Protein AF-0000000085153150 (afdb_homodimer)

Nearest PDB structures (foldseek):
  8xkf-assembly2_D  TM=5.970E-01  e=9.203E-05  Helicobacter pylori 26695
  8xhu-assembly1_B  TM=5.727E-01  e=1.107E-04  Helicobacter pylori 26695
  8xkf-assembly1_A  TM=5.533E-01  e=3.149E-04  Helicobacter pylori 26695
  6k72-assembly1_E  TM=4.966E-01  e=8.202E-03  Homo sapiens
  4za2-assembly1_B  TM=5.801E-01  e=6.640E-02  Pectobacterium carotovorum subsp. carotovorum

Foldseek 3Di:
DFAEEEEEEDAQLPPQQLQALVQCLVHPAYEYEYADHPDCNVVSCVVSVHHYHYHHDPADQVSVQVRLVPDDTFKYFYDYSQKHQDPVNVVQVVVCSPDPHPWFWEWAFEWEDQAPDTDDSLFQRDTATGMGGSVQKGFDPDRPDRGIDGDTGYYYDDHHMYGYQNRHDVSLLVVLLLVLLVVLVVCVVVVDADDLCQLPVVLVVQLCCQCPVRVLVRVPVSSNSVSNSRSVSSNSNNVLNVVVVVCVVQPCVVPDPPDDNPPPRPDNDD/DFAEEEEEEDAQLPPQQLQALVQCLVHPAYEYEYADHDDCNVVSCVVSVHHYHYHHDPADQVSVQVRLVPDDTFKYFYDYSQKHQDPVNNVQVVVCSVDPHPWFWEWAFEWEDQAPDTADSLFQRDTATGMGGSVQKGFDPDRPDRGIDGDTGYYYDDHHMYGYQNRHDVSLLVVLLLVLLLVLVVCVVVVDADDLCQLPVVLVVQLCCQCPVRVLVRVPPSSNSVSNSRSVSSNSNNVLNVVVVVCVVQPCVVPPPPDDNPPPRPDNDD

pLDDT: mean 91.04, std 10.93, range [30.64, 98.56]

Sequence (540 aa):
MKTISAFVTTFNNEKTLANCLKSVQWADEIVVLDSYSTDSTVSIAESYGAKIFQHEFLGYGPQKQSALEKISCEWALLLDADEEVTPALAKEIQGMLTTESGHDGYKLPRQEQLFWVMSSPYSGFNYQLRLFRRLAGALSDDAVHADPEVHGTVGQMRHPFYHYGEVNIHAKEARINAYSSGMVEEKVAKGKKHPLLMCLFYPAWTFLQSYVFKRGFLNGSAGFIGSVIMAHYAFLKYAKLHEYYQVEKYGTSLLPADAPDNLAPPKVPKMKTISAFVTTFNNEKTLANCLKSVQWADEIVVLDSYSTDSTVSIAESYGAKIFQHEFLGYGPQKQSALEKISCEWALLLDADEEVTPALAKEIQGMLTTESGHDGYKLPRQEQLFWVMSSPYSGFNYQLRLFRRLAGALSDDAVHADPEVHGTVGQMRHPFYHYGEVNIHAKEARINAYSSGMVEEKVAKGKKHPLLMCLFYPAWTFLQSYVFKRGFLNGSAGFIGSVIMAHYAFLKYAKLHEYYQVEKYGTSLLPADAPDNLAPPKVPK

Solvent-accessible surface area (backbone atoms only — not comparable to full-atom values): 27864 Å² total; per-residue (Å²): 115,65,44,32,20,35,37,31,54,43,61,58,37,56,67,32,32,60,51,22,53,62,43,49,64,86,44,78,35,46,38,35,35,30,41,70,48,86,56,58,31,61,62,51,44,50,74,72,67,35,48,75,45,76,47,77,80,69,48,54,7,51,42,53,36,56,46,58,70,70,55,84,40,56,27,33,36,60,42,52,37,45,25,31,50,32,72,66,27,48,52,52,52,53,51,45,39,67,41,93,63,90,49,42,25,28,25,34,31,52,35,41,31,43,38,60,32,49,43,44,89,83,30,47,92,40,68,41,63,34,36,29,30,44,89,39,42,48,50,34,77,36,75,82,61,48,54,58,44,65,68,70,47,70,45,73,50,89,44,43,29,42,33,62,76,30,43,36,68,63,58,44,52,52,46,43,51,53,51,28,51,47,46,35,57,57,37,54,75,69,65,61,79,71,65,73,63,50,40,61,51,47,16,55,50,41,23,46,42,38,30,56,74,27,30,20,59,75,39,49,69,50,18,51,53,52,16,52,52,49,11,49,35,48,22,42,36,46,48,52,40,47,46,52,53,50,35,70,72,46,46,63,70,50,35,63,93,78,53,63,88,61,65,66,69,80,74,54,82,128,115,65,44,33,18,36,37,30,54,43,62,59,39,53,70,30,32,60,53,23,54,62,43,48,64,86,44,77,35,45,39,35,35,30,42,70,47,84,56,58,30,61,61,50,43,50,74,72,67,35,50,75,44,75,46,78,79,68,48,55,6,52,42,54,36,56,46,59,69,71,54,84,39,56,26,34,35,60,41,53,36,45,25,32,51,32,72,67,27,47,52,53,51,55,52,46,39,66,42,91,62,91,49,42,24,29,25,36,32,50,34,41,31,43,38,60,31,50,44,43,88,82,29,44,95,41,66,39,63,34,35,29,30,43,89,40,42,47,50,33,78,37,74,82,61,47,54,57,44,66,68,70,45,71,45,74,51,88,44,42,30,40,32,62,76,30,45,34,68,65,59,46,52,53,46,40,52,53,52,28,51,48,46,34,57,58,37,53,75,69,65,62,80,72,64,75,64,50,42,63,52,47,17,56,50,40,24,47,42,38,29,56,76,26,30,20,59,74,40,49,70,50,17,51,53,53,15,52,52,49,12,49,34,48,22,43,36,47,48,52,39,48,48,50,54,48,35,69,72,46,47,62,72,49,36,62,94,78,53,61,88,60,71,62,71,79,73,53,83,127

InterPro domains:
  IPR001173 Glycosyltransferase 2-like [PF00535] (5-93)
  IPR029044 Nucleotide-diphospho-sugar transferases [G3DSA:3.90.550.10] (1-170)
  IPR029044 Nucleotide-diphospho-sugar transferases [SSF53448] (1-110)

Radius of gyration: 27.36 Å; Cα contacts (8 Å, |Δi|>4): 1105; chains: 2; bounding box: 49×86×57 Å

Organism: Desulfotalea psychrophila (strain LSv54 / DSM 12343) (NCBI:txid177439)

Structure (mmCIF, N/CA/C/O backbone):
data_AF-0000000085153150-model_v1
#
loop_
_entity.id
_entity.type
_entity.pdbx_description
1 polymer 'Related to lipopolysaccharide core biosynthesis glycosyl transferase (KdtX)'
#
loop_
_atom_site.group_PDB
_atom_site.id
_atom_site.type_symbol
_atom_site.label_atom_id
_atom_site.label_alt_id
_atom_site.label_comp_id
_atom_site.label_asym_id
_atom_site.label_entity_id
_atom_site.label_seq_id
_atom_site.pdbx_PDB_ins_code
_atom_site.Cartn_x
_atom_site.Cartn_y
_atom_site.Cartn_z
_atom_site.occupancy
_atom_site.B_iso_or_equiv
_atom_site.auth_seq_id
_atom_site.auth_comp_id
_atom_site.auth_asym_id
_atom_site.auth_atom_id
_atom_site.pdbx_PDB_model_num
ATOM 1 N N . MET A 1 1 ? 6.391 -46.281 -13.508 1 67.44 1 MET A N 1
ATOM 2 C CA . MET A 1 1 ? 5.992 -44.875 -13.547 1 67.44 1 MET A CA 1
ATOM 3 C C . MET A 1 1 ? 7.016 -44 -12.82 1 67.44 1 MET A C 1
ATOM 5 O O . MET A 1 1 ? 7.508 -44.375 -11.758 1 67.44 1 MET A O 1
ATOM 9 N N . LYS A 1 2 ? 7.406 -42.969 -13.516 1 88.56 2 LYS A N 1
ATOM 10 C CA . LYS A 1 2 ? 8.359 -42.062 -12.883 1 88.56 2 LYS A CA 1
ATOM 11 C C . LYS A 1 2 ? 7.773 -41.438 -11.617 1 88.56 2 LYS A C 1
ATOM 13 O O . LYS A 1 2 ? 6.574 -41.156 -11.562 1 88.56 2 LYS A O 1
ATOM 18 N N . THR A 1 3 ? 8.562 -41.375 -10.656 1 95.5 3 THR A N 1
ATOM 19 C CA . THR A 1 3 ? 8.102 -40.844 -9.375 1 95.5 3 THR A CA 1
ATOM 20 C C . THR A 1 3 ? 8.18 -39.312 -9.352 1 95.5 3 THR A C 1
ATOM 22 O O . THR A 1 3 ? 9.008 -38.719 -10.055 1 95.5 3 THR A O 1
ATOM 25 N N . ILE A 1 4 ? 7.285 -38.719 -8.523 1 97.56 4 ILE A N 1
ATOM 26 C CA . ILE A 1 4 ? 7.242 -37.25 -8.508 1 97.56 4 ILE A CA 1
ATOM 27 C C . ILE A 1 4 ? 7.078 -36.75 -7.07 1 97.56 4 ILE A C 1
ATOM 29 O O . ILE A 1 4 ? 6.309 -37.344 -6.293 1 97.56 4 ILE A O 1
ATOM 33 N N . SER A 1 5 ? 7.848 -35.75 -6.758 1 98.31 5 SER A N 1
ATOM 34 C CA . SER A 1 5 ? 7.699 -35 -5.508 1 98.31 5 SER A CA 1
ATOM 35 C C . SER A 1 5 ? 7.07 -33.625 -5.75 1 98.31 5 SER A C 1
ATOM 37 O O . SER A 1 5 ? 7.5 -32.906 -6.641 1 98.31 5 SER A O 1
ATOM 39 N N . ALA A 1 6 ? 6.035 -33.344 -4.996 1 98.56 6 ALA A N 1
ATOM 40 C CA . ALA A 1 6 ? 5.566 -31.953 -4.91 1 98.56 6 ALA A CA 1
ATOM 41 C C . ALA A 1 6 ? 6.184 -31.25 -3.711 1 98.56 6 ALA A C 1
ATOM 43 O O . ALA A 1 6 ? 6.219 -31.797 -2.607 1 98.56 6 ALA A O 1
ATOM 44 N N . PHE A 1 7 ? 6.672 -30.047 -3.979 1 97.12 7 PHE A N 1
ATOM 45 C CA . PHE A 1 7 ? 7.227 -29.328 -2.834 1 97.12 7 PHE A CA 1
ATOM 46 C C . PHE A 1 7 ? 6.711 -27.891 -2.791 1 97.12 7 PHE A C 1
ATOM 48 O O . PHE A 1 7 ? 6.48 -27.281 -3.834 1 97.12 7 PHE A O 1
ATOM 55 N N . VAL A 1 8 ? 6.516 -27.422 -1.536 1 97.19 8 VAL A N 1
ATOM 56 C CA . VAL A 1 8 ? 5.871 -26.141 -1.27 1 97.19 8 VAL A CA 1
ATOM 57 C C . VAL A 1 8 ? 6.633 -25.391 -0.179 1 97.19 8 VAL A C 1
ATOM 59 O O . VAL A 1 8 ? 7.02 -25.984 0.833 1 97.19 8 VAL A O 1
ATOM 62 N N . THR A 1 9 ? 6.902 -24.141 -0.425 1 94.25 9 THR A N 1
ATOM 63 C CA . THR A 1 9 ? 7.387 -23.25 0.622 1 94.25 9 THR A CA 1
ATOM 64 C C . THR A 1 9 ? 6.25 -22.391 1.179 1 94.25 9 THR A C 1
ATOM 66 O O . THR A 1 9 ? 5.371 -21.953 0.432 1 94.25 9 THR A O 1
ATOM 69 N N . THR A 1 10 ? 6.285 -22.234 2.545 1 95.69 10 THR A N 1
ATOM 70 C CA . THR A 1 10 ? 5.109 -21.562 3.096 1 95.69 10 THR A CA 1
ATOM 71 C C . THR A 1 10 ? 5.477 -20.781 4.348 1 95.69 10 THR A C 1
ATOM 73 O O . THR A 1 10 ? 6.508 -21.031 4.973 1 95.69 10 THR A O 1
ATOM 76 N N . PHE A 1 11 ? 4.715 -19.75 4.547 1 95.38 11 PHE A N 1
ATOM 77 C CA . PHE A 1 11 ? 4.75 -18.953 5.766 1 95.38 11 PHE A CA 1
ATOM 78 C C . PHE A 1 11 ? 3.381 -18.344 6.047 1 95.38 11 PHE A C 1
ATOM 80 O O . PHE A 1 11 ? 2.951 -17.406 5.355 1 95.38 11 PHE A O 1
ATOM 87 N N . ASN A 1 12 ? 2.711 -18.781 7.062 1 94.88 12 ASN A N 1
ATOM 88 C CA . ASN A 1 12 ? 1.409 -18.297 7.508 1 94.88 12 ASN A CA 1
ATOM 89 C C . ASN A 1 12 ? 0.393 -18.281 6.367 1 94.88 12 ASN A C 1
ATOM 91 O O . ASN A 1 12 ? -0.23 -17.266 6.094 1 94.88 12 ASN A O 1
ATOM 95 N N . ASN A 1 13 ? 0.219 -19.469 5.762 1 95.12 13 ASN A N 1
ATOM 96 C CA . ASN A 1 13 ? -0.688 -19.609 4.629 1 95.12 13 ASN A CA 1
ATOM 97 C C . ASN A 1 13 ? -1.832 -20.562 4.945 1 95.12 13 ASN A C 1
ATOM 99 O O . ASN A 1 13 ? -2.201 -21.406 4.113 1 95.12 13 ASN A O 1
ATOM 103 N N . GLU A 1 14 ? -2.398 -20.391 6.105 1 95.12 14 GLU A N 1
ATOM 104 C CA . GLU A 1 14 ? -3.451 -21.312 6.535 1 95.12 14 GLU A CA 1
ATOM 105 C C . GLU A 1 14 ? -4.664 -21.234 5.617 1 95.12 14 GLU A C 1
ATOM 107 O O . GLU A 1 14 ? -5.41 -22.203 5.48 1 95.12 14 GLU A O 1
ATOM 112 N N . LYS A 1 15 ? -4.809 -20.172 4.883 1 92 15 LYS A N 1
ATOM 113 C CA . LYS A 1 15 ? -6.02 -19.938 4.102 1 92 15 LYS A CA 1
ATOM 114 C C . LYS A 1 15 ? -5.98 -20.719 2.785 1 92 15 LYS A C 1
ATOM 116 O O . LYS A 1 15 ? -7.027 -21.078 2.242 1 92 15 LYS A O 1
ATOM 121 N N . THR A 1 16 ? -4.785 -20.969 2.314 1 95.31 16 THR A N 1
ATOM 122 C CA . THR A 1 16 ? -4.723 -21.516 0.965 1 95.31 16 THR A CA 1
ATOM 123 C C . THR A 1 16 ? -3.979 -22.859 0.958 1 95.31 16 THR A C 1
ATOM 125 O O . THR A 1 16 ? -4.086 -23.625 0.003 1 95.31 16 THR A O 1
ATOM 128 N N . LEU A 1 17 ? -3.299 -23.188 1.935 1 96.81 17 LEU A N 1
ATOM 129 C CA . LEU A 1 17 ? -2.404 -24.344 1.927 1 96.81 17 LEU A CA 1
ATOM 130 C C . LEU A 1 17 ? -3.189 -25.641 1.76 1 96.81 17 LEU A C 1
ATOM 132 O O . LEU A 1 17 ? -2.73 -26.562 1.086 1 96.81 17 LEU A O 1
ATOM 136 N N . ALA A 1 18 ? -4.348 -25.75 2.391 1 96.62 18 ALA A N 1
ATOM 137 C CA . ALA A 1 18 ? -5.152 -26.969 2.289 1 96.62 18 ALA A CA 1
ATOM 138 C C . ALA A 1 18 ? -5.492 -27.281 0.836 1 96.62 18 ALA A C 1
ATOM 140 O O . ALA A 1 18 ? -5.359 -28.422 0.393 1 96.62 18 ALA A O 1
ATOM 141 N N . ASN A 1 19 ? -5.922 -26.281 0.142 1 96.5 19 ASN A N 1
ATOM 142 C CA . ASN A 1 19 ? -6.234 -26.453 -1.272 1 96.5 19 ASN A CA 1
ATOM 143 C C . ASN A 1 19 ? -5 -26.875 -2.07 1 96.5 19 ASN A C 1
ATOM 145 O O . ASN A 1 19 ? -5.086 -27.734 -2.943 1 96.5 19 ASN A O 1
ATOM 149 N N . CYS A 1 20 ? -3.939 -26.234 -1.779 1 97.62 20 CYS A N 1
ATOM 150 C CA . CYS A 1 20 ? -2.68 -26.547 -2.449 1 97.62 20 CYS A CA 1
ATOM 151 C C . CYS A 1 20 ? -2.303 -28.016 -2.26 1 97.62 20 CYS A C 1
ATOM 153 O O . CYS A 1 20 ? -2.123 -28.734 -3.236 1 97.62 20 CYS A O 1
ATOM 155 N N . LEU A 1 21 ? -2.336 -28.469 -1.044 1 98.31 21 LEU A N 1
ATOM 156 C CA . LEU A 1 21 ? -1.886 -29.828 -0.732 1 98.31 21 LEU A CA 1
ATOM 157 C C . LEU A 1 21 ? -2.898 -30.859 -1.211 1 98.31 21 LEU A C 1
ATOM 159 O O . LEU A 1 21 ? -2.521 -31.938 -1.68 1 98.31 21 LEU A O 1
ATOM 163 N N . LYS A 1 22 ? -4.145 -30.562 -1.099 1 97.75 22 LYS A N 1
ATOM 164 C CA . LYS A 1 22 ? -5.184 -31.453 -1.608 1 97.75 22 LYS A CA 1
ATOM 165 C C . LYS A 1 22 ? -5.004 -31.719 -3.102 1 97.75 22 LYS A C 1
ATOM 167 O O . LYS A 1 22 ? -5.215 -32.844 -3.572 1 97.75 22 LYS A O 1
ATOM 172 N N . SER A 1 23 ? -4.582 -30.75 -3.814 1 98 23 SER A N 1
ATOM 173 C CA . SER A 1 23 ? -4.5 -30.797 -5.27 1 98 23 SER A CA 1
ATOM 174 C C . SER A 1 23 ? -3.338 -31.672 -5.727 1 98 23 SER A C 1
ATOM 176 O O . SER A 1 23 ? -3.258 -32.062 -6.895 1 98 23 SER A O 1
ATOM 178 N N . VAL A 1 24 ? -2.443 -32.094 -4.773 1 98.38 24 VAL A N 1
ATOM 179 C CA . VAL A 1 24 ? -1.27 -32.844 -5.199 1 98.38 24 VAL A CA 1
ATOM 180 C C . VAL A 1 24 ? -1.184 -34.156 -4.406 1 98.38 24 VAL A C 1
ATOM 182 O O . VAL A 1 24 ? -0.109 -34.719 -4.289 1 98.38 24 VAL A O 1
ATOM 185 N N . GLN A 1 25 ? -2.258 -34.562 -3.92 1 98 25 GLN A N 1
ATOM 186 C CA . GLN A 1 25 ? -2.289 -35.812 -3.148 1 98 25 GLN A CA 1
ATOM 187 C C . GLN A 1 25 ? -1.912 -37 -4.012 1 98 25 GLN A C 1
ATOM 189 O O . GLN A 1 25 ? -1.538 -38.062 -3.494 1 98 25 GLN A O 1
ATOM 194 N N . TRP A 1 26 ? -1.991 -36.844 -5.273 1 97.38 26 TRP A N 1
ATOM 195 C CA . TRP A 1 26 ? -1.66 -37.906 -6.207 1 97.38 26 TRP A CA 1
ATOM 196 C C . TRP A 1 26 ? -0.15 -38.094 -6.332 1 97.38 26 TRP A C 1
ATOM 198 O O . TRP A 1 26 ? 0.328 -39.062 -6.895 1 97.38 26 TRP A O 1
ATOM 208 N N . ALA A 1 27 ? 0.647 -37.156 -5.816 1 98.19 27 ALA A N 1
ATOM 209 C CA . ALA A 1 27 ? 2.104 -37.219 -5.891 1 98.19 27 ALA A CA 1
ATOM 210 C C . ALA A 1 27 ? 2.643 -38.344 -4.977 1 98.19 27 ALA A C 1
ATOM 212 O O . ALA A 1 27 ? 2.018 -38.656 -3.969 1 98.19 27 ALA A O 1
ATOM 213 N N . ASP A 1 28 ? 3.838 -38.781 -5.312 1 98.12 28 ASP A N 1
ATOM 214 C CA . ASP A 1 28 ? 4.465 -39.844 -4.523 1 98.12 28 ASP A CA 1
ATOM 215 C C . ASP A 1 28 ? 5.008 -39.312 -3.205 1 98.12 28 ASP A C 1
ATOM 217 O O . ASP A 1 28 ? 5.105 -40.031 -2.217 1 98.12 28 ASP A O 1
ATOM 221 N N . GLU A 1 29 ? 5.348 -38.062 -3.258 1 98.19 29 GLU A N 1
ATOM 222 C CA . GLU A 1 29 ? 5.949 -37.375 -2.113 1 98.19 29 GLU A CA 1
ATOM 223 C C . GLU A 1 29 ? 5.527 -35.938 -2.062 1 98.19 29 GLU A C 1
ATOM 225 O O . GLU A 1 29 ? 5.484 -35.25 -3.092 1 98.19 29 GLU A O 1
ATOM 230 N N . ILE A 1 30 ? 5.141 -35.5 -0.81 1 98.56 30 ILE A N 1
ATOM 231 C CA . ILE A 1 30 ? 4.836 -34.062 -0.59 1 98.56 30 ILE A CA 1
ATOM 232 C C . ILE A 1 30 ? 5.766 -33.5 0.483 1 98.56 30 ILE A C 1
ATOM 234 O O . ILE A 1 30 ? 5.816 -34.031 1.602 1 98.56 30 ILE A O 1
ATOM 238 N N . VAL A 1 31 ? 6.484 -32.469 0.101 1 98.38 31 VAL A N 1
ATOM 239 C CA . VAL A 1 31 ? 7.41 -31.797 1.02 1 98.38 31 VAL A CA 1
ATOM 240 C C . VAL A 1 31 ? 6.98 -30.344 1.237 1 98.38 31 VAL A C 1
ATOM 242 O O . VAL A 1 31 ? 6.707 -29.625 0.278 1 98.38 31 VAL A O 1
ATOM 245 N N . VAL A 1 32 ? 6.895 -29.938 2.518 1 98.38 32 VAL A N 1
ATOM 246 C CA . VAL A 1 32 ? 6.562 -28.562 2.875 1 98.38 32 VAL A CA 1
ATOM 247 C C . VAL A 1 32 ? 7.703 -27.953 3.688 1 98.38 32 VAL A C 1
ATOM 249 O O . VAL A 1 32 ? 8.094 -28.5 4.723 1 98.38 32 VAL A O 1
ATOM 252 N N . LEU A 1 33 ? 8.25 -26.922 3.145 1 97.56 33 LEU A N 1
ATOM 253 C CA . LEU A 1 33 ? 9.234 -26.141 3.889 1 97.56 33 LEU A CA 1
ATOM 254 C C . LEU A 1 33 ? 8.594 -24.891 4.492 1 97.56 33 LEU A C 1
ATOM 256 O O . LEU A 1 33 ? 8.203 -23.969 3.766 1 97.56 33 LEU A O 1
ATOM 260 N N . ASP A 1 34 ? 8.539 -24.859 5.77 1 97.5 34 ASP A N 1
ATOM 261 C CA . ASP A 1 34 ? 7.867 -23.797 6.508 1 97.5 34 ASP A CA 1
ATOM 262 C C . ASP A 1 34 ? 8.875 -22.875 7.188 1 97.5 34 ASP A C 1
ATOM 264 O O . ASP A 1 34 ? 9.914 -23.328 7.676 1 97.5 34 ASP A O 1
ATOM 268 N N . SER A 1 35 ? 8.547 -21.578 7.148 1 95.94 35 SER A N 1
ATOM 269 C CA . SER A 1 35 ? 9.414 -20.594 7.785 1 95.94 35 SER A CA 1
ATOM 270 C C . SER A 1 35 ? 8.883 -20.188 9.156 1 95.94 35 SER A C 1
ATOM 272 O O . SER A 1 35 ? 8.75 -19 9.445 1 95.94 35 SER A O 1
ATOM 274 N N . TYR A 1 36 ? 8.555 -21.094 9.898 1 95.62 36 TYR A N 1
ATOM 275 C CA . TYR A 1 36 ? 8.102 -20.938 11.273 1 95.62 36 TYR A CA 1
ATOM 276 C C . TYR A 1 36 ? 6.785 -20.172 11.328 1 95.62 36 TYR A C 1
ATOM 278 O O . TYR A 1 36 ? 6.688 -19.141 12 1 95.62 36 TYR A O 1
ATOM 286 N N . SER A 1 37 ? 5.848 -20.703 10.695 1 96.5 37 SER A N 1
ATOM 287 C CA . SER A 1 37 ? 4.496 -20.141 10.727 1 96.5 37 SER A CA 1
ATOM 288 C C . SER A 1 37 ? 3.924 -20.156 12.133 1 96.5 37 SER A C 1
ATOM 290 O O . SER A 1 37 ? 4.227 -21.062 12.922 1 96.5 37 SER A O 1
ATOM 292 N N . THR A 1 38 ? 3.109 -19.156 12.391 1 96.19 38 THR A N 1
ATOM 293 C CA . THR A 1 38 ? 2.51 -19.031 13.711 1 96.19 38 THR A CA 1
ATOM 294 C C . THR A 1 38 ? 1.018 -19.344 13.656 1 96.19 38 THR A C 1
ATOM 296 O O . THR A 1 38 ? 0.351 -19.406 14.695 1 96.19 38 THR A O 1
ATOM 299 N N . ASP A 1 39 ? 0.489 -19.562 12.555 1 95.75 39 ASP A N 1
ATOM 300 C CA . ASP A 1 39 ? -0.919 -19.906 12.375 1 95.75 39 ASP A CA 1
ATOM 301 C C . ASP A 1 39 ? -1.096 -21.406 12.172 1 95.75 39 ASP A C 1
ATOM 303 O O . ASP A 1 39 ? -0.283 -22.203 12.648 1 95.75 39 ASP A O 1
ATOM 307 N N . SER A 1 40 ? -2.188 -21.828 11.578 1 96.94 40 SER A N 1
ATOM 308 C CA . SER A 1 40 ? -2.504 -23.25 11.469 1 96.94 40 SER A CA 1
ATOM 309 C C . SER A 1 40 ? -1.779 -23.891 10.281 1 96.94 40 SER A C 1
ATOM 311 O O . SER A 1 40 ? -2.08 -25.031 9.906 1 96.94 40 SER A O 1
ATOM 313 N N . THR A 1 41 ? -0.808 -23.25 9.711 1 97.56 41 THR A N 1
ATOM 314 C CA . THR A 1 41 ? -0.13 -23.703 8.5 1 97.56 41 THR A CA 1
ATOM 315 C C . THR A 1 41 ? 0.519 -25.062 8.719 1 97.56 41 THR A C 1
ATOM 317 O O . THR A 1 41 ? 0.288 -26 7.941 1 97.56 41 THR A O 1
ATOM 320 N N . VAL A 1 42 ? 1.169 -25.266 9.789 1 97.81 42 VAL A N 1
ATOM 321 C CA . VAL A 1 42 ? 1.912 -26.5 10.039 1 97.81 42 VAL A CA 1
ATOM 322 C C . VAL A 1 42 ? 0.939 -27.641 10.297 1 97.81 42 VAL A C 1
ATOM 324 O O . VAL A 1 42 ? 1.12 -28.75 9.773 1 97.81 42 VAL A O 1
ATOM 327 N N . SER A 1 43 ? -0.06 -27.359 11.047 1 98.12 43 SER A N 1
ATOM 328 C CA . SER A 1 43 ? -1.063 -28.391 11.328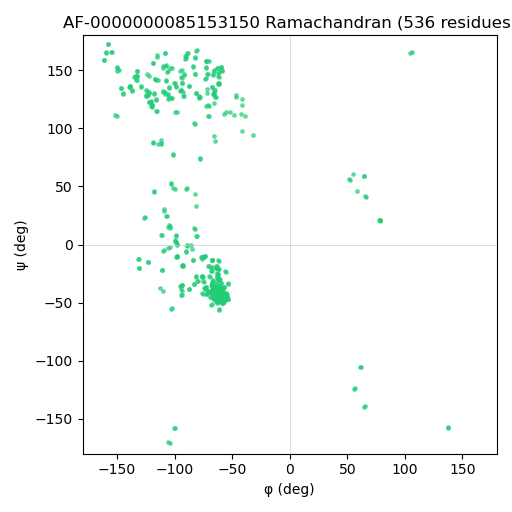 1 98.12 43 SER A CA 1
ATOM 329 C C . SER A 1 43 ? -1.747 -28.859 10.047 1 98.12 43 SER A C 1
ATOM 331 O O . SER A 1 43 ? -2.037 -30.047 9.898 1 98.12 43 SER A O 1
ATOM 333 N N . ILE A 1 44 ? -2.006 -27.969 9.211 1 97.81 44 ILE A N 1
ATOM 334 C CA . ILE A 1 44 ? -2.621 -28.312 7.934 1 97.81 44 ILE A CA 1
ATOM 335 C C . ILE A 1 44 ? -1.681 -29.203 7.129 1 97.81 44 ILE A C 1
ATOM 337 O O . ILE A 1 44 ? -2.1 -30.234 6.602 1 97.81 44 ILE A O 1
ATOM 341 N N . ALA A 1 45 ? -0.472 -28.844 7.043 1 98.31 45 ALA A N 1
ATOM 342 C CA . ALA A 1 45 ? 0.51 -29.641 6.316 1 98.31 45 ALA A CA 1
ATOM 343 C C . ALA A 1 45 ? 0.572 -31.078 6.863 1 98.31 45 ALA A C 1
ATOM 345 O O . ALA A 1 45 ? 0.62 -32.031 6.094 1 98.31 45 ALA A O 1
ATOM 346 N N . GLU A 1 46 ? 0.536 -31.234 8.141 1 97.94 46 GLU A N 1
ATOM 347 C CA . GLU A 1 46 ? 0.577 -32.531 8.797 1 97.94 46 GLU A CA 1
ATOM 348 C C . GLU A 1 46 ? -0.633 -33.375 8.414 1 97.94 46 GLU A C 1
ATOM 350 O O . GLU A 1 46 ? -0.501 -34.594 8.164 1 97.94 46 GLU A O 1
ATOM 355 N N . SER A 1 47 ? -1.681 -32.75 8.398 1 98.06 47 SER A N 1
ATOM 356 C CA . SER A 1 47 ? -2.922 -33.469 8.133 1 98.06 47 SER A CA 1
ATOM 357 C C . SER A 1 47 ? -2.938 -34.062 6.727 1 98.06 47 SER A C 1
ATOM 359 O O . SER A 1 47 ? -3.658 -35.031 6.453 1 98.06 47 SER A O 1
ATOM 361 N N . TYR A 1 48 ? -2.145 -33.562 5.879 1 97.94 48 TYR A N 1
ATOM 362 C CA . TYR A 1 48 ? -2.107 -34.031 4.508 1 97.94 48 TYR A CA 1
ATOM 363 C C . TYR A 1 48 ? -0.939 -35 4.301 1 97.94 48 TYR A C 1
ATOM 365 O O . TYR A 1 48 ? -0.651 -35.406 3.172 1 97.94 48 TYR A O 1
ATOM 373 N N . GLY A 1 49 ? -0.197 -35.312 5.387 1 97.5 49 GLY A N 1
ATOM 374 C CA . GLY A 1 49 ? 0.864 -36.312 5.34 1 97.5 49 GLY A CA 1
ATOM 375 C C . GLY A 1 49 ? 2.145 -35.781 4.719 1 97.5 49 GLY A C 1
ATOM 376 O O . GLY A 1 49 ? 2.977 -36.562 4.246 1 97.5 49 GLY A O 1
ATOM 377 N N . ALA A 1 50 ? 2.277 -34.5 4.691 1 98.19 50 ALA A N 1
ATOM 378 C CA . ALA A 1 50 ? 3.477 -33.906 4.105 1 98.19 50 ALA A CA 1
ATOM 379 C C . ALA A 1 50 ? 4.688 -34.094 5.016 1 98.19 50 ALA A C 1
ATOM 381 O O . ALA A 1 50 ? 4.547 -34.156 6.238 1 98.19 50 ALA A O 1
ATOM 382 N N . LYS A 1 51 ? 5.836 -34.312 4.41 1 98.31 51 LYS A N 1
ATOM 383 C CA . LYS A 1 51 ? 7.09 -34.188 5.141 1 98.31 51 LYS A CA 1
ATOM 384 C C . LYS A 1 51 ? 7.395 -32.688 5.414 1 98.31 51 LYS A C 1
ATOM 386 O O . LYS A 1 51 ? 7.586 -31.922 4.484 1 98.31 51 LYS A O 1
ATOM 391 N N . ILE A 1 52 ? 7.473 -32.375 6.668 1 98.31 52 ILE A N 1
ATOM 392 C CA . ILE A 1 52 ? 7.566 -30.969 7.039 1 98.31 52 ILE A CA 1
ATOM 393 C C . ILE A 1 52 ? 8.977 -30.672 7.547 1 98.31 52 ILE A C 1
ATOM 395 O O . ILE A 1 52 ? 9.508 -31.391 8.383 1 98.31 52 ILE A O 1
ATOM 399 N N . PHE A 1 53 ? 9.516 -29.625 7.004 1 97.75 53 PHE A N 1
ATOM 400 C CA . PHE A 1 53 ? 10.766 -29.047 7.48 1 97.75 53 PHE A CA 1
ATOM 401 C C . PHE A 1 53 ? 10.586 -27.578 7.84 1 97.75 53 PHE A C 1
ATOM 403 O O . PHE A 1 53 ? 9.781 -26.875 7.219 1 97.75 53 PHE A O 1
ATOM 410 N N . GLN A 1 54 ? 11.32 -27.125 8.859 1 96.62 54 GLN A N 1
ATOM 411 C CA . GLN A 1 54 ? 11.203 -25.734 9.266 1 96.62 54 GLN A CA 1
ATOM 412 C C . GLN A 1 54 ? 12.578 -25.078 9.359 1 96.62 54 GLN A C 1
ATOM 414 O O . GLN A 1 54 ? 13.547 -25.703 9.805 1 96.62 54 GLN A O 1
ATOM 419 N N . HIS A 1 55 ? 12.625 -23.891 8.828 1 92.19 55 HIS A N 1
ATOM 420 C CA . HIS A 1 55 ? 13.797 -23.031 9.023 1 92.19 55 HIS A CA 1
ATOM 421 C C . HIS A 1 55 ? 13.461 -21.578 8.773 1 92.19 55 HIS A C 1
ATOM 423 O O . HIS A 1 55 ? 12.398 -21.25 8.242 1 92.19 55 HIS A O 1
ATOM 429 N N . GLU A 1 56 ? 14.367 -20.703 9.234 1 92.44 56 GLU A N 1
ATOM 430 C CA . GLU A 1 56 ? 14.195 -19.266 9.016 1 92.44 56 GLU A CA 1
ATOM 431 C C . GLU A 1 56 ? 14.195 -18.938 7.523 1 92.44 56 GLU A C 1
ATOM 433 O O . GLU A 1 56 ? 14.859 -19.609 6.734 1 92.44 56 GLU A O 1
ATOM 438 N N . PHE A 1 57 ? 13.531 -17.922 7.246 1 87.69 57 PHE A N 1
ATOM 439 C CA . PHE A 1 57 ? 13.422 -17.5 5.852 1 87.69 57 PHE A CA 1
ATOM 440 C C . PHE A 1 57 ? 14.781 -17.094 5.301 1 87.69 57 PHE A C 1
ATOM 442 O O . PHE A 1 57 ? 15.438 -16.219 5.855 1 87.69 57 PHE A O 1
ATOM 449 N N . LEU A 1 58 ? 15.18 -17.625 4.223 1 81.69 58 LEU A N 1
ATOM 450 C CA . LEU A 1 58 ? 16.5 -17.406 3.639 1 81.69 58 LEU A CA 1
ATOM 451 C C . LEU A 1 58 ? 16.406 -16.484 2.424 1 81.69 58 LEU A C 1
ATOM 453 O O . LEU A 1 58 ? 17.422 -16.172 1.804 1 81.69 58 LEU A O 1
ATOM 457 N N . GLY A 1 59 ? 15.234 -16.109 2.092 1 81 59 GLY A N 1
ATOM 458 C CA . GLY A 1 59 ? 14.977 -15.492 0.801 1 81 59 GLY A CA 1
ATOM 459 C C . GLY A 1 59 ? 14.266 -16.406 -0.171 1 81 59 GLY A C 1
ATOM 460 O O . GLY A 1 59 ? 14.266 -17.625 0.006 1 81 59 GLY A O 1
ATOM 461 N N . TYR A 1 60 ? 13.734 -15.906 -1.228 1 79.12 60 TYR A N 1
ATOM 462 C CA . TYR A 1 60 ? 12.875 -16.688 -2.113 1 79.12 60 TYR A CA 1
ATOM 463 C C . TYR A 1 60 ? 13.68 -17.766 -2.838 1 79.12 60 TYR A C 1
ATOM 465 O O . TYR A 1 60 ? 13.336 -18.938 -2.775 1 79.12 60 TYR A O 1
ATOM 473 N N . GLY A 1 61 ? 14.711 -17.375 -3.436 1 82.94 61 GLY A N 1
ATOM 474 C CA . GLY A 1 61 ? 15.523 -18.312 -4.184 1 82.94 61 GLY A CA 1
ATOM 475 C C . GLY A 1 61 ? 16.109 -19.422 -3.314 1 82.94 61 GLY A C 1
ATOM 476 O O . GLY A 1 61 ? 15.789 -20.594 -3.486 1 82.94 61 GLY A O 1
ATOM 477 N N . PRO A 1 62 ? 16.781 -19.016 -2.352 1 85.88 62 PRO A N 1
ATOM 478 C CA . PRO A 1 62 ? 17.391 -20 -1.468 1 85.88 62 PRO A CA 1
ATOM 479 C C . PRO A 1 62 ? 16.375 -20.875 -0.746 1 85.88 62 PRO A C 1
ATOM 481 O O . PRO A 1 62 ? 16.625 -22.062 -0.499 1 85.88 62 PRO A O 1
ATOM 484 N N . GLN A 1 63 ? 15.266 -20.328 -0.506 1 88.75 63 GLN A N 1
ATOM 485 C CA . GLN A 1 63 ? 14.203 -21.094 0.156 1 88.75 63 GLN A CA 1
ATOM 486 C C . GLN A 1 63 ? 13.711 -22.234 -0.727 1 88.75 63 GLN A C 1
ATOM 488 O O . GLN A 1 63 ? 13.562 -23.359 -0.263 1 88.75 63 GLN A O 1
ATOM 493 N N . LYS A 1 64 ? 13.461 -21.938 -1.935 1 90.56 64 LYS A N 1
ATOM 494 C CA . LYS A 1 64 ? 12.969 -22.953 -2.871 1 90.56 64 LYS A CA 1
ATOM 495 C C . LYS A 1 64 ? 14.031 -24 -3.162 1 90.56 64 LYS A C 1
ATOM 497 O O . LYS A 1 64 ? 13.727 -25.188 -3.301 1 90.56 64 LYS A O 1
ATOM 502 N N . GLN A 1 65 ? 15.289 -23.531 -3.18 1 91.06 65 GLN A N 1
ATOM 503 C CA . GLN A 1 65 ? 16.375 -24.484 -3.383 1 91.06 65 GLN A CA 1
ATOM 504 C C . GLN A 1 65 ? 16.5 -25.453 -2.203 1 91.06 65 GLN A C 1
ATOM 506 O O . GLN A 1 65 ? 16.703 -26.641 -2.393 1 91.06 65 GLN A O 1
ATOM 511 N N . SER A 1 66 ? 16.359 -24.922 -1.076 1 91.62 66 SER A N 1
ATOM 512 C CA . SER A 1 66 ? 16.406 -25.75 0.127 1 91.62 66 SER A CA 1
ATOM 513 C C . SER A 1 66 ? 15.312 -26.812 0.119 1 91.62 66 SER A C 1
ATOM 515 O O . SER A 1 66 ? 15.547 -27.953 0.496 1 91.62 66 SER A O 1
ATOM 517 N N . ALA A 1 67 ? 14.164 -26.391 -0.306 1 93.56 67 ALA A N 1
ATOM 518 C CA . ALA A 1 67 ? 13.055 -27.328 -0.411 1 93.56 67 ALA A CA 1
ATOM 519 C C . ALA A 1 67 ? 13.344 -28.406 -1.461 1 93.56 67 ALA A C 1
ATOM 521 O O . ALA A 1 67 ? 13.039 -29.578 -1.255 1 93.56 67 ALA A O 1
ATOM 522 N N . LEU A 1 68 ? 13.906 -28.016 -2.572 1 93.75 68 LEU A N 1
ATOM 523 C CA . LEU A 1 68 ? 14.258 -28.938 -3.65 1 93.75 68 LEU A CA 1
ATOM 524 C C . LEU A 1 68 ? 15.234 -30 -3.162 1 93.75 68 LEU A C 1
ATOM 526 O O . LEU A 1 68 ? 15.148 -31.156 -3.576 1 93.75 68 LEU A O 1
ATOM 530 N N . GLU A 1 69 ? 16.047 -29.641 -2.293 1 94 69 GLU A N 1
ATOM 531 C CA . GLU A 1 69 ? 17.062 -30.547 -1.778 1 94 69 GLU A CA 1
ATOM 532 C C . GLU A 1 69 ? 16.469 -31.578 -0.825 1 94 69 GLU A C 1
ATOM 534 O O . GLU A 1 69 ? 17.125 -32.562 -0.482 1 94 69 GLU A O 1
ATOM 539 N N . LYS A 1 70 ? 15.281 -31.391 -0.453 1 95.75 70 LYS A N 1
ATOM 540 C CA . LYS A 1 70 ? 14.656 -32.281 0.528 1 95.75 70 LYS A CA 1
ATOM 541 C C . LYS A 1 70 ? 13.805 -33.344 -0.155 1 95.75 70 LYS A C 1
ATOM 543 O O . LYS A 1 70 ? 13.359 -34.281 0.486 1 95.75 70 LYS A O 1
ATOM 548 N N . ILE A 1 71 ? 13.641 -33.125 -1.424 1 95.5 71 ILE A N 1
ATOM 549 C CA . ILE A 1 71 ? 12.781 -34.094 -2.109 1 95.5 71 ILE A CA 1
ATOM 550 C C . ILE A 1 71 ? 13.625 -35.25 -2.623 1 95.5 71 ILE A C 1
ATOM 552 O O . ILE A 1 71 ? 14.852 -35.125 -2.736 1 95.5 71 ILE A O 1
ATOM 556 N N . SER A 1 72 ? 12.922 -36.438 -3.014 1 96.12 72 SER A N 1
ATOM 557 C CA . SER A 1 72 ? 13.68 -37.625 -3.309 1 96.12 72 SER A CA 1
ATOM 558 C C . SER A 1 72 ? 13.25 -38.25 -4.633 1 96.12 72 SER A C 1
ATOM 560 O O . SER A 1 72 ? 13.938 -39.125 -5.172 1 96.12 72 SER A O 1
ATOM 562 N N . CYS A 1 73 ? 12.156 -37.844 -5.188 1 97.06 73 CYS A N 1
ATOM 563 C CA . CYS A 1 73 ? 11.633 -38.469 -6.395 1 97.06 73 CYS A CA 1
ATOM 564 C C . CYS A 1 73 ? 12.359 -37.938 -7.633 1 97.06 73 CYS A C 1
ATOM 566 O O . CYS A 1 73 ? 13.125 -36.969 -7.555 1 97.06 73 CYS A O 1
ATOM 568 N N . GLU A 1 74 ? 12.133 -38.625 -8.688 1 95.75 74 GLU A N 1
ATOM 569 C CA . GLU A 1 74 ? 12.797 -38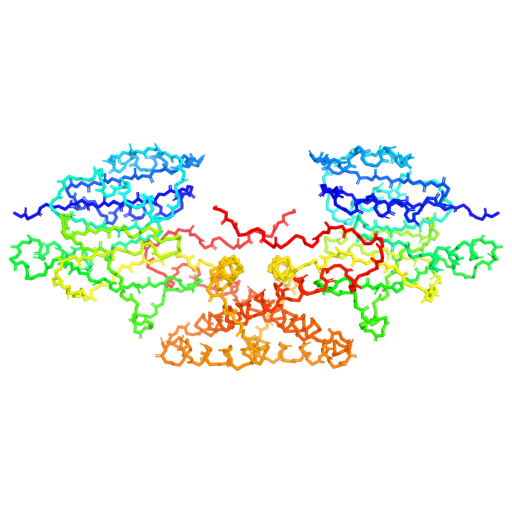.312 -9.945 1 95.75 74 GLU A CA 1
ATOM 570 C C . GLU A 1 74 ? 12.344 -36.969 -10.484 1 95.75 74 GLU A C 1
ATOM 572 O O . GLU A 1 74 ? 13.156 -36.188 -10.984 1 95.75 74 GLU A O 1
ATOM 577 N N . TRP A 1 75 ? 11.039 -36.688 -10.414 1 96.56 75 TRP A N 1
ATOM 578 C CA . TRP A 1 75 ? 10.469 -35.438 -10.898 1 96.56 75 TRP A CA 1
ATOM 579 C C . TRP A 1 75 ? 10.078 -34.531 -9.734 1 96.56 75 TRP A C 1
ATOM 581 O O . TRP A 1 75 ? 9.758 -35 -8.641 1 96.56 75 TRP A O 1
ATOM 591 N N . ALA A 1 76 ? 10.188 -33.25 -10.031 1 97.25 76 ALA A N 1
ATOM 592 C CA . ALA A 1 76 ? 9.859 -32.219 -9.039 1 97.25 76 ALA A CA 1
ATOM 593 C C . ALA A 1 76 ? 8.766 -31.281 -9.547 1 97.25 76 ALA A C 1
ATOM 595 O O . ALA A 1 76 ? 8.836 -30.812 -10.688 1 97.25 76 ALA A O 1
ATOM 596 N N . LEU A 1 77 ? 7.762 -31.094 -8.703 1 97.94 77 LEU A N 1
ATOM 597 C CA . LEU A 1 77 ? 6.723 -30.094 -8.953 1 97.94 77 LEU A CA 1
ATOM 598 C C . LEU A 1 77 ? 6.762 -29 -7.895 1 97.94 77 LEU A C 1
ATOM 600 O O . LEU A 1 77 ? 6.496 -29.25 -6.715 1 97.94 77 LEU A O 1
ATOM 604 N N . LEU A 1 78 ? 7.074 -27.812 -8.352 1 96.94 78 LEU A N 1
ATOM 605 C CA . LEU A 1 78 ? 7.156 -26.672 -7.461 1 96.94 78 LEU A CA 1
ATOM 606 C C . LEU A 1 78 ? 5.824 -25.922 -7.402 1 96.94 78 LEU A C 1
ATOM 608 O O . LEU A 1 78 ? 5.273 -25.547 -8.445 1 96.94 78 LEU A O 1
ATOM 612 N N . LEU A 1 79 ? 5.34 -25.703 -6.164 1 96.69 79 LEU A N 1
ATOM 613 C CA . LEU A 1 79 ? 4.141 -24.891 -5.961 1 96.69 79 LEU A CA 1
ATOM 614 C C . LEU A 1 79 ? 4.344 -23.891 -4.824 1 96.69 79 LEU A C 1
ATOM 616 O O . LEU A 1 79 ? 5.004 -24.219 -3.828 1 96.69 79 LEU A O 1
ATOM 620 N N . ASP A 1 80 ? 3.738 -22.75 -5.027 1 95.06 80 ASP A N 1
ATOM 621 C CA . ASP A 1 80 ? 3.545 -21.875 -3.871 1 95.06 80 ASP A CA 1
ATOM 622 C C . ASP A 1 80 ? 2.311 -22.281 -3.072 1 95.06 80 ASP A C 1
ATOM 624 O O . ASP A 1 80 ? 1.429 -22.969 -3.592 1 95.06 80 ASP A O 1
ATOM 628 N N . ALA A 1 81 ? 2.311 -21.812 -1.856 1 95.94 81 ALA A N 1
ATOM 629 C CA . ALA A 1 81 ? 1.267 -22.25 -0.933 1 95.94 81 ALA A CA 1
ATOM 630 C C . ALA A 1 81 ? -0.097 -21.719 -1.355 1 95.94 81 ALA A C 1
ATOM 632 O O . ALA A 1 81 ? -1.132 -22.172 -0.859 1 95.94 81 ALA A O 1
ATOM 633 N N . ASP A 1 82 ? -0.05 -20.734 -2.293 1 95.56 82 ASP A N 1
ATOM 634 C CA . ASP A 1 82 ? -1.309 -20.156 -2.758 1 95.56 82 ASP A CA 1
ATOM 635 C C . ASP A 1 82 ? -1.632 -20.625 -4.176 1 95.56 82 ASP A C 1
ATOM 637 O O . ASP A 1 82 ? -2.371 -19.953 -4.902 1 95.56 82 ASP A O 1
ATOM 641 N N . GLU A 1 83 ? -1.102 -21.734 -4.539 1 96.69 83 GLU A N 1
ATOM 642 C CA . GLU A 1 83 ? -1.336 -22.312 -5.859 1 96.69 83 GLU A CA 1
ATOM 643 C C . GLU A 1 83 ? -2.002 -23.688 -5.75 1 96.69 83 GLU A C 1
ATOM 645 O O . GLU A 1 83 ? -1.956 -24.312 -4.699 1 96.69 83 GLU A O 1
ATOM 650 N N . GLU A 1 84 ? -2.703 -24.094 -6.848 1 97.19 84 GLU A N 1
ATOM 651 C CA . GLU A 1 84 ? -3.465 -25.328 -6.875 1 97.19 84 GLU A CA 1
ATOM 652 C C . GLU A 1 84 ? -3.414 -25.984 -8.258 1 97.19 84 GLU A C 1
ATOM 654 O O . GLU A 1 84 ? -3.674 -25.328 -9.266 1 97.19 84 GLU A O 1
ATOM 659 N N . VAL A 1 85 ? -3.084 -27.266 -8.242 1 98.06 85 VAL A N 1
ATOM 660 C CA . VAL A 1 85 ? -3.092 -28.016 -9.492 1 98.06 85 VAL A CA 1
ATOM 661 C C . VAL A 1 85 ? -4.527 -28.391 -9.859 1 98.06 85 VAL A C 1
ATOM 663 O O . VAL A 1 85 ? -5.227 -29.031 -9.062 1 98.06 85 VAL A O 1
ATOM 666 N N . THR A 1 86 ? -4.969 -28.062 -11.062 1 97.19 86 THR A N 1
ATOM 667 C CA . THR A 1 86 ? -6.305 -28.438 -11.492 1 97.19 86 THR A CA 1
ATOM 668 C C . THR A 1 86 ? -6.371 -29.938 -11.773 1 97.19 86 THR A C 1
ATOM 670 O O . THR A 1 86 ? -5.355 -30.578 -12.078 1 97.19 86 THR A O 1
ATOM 673 N N . PRO A 1 87 ? -7.617 -30.484 -11.719 1 97 87 PRO A N 1
ATOM 674 C CA . PRO A 1 87 ? -7.75 -31.906 -12.031 1 97 87 PRO A CA 1
ATOM 675 C C . PRO A 1 87 ? -7.262 -32.25 -13.438 1 97 87 PRO A C 1
ATOM 677 O O . PRO A 1 87 ? -6.609 -33.281 -13.633 1 97 87 PRO A O 1
ATOM 680 N N . ALA A 1 88 ? -7.531 -31.344 -14.359 1 97.19 88 ALA A N 1
ATOM 681 C CA . ALA A 1 88 ? -7.094 -31.594 -15.734 1 97.19 88 ALA A CA 1
ATOM 682 C C . ALA A 1 88 ? -5.57 -31.578 -15.828 1 97.19 88 ALA A C 1
ATOM 684 O O . ALA A 1 88 ? -4.984 -32.406 -16.531 1 97.19 88 ALA A O 1
ATOM 685 N N . LEU A 1 89 ? -4.965 -30.703 -15.148 1 97.56 89 LEU A N 1
ATOM 686 C CA . LEU A 1 89 ? -3.506 -30.641 -15.148 1 97.56 89 LEU A CA 1
ATOM 687 C C . LEU A 1 89 ? -2.912 -31.859 -14.453 1 97.56 89 LEU A C 1
ATOM 689 O O . LEU A 1 89 ? -1.906 -32.406 -14.906 1 97.56 89 LEU A O 1
ATOM 693 N N . ALA A 1 90 ? -3.482 -32.25 -13.359 1 98.12 90 ALA A N 1
ATOM 694 C CA . ALA A 1 90 ? -3.033 -33.469 -12.648 1 98.12 90 ALA A CA 1
ATOM 695 C C . ALA A 1 90 ? -3.02 -34.688 -13.57 1 98.12 90 ALA A C 1
ATOM 697 O O . ALA A 1 90 ? -2.027 -35.406 -13.633 1 98.12 90 ALA A O 1
ATOM 698 N N . LYS A 1 91 ? -4.086 -34.812 -14.273 1 97.44 91 LYS A N 1
ATOM 699 C CA . LYS A 1 91 ? -4.188 -35.938 -15.211 1 97.44 91 LYS A CA 1
ATOM 700 C C . LYS A 1 91 ? -3.125 -35.844 -16.312 1 97.44 91 LYS A C 1
ATOM 702 O O . LYS A 1 91 ? -2.525 -36.844 -16.688 1 97.44 91 LYS A O 1
ATOM 707 N N . GLU A 1 92 ? -2.967 -34.625 -16.75 1 96.88 92 GLU A N 1
ATOM 708 C CA . GLU A 1 92 ? -1.973 -34.375 -17.797 1 96.88 92 GLU A CA 1
ATOM 709 C C . GLU A 1 92 ? -0.57 -34.75 -17.312 1 96.88 92 GLU A C 1
ATOM 711 O O . GLU A 1 92 ? 0.192 -35.406 -18.016 1 96.88 92 GLU A O 1
ATOM 716 N N . ILE A 1 93 ? -0.217 -34.344 -16.094 1 97.12 93 ILE A N 1
ATOM 717 C CA . ILE A 1 93 ? 1.094 -34.625 -15.523 1 97.12 93 ILE A CA 1
ATOM 718 C C . ILE A 1 93 ? 1.254 -36.156 -15.32 1 97.12 93 ILE A C 1
ATOM 720 O O . ILE A 1 93 ? 2.281 -36.719 -15.68 1 97.12 93 ILE A O 1
ATOM 724 N N . GLN A 1 94 ? 0.266 -36.781 -14.797 1 96 94 GLN A N 1
ATOM 725 C CA . GLN A 1 94 ? 0.312 -38.219 -14.555 1 96 94 GLN A CA 1
ATOM 726 C C . GLN A 1 94 ? 0.49 -39 -15.859 1 96 94 GLN A C 1
ATOM 728 O O . GLN A 1 94 ? 1.21 -40 -15.898 1 96 94 GLN A O 1
ATOM 733 N N . GLY A 1 95 ? -0.221 -38.531 -16.844 1 94.88 95 GLY A N 1
ATOM 734 C CA . GLY A 1 95 ? -0.038 -39.125 -18.156 1 94.88 95 GLY A CA 1
ATOM 735 C C . GLY A 1 95 ? 1.384 -39 -18.672 1 94.88 95 GLY A C 1
ATOM 736 O O . GLY A 1 95 ? 1.929 -39.969 -19.219 1 94.88 95 GLY A O 1
ATOM 737 N N . MET A 1 96 ? 1.943 -37.844 -18.516 1 93.62 96 MET A N 1
ATOM 738 C CA . MET A 1 96 ? 3.32 -37.625 -18.922 1 93.62 96 MET A CA 1
ATOM 739 C C . MET A 1 96 ? 4.285 -38.531 -18.172 1 93.62 96 MET A C 1
ATOM 741 O O . MET A 1 96 ? 5.242 -39.031 -18.766 1 93.62 96 MET A O 1
ATOM 745 N N . LEU A 1 97 ? 4.055 -38.812 -16.938 1 93.19 97 LEU A N 1
ATOM 746 C CA . LEU A 1 97 ? 4.922 -39.625 -16.078 1 93.19 97 LEU A CA 1
ATOM 747 C C . LEU A 1 97 ? 4.922 -41.094 -16.531 1 93.19 97 LEU A C 1
ATOM 749 O O . LEU A 1 97 ? 5.824 -41.844 -16.188 1 93.19 97 LEU A O 1
ATOM 753 N N . THR A 1 98 ? 3.895 -41.5 -17.234 1 91.31 98 THR A N 1
ATOM 754 C CA . THR A 1 98 ? 3.777 -42.875 -17.672 1 91.31 98 THR A CA 1
ATOM 755 C C . THR A 1 98 ? 4.355 -43.062 -19.062 1 91.31 98 THR A C 1
ATOM 757 O O . THR A 1 98 ? 4.492 -44.188 -19.547 1 91.31 98 THR A O 1
ATOM 760 N N . THR A 1 99 ? 4.484 -42 -19.719 1 84.19 99 THR A N 1
ATOM 761 C CA . THR A 1 99 ? 5.023 -42.062 -21.062 1 84.19 99 THR A CA 1
ATOM 762 C C . THR A 1 99 ? 6.48 -41.625 -21.094 1 84.19 99 THR A C 1
ATOM 764 O O . THR A 1 99 ? 6.965 -41 -20.125 1 84.19 99 THR A O 1
ATOM 767 N N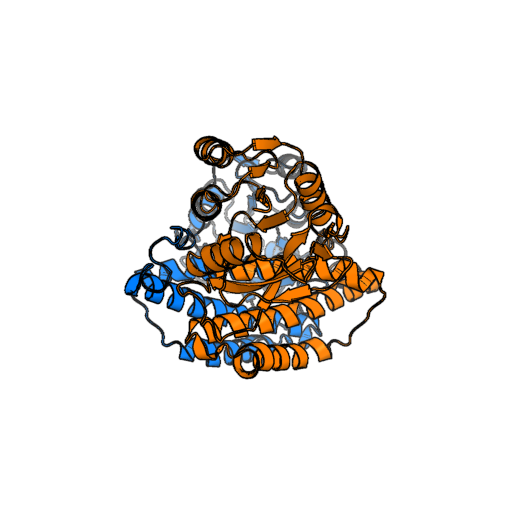 . GLU A 1 100 ? 7.254 -42.125 -22.031 1 67.06 100 GLU A N 1
ATOM 768 C CA . GLU A 1 100 ? 8.633 -41.656 -22.156 1 67.06 100 GLU A CA 1
ATOM 769 C C . GLU A 1 100 ? 8.68 -40.188 -22.562 1 67.06 100 GLU A C 1
ATOM 771 O O . GLU A 1 100 ? 8.188 -39.812 -23.625 1 67.06 100 GLU A O 1
ATOM 776 N N . SER A 1 101 ? 8.766 -39.281 -21.547 1 61.84 101 SER A N 1
ATOM 777 C CA . SER A 1 101 ? 8.719 -37.844 -21.781 1 61.84 101 SER A CA 1
ATOM 778 C C . SER A 1 101 ? 10 -37.344 -22.438 1 61.84 101 SER A C 1
ATOM 780 O O . SER A 1 101 ? 11.094 -37.812 -22.125 1 61.84 101 SER A O 1
ATOM 782 N N . GLY A 1 102 ? 9.82 -36.594 -23.484 1 78.38 102 GLY A N 1
ATOM 783 C CA . GLY A 1 102 ? 10.992 -36.156 -24.234 1 78.38 102 GLY A CA 1
ATOM 784 C C . GLY A 1 102 ? 11.625 -34.906 -23.656 1 78.38 102 GLY A C 1
ATOM 785 O O . GLY A 1 102 ? 12.688 -34.469 -24.109 1 78.38 102 GLY A O 1
ATOM 786 N N . HIS A 1 103 ? 11.016 -34.312 -22.594 1 93.88 103 HIS A N 1
ATOM 787 C CA . HIS A 1 103 ? 11.602 -33.062 -22.109 1 93.88 103 HIS A CA 1
ATOM 788 C C . HIS A 1 103 ? 12.141 -33.219 -20.688 1 93.88 103 HIS A C 1
ATOM 790 O O . HIS A 1 103 ? 11.797 -34.156 -20 1 93.88 103 HIS A O 1
ATOM 796 N N . ASP A 1 104 ? 12.984 -32.281 -20.312 1 95.06 104 ASP A N 1
ATOM 797 C CA . ASP A 1 104 ? 13.586 -32.281 -18.984 1 95.06 104 ASP A CA 1
ATOM 798 C C . ASP A 1 104 ? 12.773 -31.422 -18.016 1 95.06 104 ASP A C 1
ATOM 800 O O . ASP A 1 104 ? 12.945 -31.516 -16.797 1 95.06 104 ASP A O 1
ATOM 804 N N . GLY A 1 105 ? 11.969 -30.578 -18.547 1 96.12 105 GLY A N 1
ATOM 805 C CA . GLY A 1 105 ? 11.078 -29.734 -17.781 1 96.12 105 GLY A CA 1
ATOM 806 C C . GLY A 1 105 ? 9.844 -29.297 -18.547 1 96.12 105 GLY A C 1
ATOM 807 O O . GLY A 1 105 ? 9.789 -29.453 -19.781 1 96.12 105 GLY A O 1
ATOM 808 N N . TYR A 1 106 ? 8.883 -28.781 -17.797 1 96.69 106 TYR A N 1
ATOM 809 C CA . TYR A 1 106 ? 7.652 -28.328 -18.422 1 96.69 106 TYR A CA 1
ATOM 810 C C . TYR A 1 106 ? 7.184 -27.016 -17.812 1 96.69 106 TYR A C 1
ATOM 812 O O . TYR A 1 106 ? 7.234 -26.844 -16.578 1 96.69 106 TYR A O 1
ATOM 820 N N . LYS A 1 107 ? 6.758 -26.094 -18.703 1 96.69 107 LYS A N 1
ATOM 821 C CA . LYS A 1 107 ? 6.055 -24.891 -18.266 1 96.69 107 LYS A CA 1
ATOM 822 C C . LYS A 1 107 ? 4.555 -25.141 -18.156 1 96.69 107 LYS A C 1
ATOM 824 O O . LYS A 1 107 ? 3.969 -25.828 -18.984 1 96.69 107 LYS A O 1
ATOM 829 N N . LEU A 1 108 ? 4.039 -24.625 -17.062 1 96.56 108 LEU A N 1
ATOM 830 C CA . LEU A 1 108 ? 2.611 -24.75 -16.812 1 96.56 108 LEU A CA 1
ATOM 831 C C . LEU A 1 108 ? 1.907 -23.406 -16.938 1 96.56 108 LEU A C 1
ATOM 833 O O . LEU A 1 108 ? 2.4 -22.391 -16.438 1 96.56 108 LEU A O 1
ATOM 837 N N . PRO A 1 109 ? 0.78 -23.391 -17.688 1 95.94 109 PRO A N 1
ATOM 838 C CA . PRO A 1 109 ? 0.019 -22.141 -17.688 1 95.94 109 PRO A CA 1
ATOM 839 C C . PRO A 1 109 ? -0.614 -21.828 -16.344 1 95.94 109 PRO A C 1
ATOM 841 O O . PRO A 1 109 ? -1.21 -22.703 -15.711 1 95.94 109 PRO A O 1
ATOM 844 N N . ARG A 1 110 ? -0.494 -20.594 -15.953 1 95.75 110 ARG A N 1
ATOM 845 C CA . ARG A 1 110 ? -1.044 -20.156 -14.672 1 95.75 110 ARG A CA 1
ATOM 846 C C . ARG A 1 110 ? -2.314 -19.344 -14.875 1 95.75 110 ARG A C 1
ATOM 848 O O . ARG A 1 110 ? -2.348 -18.422 -15.703 1 95.75 110 ARG A O 1
ATOM 855 N N . GLN A 1 111 ? -3.357 -19.734 -14.234 1 95.38 111 GLN A N 1
ATOM 856 C CA . GLN A 1 111 ? -4.586 -18.953 -14.18 1 95.38 111 GLN A CA 1
ATOM 857 C C . GLN A 1 111 ? -4.723 -18.25 -12.836 1 95.38 111 GLN A C 1
ATOM 859 O O . GLN A 1 111 ? -4.734 -18.891 -11.789 1 95.38 111 GLN A O 1
ATOM 864 N N . GLU A 1 112 ? -4.906 -16.953 -12.898 1 95 112 GLU A N 1
ATOM 865 C CA . GLU A 1 112 ? -4.805 -16.125 -11.695 1 95 112 GLU A CA 1
ATOM 866 C C . GLU A 1 112 ? -6.184 -15.695 -11.211 1 95 112 GLU A C 1
ATOM 868 O O . GLU A 1 112 ? -7.051 -15.352 -12.008 1 95 112 GLU A O 1
ATOM 873 N N . GLN A 1 113 ? -6.305 -15.82 -9.875 1 95.25 113 GLN A N 1
ATOM 874 C CA . GLN A 1 113 ? -7.43 -15.094 -9.289 1 95.25 113 GLN A CA 1
ATOM 875 C C . GLN A 1 113 ? -7.234 -13.586 -9.414 1 95.25 113 GLN A C 1
ATOM 877 O O . GLN A 1 113 ? -6.156 -13.062 -9.117 1 95.25 113 GLN A O 1
ATOM 882 N N . LEU A 1 114 ? -8.234 -12.922 -9.922 1 95.81 114 LEU A N 1
ATOM 883 C CA . LEU A 1 114 ? -8.242 -11.469 -10.016 1 95.81 114 LEU A CA 1
ATOM 884 C C . LEU A 1 114 ? -9.398 -10.875 -9.211 1 95.81 114 LEU A C 1
ATOM 886 O O . LEU A 1 114 ? -10.484 -10.648 -9.75 1 95.81 114 LEU A O 1
ATOM 890 N N . PHE A 1 115 ? -9.086 -10.648 -7.988 1 95.69 115 PHE A N 1
ATOM 891 C CA . PHE A 1 115 ? -10.07 -10.141 -7.043 1 95.69 115 PHE A CA 1
ATOM 892 C C . PHE A 1 115 ? -11.234 -11.117 -6.887 1 95.69 115 PHE A C 1
ATOM 894 O O . PHE A 1 115 ? -11.047 -12.234 -6.398 1 95.69 115 PHE A O 1
ATOM 901 N N . TRP A 1 116 ? -12.352 -10.836 -7.438 1 94.88 116 TRP A N 1
ATOM 902 C CA . TRP A 1 116 ? -13.555 -11.641 -7.219 1 94.88 116 TRP A CA 1
ATOM 903 C C . TRP A 1 116 ? -13.773 -12.617 -8.359 1 94.88 116 TRP A C 1
ATOM 905 O O . TRP A 1 116 ? -14.75 -13.367 -8.367 1 94.88 116 TRP A O 1
ATOM 915 N N . VAL A 1 117 ? -12.891 -12.656 -9.328 1 95.94 117 VAL A N 1
ATOM 916 C CA . VAL A 1 117 ? -13.078 -13.539 -10.477 1 95.94 117 VAL A CA 1
ATOM 917 C C . VAL A 1 117 ? -11.789 -14.305 -10.758 1 95.94 117 VAL A C 1
ATOM 919 O O . VAL A 1 117 ? -10.703 -13.859 -10.383 1 95.94 117 VAL A O 1
ATOM 922 N N . MET A 1 118 ? -12.016 -15.508 -11.281 1 95.69 118 MET A N 1
ATOM 923 C CA . MET A 1 118 ? -10.875 -16.203 -11.875 1 95.69 118 MET A CA 1
ATOM 924 C C . MET A 1 118 ? -10.617 -15.695 -13.297 1 95.69 118 MET A C 1
ATOM 926 O O . MET A 1 118 ? -11.539 -15.617 -14.109 1 95.69 118 MET A O 1
ATOM 930 N N . SER A 1 119 ? -9.383 -15.359 -13.578 1 95.75 119 SER A N 1
ATOM 931 C CA . SER A 1 119 ? -9.062 -14.797 -14.883 1 95.75 119 SER A CA 1
ATOM 932 C C . SER A 1 119 ? -9.422 -15.766 -16 1 95.75 119 SER A C 1
ATOM 934 O O . SER A 1 119 ? -9.406 -16.984 -15.812 1 95.75 119 SER A O 1
ATOM 936 N N . SER A 1 120 ? -9.703 -15.164 -17.156 1 94.56 120 SER A N 1
ATOM 937 C CA . SER A 1 120 ? -9.945 -15.977 -18.344 1 94.56 120 SER A CA 1
ATOM 938 C C . SER A 1 120 ? -8.711 -16.797 -18.719 1 94.56 120 SER A C 1
ATOM 940 O O . SER A 1 120 ? -7.586 -16.297 -18.625 1 94.56 120 SER A O 1
ATOM 942 N N . PRO A 1 121 ? -8.992 -18.047 -19.094 1 89.94 121 PRO A N 1
ATOM 943 C CA . PRO A 1 121 ? -7.855 -18.859 -19.562 1 89.94 121 PRO A CA 1
ATOM 944 C C . PRO A 1 121 ? -7.184 -18.266 -20.797 1 89.94 121 PRO A C 1
ATOM 946 O O . PRO A 1 121 ? -6.074 -18.672 -21.156 1 89.94 121 PRO A O 1
ATOM 949 N N . TYR A 1 122 ? -7.824 -17.344 -21.422 1 90.31 122 TYR A N 1
ATOM 950 C CA . TYR A 1 122 ? -7.297 -16.766 -22.656 1 90.31 122 TYR A CA 1
ATOM 951 C C . TYR A 1 122 ? -6.574 -15.453 -22.375 1 90.31 122 TYR A C 1
ATOM 953 O O . TYR A 1 122 ? -6.055 -14.812 -23.281 1 90.31 122 TYR A O 1
ATOM 961 N N . SER A 1 123 ? -6.582 -15.125 -21.031 1 89.88 123 SER A N 1
ATOM 962 C CA . SER A 1 123 ? -5.895 -13.891 -20.656 1 89.88 123 SER A CA 1
ATOM 963 C C . SER A 1 123 ? -4.457 -14.164 -20.234 1 89.88 123 SER A C 1
ATOM 965 O O . SER A 1 123 ? -4.188 -15.148 -19.531 1 89.88 123 SER A O 1
ATOM 967 N N . GLY A 1 124 ? -3.494 -13.234 -20.562 1 75.06 124 GLY A N 1
ATOM 968 C CA . GLY A 1 124 ? -2.158 -13.117 -20 1 75.06 124 GLY A CA 1
ATOM 969 C C . GLY A 1 124 ? -1.325 -14.367 -20.172 1 75.06 124 GLY A C 1
ATOM 970 O O . GLY A 1 124 ? -0.425 -14.633 -19.359 1 75.06 124 GLY A O 1
ATOM 971 N N . PHE A 1 125 ? -1.222 -15.039 -21.297 1 71.44 125 PHE A N 1
ATOM 972 C CA . PHE A 1 125 ? -0.445 -16.266 -21.375 1 71.44 125 PHE A CA 1
ATOM 973 C C . PHE A 1 125 ? 0.741 -16.219 -20.406 1 71.44 125 PHE A C 1
ATOM 975 O O . PHE A 1 125 ? 1.753 -15.578 -20.703 1 71.44 125 PHE A O 1
ATOM 982 N N . ASN A 1 126 ? 0.569 -16.766 -19.188 1 86.94 126 ASN A N 1
ATOM 983 C CA . ASN A 1 126 ? 1.56 -16.812 -18.109 1 86.94 126 ASN A CA 1
ATOM 984 C C . ASN A 1 126 ? 2.041 -18.234 -17.844 1 86.94 126 ASN A C 1
ATOM 986 O O . ASN A 1 126 ? 1.466 -18.938 -17.016 1 86.94 126 ASN A O 1
ATOM 990 N N . TYR A 1 127 ? 3.105 -18.641 -18.547 1 93.38 127 TYR A N 1
ATOM 991 C CA . TYR A 1 127 ? 3.695 -19.953 -18.359 1 93.38 127 TYR A CA 1
ATOM 992 C C . TYR A 1 127 ? 4.867 -19.891 -17.375 1 93.38 127 TYR A C 1
ATOM 994 O O . TYR A 1 127 ? 5.738 -19.031 -17.5 1 93.38 127 TYR A O 1
ATOM 1002 N N . GLN A 1 128 ? 4.816 -20.812 -16.453 1 94.38 128 GLN A N 1
ATOM 1003 C CA . GLN A 1 128 ? 5.867 -20.875 -15.445 1 94.38 128 GLN A CA 1
ATOM 1004 C C . GLN A 1 128 ? 6.516 -22.25 -15.406 1 94.38 128 GLN A C 1
ATOM 1006 O O . GLN A 1 128 ? 5.816 -23.281 -15.414 1 94.38 128 GLN A O 1
ATOM 1011 N N . LEU A 1 129 ? 7.789 -22.25 -15.383 1 95.19 129 LEU A N 1
ATOM 1012 C CA . LEU A 1 129 ? 8.477 -23.516 -15.211 1 95.19 129 LEU A CA 1
ATOM 1013 C C . LEU A 1 129 ? 8.305 -24.047 -13.781 1 95.19 129 LEU A C 1
ATOM 1015 O O . LEU A 1 129 ? 8.852 -23.469 -12.836 1 95.19 129 LEU A O 1
ATOM 1019 N N . ARG A 1 130 ? 7.531 -25.156 -13.68 1 96.25 130 ARG A N 1
ATOM 1020 C CA . ARG A 1 130 ? 7.203 -25.656 -12.352 1 96.25 130 ARG A CA 1
ATOM 1021 C C . ARG A 1 130 ? 7.469 -27.156 -12.25 1 96.25 130 ARG A C 1
ATOM 1023 O O . ARG A 1 130 ? 7.539 -27.719 -11.148 1 96.25 130 ARG A O 1
ATOM 1030 N N . LEU A 1 131 ? 7.531 -27.797 -13.391 1 96.69 131 LEU A N 1
ATOM 1031 C CA . LEU A 1 131 ? 7.738 -29.234 -13.461 1 96.69 131 LEU A CA 1
ATOM 1032 C C . LEU A 1 131 ? 9.062 -29.562 -14.141 1 96.69 131 LEU A C 1
ATOM 1034 O O . LEU A 1 131 ? 9.312 -29.141 -15.273 1 96.69 131 LEU A O 1
ATOM 1038 N N . PHE A 1 132 ? 9.898 -30.359 -13.398 1 96.19 132 PHE A N 1
ATOM 1039 C CA . PHE A 1 132 ? 11.195 -30.641 -13.992 1 96.19 132 PHE A CA 1
ATOM 1040 C C . PHE A 1 132 ? 11.836 -31.859 -13.344 1 96.19 132 PHE A C 1
ATOM 1042 O O . PHE A 1 132 ? 11.445 -32.25 -12.242 1 96.19 132 PHE A O 1
ATOM 1049 N N . ARG A 1 133 ? 12.742 -32.438 -14.062 1 95.19 133 ARG A N 1
ATOM 1050 C CA . ARG A 1 133 ? 13.555 -33.5 -13.477 1 95.19 133 ARG A CA 1
ATOM 1051 C C . ARG A 1 133 ? 14.445 -32.969 -12.359 1 95.19 133 ARG A C 1
ATOM 1053 O O . ARG A 1 133 ? 15.18 -31.984 -12.562 1 95.19 133 ARG A O 1
ATOM 1060 N N . ARG A 1 134 ? 14.391 -33.625 -11.305 1 93.25 134 ARG A N 1
ATOM 1061 C CA . ARG A 1 134 ? 15.031 -33.125 -10.086 1 93.25 134 ARG A CA 1
ATOM 1062 C C . ARG A 1 134 ? 16.5 -32.844 -10.32 1 93.25 134 ARG A C 1
ATOM 1064 O O . ARG A 1 134 ? 17.016 -31.797 -9.914 1 93.25 134 ARG A O 1
ATOM 1071 N N . LEU A 1 135 ? 17.188 -33.656 -10.992 1 89.12 135 LEU A N 1
ATOM 1072 C CA . LEU A 1 135 ? 18.625 -33.562 -11.156 1 89.12 135 LEU A CA 1
ATOM 1073 C C . LEU A 1 135 ? 18.984 -32.594 -12.289 1 89.12 135 LEU A C 1
ATOM 1075 O O . LEU A 1 135 ? 20.141 -32.188 -12.414 1 89.12 135 LEU A O 1
ATOM 1079 N N . ALA A 1 136 ? 18.031 -32.25 -13.039 1 89.44 136 ALA A N 1
ATOM 1080 C CA . ALA A 1 136 ? 18.281 -31.359 -14.156 1 89.44 136 ALA A CA 1
ATOM 1081 C C . ALA A 1 136 ? 17.922 -29.922 -13.797 1 89.44 136 ALA A C 1
ATOM 1083 O O . ALA A 1 136 ? 18.172 -29 -14.57 1 89.44 136 ALA A O 1
ATOM 1084 N N . GLY A 1 137 ? 17.297 -29.781 -12.711 1 88.31 137 GLY A N 1
ATOM 1085 C CA . GLY A 1 137 ? 16.781 -28.469 -12.352 1 88.31 137 GLY A CA 1
ATOM 1086 C C . GLY A 1 137 ? 17.516 -27.828 -11.188 1 88.31 137 GLY A C 1
ATOM 1087 O O . GLY A 1 137 ? 18.109 -28.531 -10.375 1 88.31 137 GLY A O 1
ATOM 1088 N N . ALA A 1 138 ? 17.484 -26.453 -11.227 1 83.88 138 ALA A N 1
ATOM 1089 C CA . ALA A 1 138 ? 18.031 -25.688 -10.109 1 83.88 138 ALA A CA 1
ATOM 1090 C C . ALA A 1 138 ? 17.281 -24.375 -9.93 1 83.88 138 ALA A C 1
ATOM 1092 O O . ALA A 1 138 ? 16.625 -23.891 -10.859 1 83.88 138 ALA A O 1
ATOM 1093 N N . LEU A 1 139 ? 17.25 -23.938 -8.68 1 82.56 139 LEU A N 1
ATOM 1094 C CA . LEU A 1 139 ? 16.641 -22.625 -8.398 1 82.56 139 LEU A CA 1
ATOM 1095 C C . LEU A 1 139 ? 17.719 -21.562 -8.266 1 82.56 139 LEU A C 1
ATOM 1097 O O . LEU A 1 139 ? 18.781 -21.797 -7.688 1 82.56 139 LEU A O 1
ATOM 1101 N N . SER A 1 140 ? 17.344 -20.422 -8.938 1 72.31 140 SER A N 1
ATOM 1102 C CA . SER A 1 140 ? 18.281 -19.312 -8.977 1 72.31 140 SER A CA 1
ATOM 1103 C C . SER A 1 140 ? 18.375 -18.609 -7.629 1 72.31 140 SER A C 1
ATOM 1105 O O . SER A 1 140 ? 17.422 -18.656 -6.844 1 72.31 140 SER A O 1
ATOM 1107 N N . ASP A 1 141 ? 19.531 -18.016 -7.375 1 66.69 141 ASP A N 1
ATOM 1108 C CA . ASP A 1 141 ? 19.781 -17.266 -6.148 1 66.69 141 ASP A CA 1
ATOM 1109 C C . ASP A 1 141 ? 19.203 -15.859 -6.242 1 66.69 141 ASP A C 1
ATOM 1111 O O . ASP A 1 141 ? 19.391 -15.047 -5.328 1 66.69 141 ASP A O 1
ATOM 1115 N N . ASP A 1 142 ? 18.531 -15.695 -7.266 1 61.47 142 ASP A N 1
ATOM 1116 C CA . ASP A 1 142 ? 17.984 -14.352 -7.441 1 61.47 142 ASP A CA 1
ATOM 1117 C C . ASP A 1 142 ? 16.969 -14.031 -6.355 1 61.47 142 ASP A C 1
ATOM 1119 O O . ASP A 1 142 ? 16.141 -14.875 -5.996 1 61.47 142 ASP A O 1
ATOM 1123 N N . ALA A 1 143 ? 17.047 -12.859 -5.727 1 57.78 143 ALA A N 1
ATOM 1124 C CA . ALA A 1 143 ? 16.25 -12.406 -4.59 1 57.78 143 ALA A CA 1
ATOM 1125 C C . ALA A 1 143 ? 14.781 -12.234 -4.973 1 57.78 143 ALA A C 1
ATOM 1127 O O . ALA A 1 143 ? 13.891 -12.398 -4.137 1 57.78 143 ALA A O 1
ATOM 1128 N N . VAL A 1 144 ? 14.57 -11.883 -6.254 1 56.06 144 VAL A N 1
ATOM 1129 C CA . VAL A 1 144 ? 13.211 -11.469 -6.594 1 56.06 144 VAL A CA 1
ATOM 1130 C C . VAL A 1 144 ? 12.578 -12.5 -7.523 1 56.06 144 VAL A C 1
ATOM 1132 O O . VAL A 1 144 ? 11.375 -12.766 -7.434 1 56.06 144 VAL A O 1
ATOM 1135 N N . HIS A 1 145 ? 13.492 -13 -8.422 1 60.19 145 HIS A N 1
ATOM 1136 C CA . HIS A 1 145 ? 12.938 -13.953 -9.367 1 60.19 145 HIS A CA 1
ATOM 1137 C C . HIS A 1 145 ? 13.484 -15.359 -9.133 1 60.19 145 HIS A C 1
ATOM 1139 O O . HIS A 1 145 ? 14.57 -15.695 -9.609 1 60.19 145 HIS A O 1
ATOM 1145 N N . ALA A 1 146 ? 12.82 -16.094 -8.242 1 70.12 146 ALA A N 1
ATOM 1146 C CA . ALA A 1 146 ? 13.25 -17.422 -7.824 1 70.12 146 ALA A CA 1
ATOM 1147 C C . ALA A 1 146 ? 12.648 -18.5 -8.711 1 70.12 146 ALA A C 1
ATOM 1149 O O . ALA A 1 146 ? 12.227 -19.547 -8.227 1 70.12 146 ALA A O 1
ATOM 1150 N N . ASP A 1 147 ? 12.797 -18.188 -10.078 1 78.06 147 ASP A N 1
ATOM 1151 C CA . ASP A 1 147 ? 12.234 -19.188 -10.984 1 78.06 147 ASP A CA 1
ATOM 1152 C C . ASP A 1 147 ? 13.203 -20.344 -11.195 1 78.06 147 ASP A C 1
ATOM 1154 O O . ASP A 1 147 ? 14.422 -20.141 -11.195 1 78.06 147 ASP A O 1
ATOM 1158 N N . PRO A 1 148 ? 12.695 -21.516 -11.367 1 88.44 148 PRO A N 1
ATOM 1159 C CA . PRO A 1 148 ? 13.547 -22.672 -11.672 1 88.44 148 PRO A CA 1
ATOM 1160 C C . PRO A 1 148 ? 14.211 -22.578 -13.039 1 88.44 148 PRO A C 1
ATOM 1162 O O . PRO A 1 148 ? 13.672 -21.953 -13.953 1 88.44 148 PRO A O 1
ATOM 1165 N N . GLU A 1 149 ? 15.398 -23.109 -13.078 1 90.38 149 GLU A N 1
ATOM 1166 C CA . GLU A 1 149 ? 16.109 -23.297 -14.336 1 90.38 149 GLU A CA 1
ATOM 1167 C C . GLU A 1 149 ? 16.359 -24.781 -14.617 1 90.38 149 GLU A C 1
ATOM 1169 O O . GLU A 1 149 ? 16.562 -25.562 -13.688 1 90.38 149 GLU A O 1
ATOM 1174 N N . VAL A 1 150 ? 16.25 -25.141 -15.906 1 92.31 150 VAL A N 1
ATOM 1175 C CA . VAL A 1 150 ? 16.406 -26.531 -16.281 1 92.31 150 VAL A CA 1
ATOM 1176 C C . VAL A 1 150 ? 17.5 -26.672 -17.344 1 92.31 150 VAL A C 1
ATOM 1178 O O . VAL A 1 150 ? 17.547 -25.891 -18.297 1 92.31 150 VAL A O 1
ATOM 1181 N N . HIS A 1 151 ? 18.422 -27.578 -17.047 1 91.75 151 HIS A N 1
ATOM 1182 C CA . HIS A 1 151 ? 19.406 -27.969 -18.062 1 91.75 151 HIS A CA 1
ATOM 1183 C C . HIS A 1 151 ? 18.828 -29.031 -18.984 1 91.75 151 HIS A C 1
ATOM 1185 O O . HIS A 1 151 ? 18.766 -30.203 -18.625 1 91.75 151 HIS A O 1
ATOM 1191 N N . GLY A 1 152 ? 18.469 -28.672 -20.172 1 93.69 152 GLY A N 1
ATOM 1192 C CA . GLY A 1 152 ? 17.844 -29.578 -21.125 1 93.69 152 GLY A CA 1
ATOM 1193 C C . GLY A 1 152 ? 16.672 -28.938 -21.875 1 93.69 152 GLY A C 1
ATOM 1194 O O . GLY A 1 152 ? 16.656 -27.734 -22.078 1 93.69 152 GLY A O 1
ATOM 1195 N N . THR A 1 153 ? 15.789 -29.844 -22.391 1 95 153 THR A N 1
ATOM 1196 C CA . THR A 1 153 ? 14.68 -29.344 -23.203 1 95 153 THR A CA 1
ATOM 1197 C C . THR A 1 153 ? 13.453 -29.094 -22.328 1 95 153 THR A C 1
ATOM 1199 O O . THR A 1 153 ? 13.227 -29.797 -21.344 1 95 153 THR A O 1
ATOM 1202 N N . VAL A 1 154 ? 12.703 -28.078 -22.719 1 95.56 154 VAL A N 1
ATOM 1203 C CA . VAL A 1 154 ? 11.531 -27.688 -21.953 1 95.56 154 VAL A CA 1
ATOM 1204 C C . VAL A 1 154 ? 10.289 -27.719 -22.844 1 95.56 154 VAL A C 1
ATOM 1206 O O . VAL A 1 154 ? 10.297 -27.203 -23.953 1 95.56 154 VAL A O 1
ATOM 1209 N N . GLY A 1 155 ? 9.266 -28.406 -22.359 1 95.5 155 GLY A N 1
ATOM 1210 C CA . GLY A 1 155 ? 7.973 -28.422 -23.031 1 95.5 155 GLY A CA 1
ATOM 1211 C C . GLY A 1 155 ? 6.926 -27.578 -22.328 1 95.5 155 GLY A C 1
ATOM 1212 O O . GLY A 1 155 ? 7.254 -26.781 -21.438 1 95.5 155 GLY A O 1
ATOM 1213 N N . GLN A 1 156 ? 5.637 -27.734 -22.812 1 95.19 156 GLN A N 1
ATOM 1214 C CA . GLN A 1 156 ? 4.531 -26.984 -22.203 1 95.19 156 GLN A CA 1
ATOM 1215 C C . GLN A 1 156 ? 3.34 -27.906 -21.938 1 95.19 156 GLN A C 1
ATOM 1217 O O . GLN A 1 156 ? 3.041 -28.797 -22.734 1 95.19 156 GLN A O 1
ATOM 1222 N N . MET A 1 157 ? 2.752 -27.641 -20.828 1 95.5 157 MET A N 1
ATOM 1223 C CA . MET A 1 157 ? 1.49 -28.312 -20.531 1 95.5 157 MET A CA 1
ATOM 1224 C C . MET A 1 157 ? 0.306 -27.516 -21.047 1 95.5 157 MET A C 1
ATOM 1226 O O . MET A 1 157 ? 0.424 -26.312 -21.281 1 95.5 157 MET A O 1
ATOM 1230 N N . ARG A 1 158 ? -0.774 -28.141 -21.203 1 94.44 158 ARG A N 1
ATOM 1231 C CA . ARG A 1 158 ? -1.952 -27.516 -21.797 1 94.44 158 ARG A CA 1
ATOM 1232 C C . ARG A 1 158 ? -2.875 -26.953 -20.719 1 94.44 158 ARG A C 1
ATOM 1234 O O . ARG A 1 158 ? -3.473 -25.891 -20.906 1 94.44 158 ARG A O 1
ATOM 1241 N N . HIS A 1 159 ? -3.02 -27.656 -19.609 1 96.06 159 HIS A N 1
ATOM 1242 C CA . HIS A 1 159 ? -3.99 -27.281 -18.594 1 96.06 159 HIS A CA 1
ATOM 1243 C C . HIS A 1 159 ? -3.34 -26.438 -17.5 1 96.06 159 HIS A C 1
ATOM 1245 O O . HIS A 1 159 ? -2.172 -26.641 -17.172 1 96.06 159 HIS A O 1
ATOM 1251 N N . PRO A 1 160 ? -4.133 -25.562 -16.922 1 95.88 160 PRO A N 1
ATOM 1252 C CA . PRO A 1 160 ? -3.535 -24.594 -16 1 95.88 160 PRO A CA 1
ATOM 1253 C C . PRO A 1 160 ? -3.512 -25.094 -14.555 1 95.88 160 PRO A C 1
ATOM 1255 O O . PRO A 1 160 ? -4.176 -26.078 -14.227 1 95.88 160 PRO A O 1
ATOM 1258 N N . PHE A 1 161 ? -2.678 -24.438 -13.773 1 96.62 161 PHE A N 1
ATOM 1259 C CA . PHE A 1 161 ? -2.83 -24.438 -12.32 1 96.62 161 PHE A CA 1
ATOM 1260 C C . PHE A 1 161 ? -3.336 -23.078 -11.844 1 96.62 161 PHE A C 1
ATOM 1262 O O . PHE A 1 161 ? -3.191 -22.062 -12.547 1 96.62 161 PHE A O 1
ATOM 1269 N N . TYR A 1 162 ? -4.008 -23.031 -10.703 1 96.56 162 TYR A N 1
ATOM 1270 C CA . TYR A 1 162 ? -4.617 -21.828 -10.172 1 96.56 162 TYR A CA 1
ATOM 1271 C C . TYR A 1 162 ? -3.672 -21.125 -9.203 1 96.56 162 TYR A C 1
ATOM 1273 O O . TYR A 1 162 ? -2.947 -21.766 -8.453 1 96.56 162 TYR A O 1
ATOM 1281 N N . HIS A 1 163 ? -3.646 -19.844 -9.305 1 96.12 163 HIS A N 1
ATOM 1282 C CA . HIS A 1 163 ? -2.947 -19 -8.352 1 96.12 163 HIS A CA 1
ATOM 1283 C C . HIS A 1 163 ? -3.906 -18.031 -7.656 1 96.12 163 HIS A C 1
ATOM 1285 O O . HIS A 1 163 ? -4.562 -17.219 -8.32 1 96.12 163 HIS A O 1
ATOM 1291 N N . TYR A 1 164 ? -3.953 -18.172 -6.375 1 94.5 164 TYR A N 1
ATOM 1292 C CA . TYR A 1 164 ? -4.875 -17.359 -5.578 1 94.5 164 TYR A CA 1
ATOM 1293 C C . TYR A 1 164 ? -4.141 -16.234 -4.875 1 94.5 164 TYR A C 1
ATOM 1295 O O . TYR A 1 164 ? -4.309 -16.031 -3.67 1 94.5 164 TYR A O 1
ATOM 1303 N N . GLY A 1 165 ? -3.385 -15.461 -5.648 1 90 165 GLY A N 1
ATOM 1304 C CA . GLY A 1 165 ? -2.531 -14.43 -5.078 1 90 165 GLY A CA 1
ATOM 1305 C C . GLY A 1 165 ? -3.199 -13.07 -5.02 1 90 165 GLY A C 1
ATOM 1306 O O . GLY A 1 165 ? -2.963 -12.297 -4.09 1 90 165 GLY A O 1
ATOM 1307 N N . GLU A 1 166 ? -4.027 -12.688 -5.961 1 92.38 166 GLU A N 1
ATOM 1308 C CA . GLU A 1 166 ? -4.668 -11.375 -6.035 1 92.38 166 GLU A CA 1
ATOM 1309 C C . GLU A 1 166 ? -6.113 -11.445 -5.551 1 92.38 166 GLU A C 1
ATOM 1311 O O . GLU A 1 166 ? -7.047 -11.289 -6.344 1 92.38 166 GLU A O 1
ATOM 1316 N N . VAL A 1 167 ? -6.242 -11.477 -4.258 1 93.25 167 VAL A N 1
ATOM 1317 C CA . VAL A 1 167 ? -7.516 -11.812 -3.629 1 93.25 167 VAL A CA 1
ATOM 1318 C C . VAL A 1 167 ? -8.43 -10.586 -3.623 1 93.25 167 VAL A C 1
ATOM 1320 O O . VAL A 1 167 ? -9.656 -10.711 -3.635 1 93.25 167 VAL A O 1
ATOM 1323 N N . ASN A 1 168 ? -7.82 -9.422 -3.529 1 94.88 168 ASN A N 1
ATOM 1324 C CA . ASN A 1 168 ? -8.562 -8.164 -3.543 1 94.88 168 ASN A CA 1
ATOM 1325 C C . ASN A 1 168 ? -7.684 -6.992 -3.955 1 94.88 168 ASN A C 1
ATOM 1327 O O . ASN A 1 168 ? -6.473 -7.148 -4.129 1 94.88 168 ASN A O 1
ATOM 1331 N N . ILE A 1 169 ? -8.273 -5.914 -4.129 1 96.75 169 ILE A N 1
ATOM 1332 C CA . ILE A 1 169 ? -7.582 -4.738 -4.648 1 96.75 169 ILE A CA 1
ATOM 1333 C C . ILE A 1 169 ? -6.566 -4.242 -3.619 1 96.75 169 ILE A C 1
ATOM 1335 O O . ILE A 1 169 ? -5.453 -3.857 -3.975 1 96.75 169 ILE A O 1
ATOM 1339 N N . HIS A 1 170 ? -6.941 -4.238 -2.344 1 96.31 170 HIS A N 1
ATOM 1340 C CA . HIS A 1 170 ? -6.051 -3.797 -1.278 1 96.31 170 HIS A CA 1
ATOM 1341 C C . HIS A 1 170 ? -4.746 -4.59 -1.289 1 96.31 170 HIS A C 1
ATOM 1343 O O . HIS A 1 170 ? -3.66 -4.008 -1.202 1 96.31 170 HIS A O 1
ATOM 1349 N N . ALA A 1 171 ? -4.922 -5.84 -1.414 1 94 171 ALA A N 1
ATOM 1350 C CA . ALA A 1 171 ? -3.75 -6.711 -1.414 1 94 171 ALA A CA 1
ATOM 1351 C C . ALA A 1 171 ? -2.875 -6.457 -2.639 1 94 171 ALA A C 1
ATOM 1353 O O . ALA A 1 171 ? -1.646 -6.43 -2.537 1 94 171 ALA A O 1
ATOM 1354 N N . LYS A 1 172 ? -3.463 -6.348 -3.783 1 96.5 172 LYS A N 1
ATOM 1355 C CA . LYS A 1 172 ? -2.703 -6.082 -5 1 96.5 172 LYS A CA 1
ATOM 1356 C C . LYS A 1 172 ? -1.96 -4.75 -4.906 1 96.5 172 LYS A C 1
ATOM 1358 O O . LYS A 1 172 ? -0.796 -4.656 -5.301 1 96.5 172 LYS A O 1
ATOM 1363 N N . GLU A 1 173 ? -2.648 -3.766 -4.395 1 97.62 173 GLU A N 1
ATOM 1364 C CA . GLU A 1 173 ? -2.037 -2.451 -4.219 1 97.62 173 GLU A CA 1
ATOM 1365 C C . GLU A 1 173 ? -0.84 -2.523 -3.273 1 97.62 173 GLU A C 1
ATOM 1367 O O . GLU A 1 173 ? 0.197 -1.906 -3.527 1 97.62 173 GLU A O 1
ATOM 1372 N N . ALA A 1 174 ? -1.015 -3.186 -2.211 1 96.06 174 ALA A N 1
ATOM 1373 C CA . ALA A 1 174 ? 0.081 -3.35 -1.258 1 96.06 174 ALA A CA 1
ATOM 1374 C C . ALA A 1 174 ? 1.275 -4.039 -1.908 1 96.06 174 ALA A C 1
ATOM 1376 O O . ALA A 1 174 ? 2.426 -3.68 -1.651 1 96.06 174 ALA A O 1
ATOM 1377 N N . ARG A 1 175 ? 0.998 -4.973 -2.727 1 94.5 175 ARG A N 1
ATOM 1378 C CA . ARG A 1 175 ? 2.045 -5.738 -3.395 1 94.5 175 ARG A CA 1
ATOM 1379 C C . ARG A 1 175 ? 2.828 -4.863 -4.367 1 94.5 175 ARG A C 1
ATOM 1381 O O . ARG A 1 175 ? 4.059 -4.906 -4.395 1 94.5 175 ARG A O 1
ATOM 1388 N N . ILE A 1 176 ? 2.111 -4.094 -5.152 1 96.69 176 ILE A N 1
ATOM 1389 C CA . ILE A 1 176 ? 2.828 -3.285 -6.129 1 96.69 176 ILE A CA 1
ATOM 1390 C C . ILE A 1 176 ? 3.645 -2.211 -5.414 1 96.69 176 ILE A C 1
ATOM 1392 O O . ILE A 1 176 ? 4.715 -1.817 -5.887 1 96.69 176 ILE A O 1
ATOM 1396 N N . ASN A 1 177 ? 3.15 -1.717 -4.285 1 97 177 ASN A N 1
ATOM 1397 C CA . ASN A 1 177 ? 3.906 -0.754 -3.49 1 97 177 ASN A CA 1
ATOM 1398 C C . ASN A 1 177 ? 5.219 -1.349 -2.986 1 97 177 ASN A C 1
ATOM 1400 O O . ASN A 1 177 ? 6.277 -0.73 -3.117 1 97 177 ASN A O 1
ATOM 1404 N N . ALA A 1 178 ? 5.137 -2.555 -2.512 1 93 178 ALA A N 1
ATOM 1405 C CA . ALA A 1 178 ? 6.316 -3.246 -1.999 1 93 178 ALA A CA 1
ATOM 1406 C C . ALA A 1 178 ? 7.285 -3.592 -3.127 1 93 178 ALA A C 1
ATOM 1408 O O . ALA A 1 178 ? 8.484 -3.328 -3.027 1 93 178 ALA A O 1
ATOM 1409 N N . TYR A 1 179 ? 6.738 -4.105 -4.203 1 90.88 179 TYR A N 1
ATOM 1410 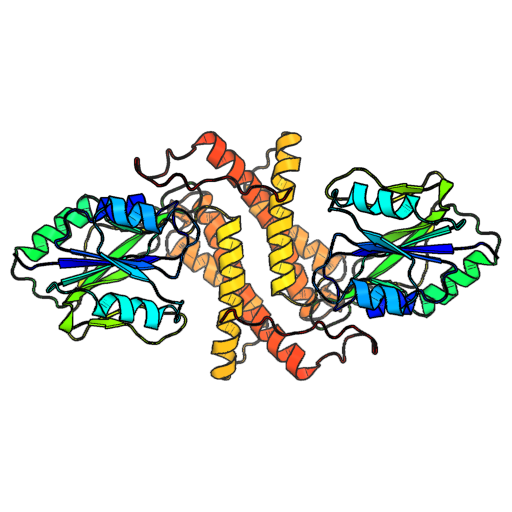C CA . TYR A 1 179 ? 7.57 -4.57 -5.309 1 90.88 179 TYR A CA 1
ATOM 1411 C C . TYR A 1 179 ? 8.281 -3.402 -5.984 1 90.88 179 TYR A C 1
ATOM 1413 O O . TYR A 1 179 ? 9.438 -3.523 -6.387 1 90.88 179 TYR A O 1
ATOM 1421 N N . SER A 1 180 ? 7.578 -2.32 -6.133 1 94.06 180 SER A N 1
ATOM 1422 C CA . SER A 1 180 ? 8.195 -1.159 -6.77 1 94.06 180 SER A CA 1
ATOM 1423 C C . SER A 1 180 ? 9.352 -0.62 -5.938 1 94.06 180 SER A C 1
ATOM 1425 O O . SER A 1 180 ? 10.344 -0.131 -6.488 1 94.06 180 SER A O 1
ATOM 1427 N N . SER A 1 181 ? 9.25 -0.712 -4.629 1 91.44 181 SER A N 1
ATOM 1428 C CA . SER A 1 181 ? 10.352 -0.296 -3.764 1 91.44 181 SER A CA 1
ATOM 1429 C C . SER A 1 181 ? 11.547 -1.228 -3.908 1 91.44 181 SER A C 1
ATOM 1431 O O . SER A 1 181 ? 12.695 -0.773 -3.941 1 91.44 181 SER A O 1
ATOM 1433 N N . GLY A 1 182 ? 11.281 -2.508 -4.012 1 85.56 182 GLY A N 1
ATOM 1434 C CA . GLY A 1 182 ? 12.344 -3.488 -4.18 1 85.56 182 GLY A CA 1
ATOM 1435 C C . GLY A 1 182 ? 13.117 -3.318 -5.477 1 85.56 182 GLY A C 1
ATOM 1436 O O . GLY A 1 182 ? 14.312 -3.588 -5.531 1 85.56 182 GLY A O 1
ATOM 1437 N N . MET A 1 183 ? 12.484 -2.805 -6.441 1 87.25 183 MET A N 1
ATOM 1438 C CA . MET A 1 183 ? 13.094 -2.662 -7.762 1 87.25 183 MET A CA 1
ATOM 1439 C C . MET A 1 183 ? 14.086 -1.508 -7.785 1 87.25 183 MET A C 1
ATOM 1441 O O . MET A 1 183 ? 15.023 -1.499 -8.594 1 87.25 183 MET A O 1
ATOM 1445 N N . VAL A 1 184 ? 13.891 -0.519 -6.926 1 88.5 184 VAL A N 1
ATOM 1446 C CA . VAL A 1 184 ? 14.758 0.654 -6.898 1 88.5 184 VAL A CA 1
ATOM 1447 C C . VAL A 1 184 ? 16.203 0.229 -6.598 1 88.5 184 VAL A C 1
ATOM 1449 O O . VAL A 1 184 ? 17.141 0.68 -7.254 1 88.5 184 VAL A O 1
ATOM 1452 N N . GLU A 1 185 ? 16.297 -0.676 -5.664 1 82.25 185 GLU A N 1
ATOM 1453 C CA . GLU A 1 185 ? 17.625 -1.138 -5.277 1 82.25 185 GLU A CA 1
ATOM 1454 C C . GLU A 1 185 ? 18.344 -1.799 -6.453 1 82.25 185 GLU A C 1
ATOM 1456 O O . GLU A 1 185 ? 19.516 -1.536 -6.695 1 82.25 185 GLU A O 1
ATOM 1461 N N . GLU A 1 186 ? 17.641 -2.635 -7.074 1 82.81 186 GLU A N 1
ATOM 1462 C CA . GLU A 1 186 ? 18.219 -3.338 -8.219 1 82.81 186 GLU A CA 1
ATOM 1463 C C . GLU A 1 186 ? 18.609 -2.365 -9.32 1 82.81 186 GLU A C 1
ATOM 1465 O O . GLU A 1 186 ? 19.688 -2.486 -9.914 1 82.81 186 GLU A O 1
ATOM 1470 N N . LYS A 1 187 ? 17.828 -1.438 -9.625 1 88 187 LYS A N 1
ATOM 1471 C CA . LYS A 1 187 ? 18.078 -0.483 -10.695 1 88 187 LYS A CA 1
ATOM 1472 C C . LYS A 1 187 ? 19.234 0.446 -10.352 1 88 187 LYS A C 1
ATOM 1474 O O . LYS A 1 187 ? 20.047 0.782 -11.211 1 88 187 LYS A O 1
ATOM 1479 N N . VAL A 1 188 ? 19.266 0.862 -9.133 1 88.38 188 VAL A N 1
ATOM 1480 C CA . VAL A 1 188 ? 20.359 1.725 -8.68 1 88.38 188 VAL A CA 1
ATOM 1481 C C . VAL A 1 188 ? 21.688 0.979 -8.766 1 88.38 188 VAL A C 1
ATOM 1483 O O . VAL A 1 188 ? 22.688 1.545 -9.203 1 88.38 188 VAL A O 1
ATOM 1486 N N . ALA A 1 189 ? 21.641 -0.301 -8.359 1 85 189 ALA A N 1
ATOM 1487 C CA . ALA A 1 189 ? 22.844 -1.13 -8.422 1 85 189 ALA A CA 1
ATOM 1488 C C . ALA A 1 189 ? 23.344 -1.267 -9.859 1 85 189 ALA A C 1
ATOM 1490 O O . ALA A 1 189 ? 24.547 -1.357 -10.102 1 85 189 ALA A O 1
ATOM 1491 N N . LYS A 1 190 ? 22.484 -1.206 -10.773 1 87.81 190 LYS A N 1
ATOM 1492 C CA . LYS A 1 190 ? 22.828 -1.334 -12.188 1 87.81 190 LYS A CA 1
ATOM 1493 C C . LYS A 1 190 ? 23.141 0.029 -12.805 1 87.81 190 LYS A C 1
ATOM 1495 O O . LYS A 1 190 ? 23.406 0.127 -14 1 87.81 190 LYS A O 1
ATOM 1500 N N . GLY A 1 191 ? 22.938 1.09 -12.039 1 85.5 191 GLY A N 1
ATOM 1501 C CA . GLY A 1 191 ? 23.266 2.443 -12.469 1 85.5 191 GLY A CA 1
ATOM 1502 C C . GLY A 1 191 ? 22.234 3.025 -13.414 1 85.5 191 GLY A C 1
ATOM 1503 O O . GLY A 1 191 ? 22.547 3.91 -14.219 1 85.5 191 GLY A O 1
ATOM 1504 N N . LYS A 1 192 ? 21.125 2.477 -13.352 1 84.06 192 LYS A N 1
ATOM 1505 C CA . LYS A 1 192 ? 20.094 2.928 -14.273 1 84.06 192 LYS A CA 1
ATOM 1506 C C . LYS A 1 192 ? 19.469 4.238 -13.797 1 84.06 192 LYS A C 1
ATOM 1508 O O . LYS A 1 192 ? 19.188 4.402 -12.602 1 84.06 192 LYS A O 1
ATOM 1513 N N . LYS A 1 193 ? 19.453 5.23 -14.75 1 83.25 193 LYS A N 1
ATOM 1514 C CA . LYS A 1 193 ? 18.766 6.5 -14.555 1 83.25 193 LYS A CA 1
ATOM 1515 C C . LYS A 1 193 ? 17.719 6.734 -15.641 1 83.25 193 LYS A C 1
ATOM 1517 O O . LYS A 1 193 ? 17.969 6.449 -16.812 1 83.25 193 LYS A O 1
ATOM 1522 N N . HIS A 1 194 ? 16.547 6.922 -15.234 1 81.69 194 HIS A N 1
ATOM 1523 C CA . HIS A 1 194 ? 15.508 7.18 -16.219 1 81.69 194 HIS A CA 1
ATOM 1524 C C . HIS A 1 194 ? 14.93 8.586 -16.047 1 81.69 194 HIS A C 1
ATOM 1526 O O . HIS A 1 194 ? 14.797 9.078 -14.93 1 81.69 194 HIS A O 1
ATOM 1532 N N . PRO A 1 195 ? 14.664 9.172 -17.219 1 81.94 195 PRO A N 1
ATOM 1533 C CA . PRO A 1 195 ? 14.016 10.484 -17.141 1 81.94 195 PRO A CA 1
ATOM 1534 C C . PRO A 1 195 ? 12.609 10.414 -16.547 1 81.94 195 PRO A C 1
ATOM 1536 O O . PRO A 1 195 ? 11.945 9.375 -16.656 1 81.94 195 PRO A O 1
ATOM 1539 N N . LEU A 1 196 ? 12.211 11.445 -15.898 1 82.5 196 LEU A N 1
ATOM 1540 C CA . LEU A 1 196 ? 10.891 11.562 -15.281 1 82.5 196 LEU A CA 1
ATOM 1541 C C . LEU A 1 196 ? 9.789 11.328 -16.312 1 82.5 196 LEU A C 1
ATOM 1543 O O . LEU A 1 196 ? 8.695 10.867 -15.961 1 82.5 196 LEU A O 1
ATOM 1547 N N . LEU A 1 197 ? 10.102 11.539 -17.531 1 84.12 197 LEU A N 1
ATOM 1548 C CA . LEU A 1 197 ? 9.133 11.383 -18.609 1 84.12 197 LEU A CA 1
ATOM 1549 C C . LEU A 1 197 ? 8.648 9.945 -18.703 1 84.12 197 LEU A C 1
ATOM 1551 O O . LEU A 1 197 ? 7.547 9.688 -19.203 1 84.12 197 LEU A O 1
ATOM 1555 N N . MET A 1 198 ? 9.438 9.023 -18.25 1 84.19 198 MET A N 1
ATOM 1556 C CA . MET A 1 198 ? 9.039 7.617 -18.25 1 84.19 198 MET A CA 1
ATOM 1557 C C . MET A 1 198 ? 7.82 7.406 -17.359 1 84.19 198 MET A C 1
ATOM 1559 O O . MET A 1 198 ? 7.02 6.504 -17.594 1 84.19 198 MET A O 1
ATOM 1563 N N . CYS A 1 199 ? 7.656 8.258 -16.391 1 85.56 199 CYS A N 1
ATOM 1564 C CA . CYS A 1 199 ? 6.52 8.18 -15.492 1 85.56 199 CYS A CA 1
ATOM 1565 C C . CYS A 1 199 ? 5.219 8.5 -16.219 1 85.56 199 CYS A C 1
ATOM 1567 O O . CYS A 1 199 ? 4.137 8.125 -15.766 1 85.56 199 CYS A O 1
ATOM 1569 N N . LEU A 1 200 ? 5.332 9.148 -17.328 1 85 200 LEU A N 1
ATOM 1570 C CA . LEU A 1 200 ? 4.137 9.562 -18.047 1 85 200 LEU A CA 1
ATOM 1571 C C . LEU A 1 200 ? 3.76 8.539 -19.109 1 85 200 LEU A C 1
ATOM 1573 O O . LEU A 1 200 ? 2.609 8.102 -19.188 1 85 200 LEU A O 1
ATOM 1577 N N . PHE A 1 201 ? 4.703 8.031 -19.844 1 90.25 201 PHE A N 1
ATOM 1578 C CA . PHE A 1 201 ? 4.391 7.242 -21.031 1 90.25 201 PHE A CA 1
ATOM 1579 C C . PHE A 1 201 ? 4.359 5.754 -20.703 1 90.25 201 PHE A C 1
ATOM 1581 O O . PHE A 1 201 ? 3.553 5.008 -21.266 1 90.25 201 PHE A O 1
ATOM 1588 N N . TYR A 1 202 ? 5.18 5.324 -19.844 1 93 202 TYR A N 1
ATOM 1589 C CA . TYR A 1 202 ? 5.305 3.895 -19.578 1 93 202 TYR A CA 1
ATOM 1590 C C . TYR A 1 202 ? 4.039 3.35 -18.938 1 93 202 TYR A C 1
ATOM 1592 O O . TYR A 1 202 ? 3.604 2.238 -19.25 1 93 202 TYR A O 1
ATOM 1600 N N . PRO A 1 203 ? 3.441 4.145 -18.047 1 95.69 203 PRO A N 1
ATOM 1601 C CA . PRO A 1 203 ? 2.188 3.648 -17.469 1 95.69 203 PRO A CA 1
ATOM 1602 C C . PRO A 1 203 ? 1.092 3.465 -18.516 1 95.69 203 PRO A C 1
ATOM 1604 O O . PRO A 1 203 ? 0.374 2.461 -18.5 1 95.69 203 PRO A O 1
ATOM 1607 N N . ALA A 1 204 ? 0.997 4.379 -19.469 1 95 204 ALA A N 1
ATOM 1608 C CA . ALA A 1 204 ? 0.007 4.25 -20.531 1 95 204 ALA A CA 1
ATOM 1609 C C . ALA A 1 204 ? 0.271 3.008 -21.391 1 95 204 ALA A C 1
ATOM 1611 O O . ALA A 1 204 ? -0.659 2.273 -21.734 1 95 204 ALA A O 1
ATOM 1612 N N . TRP A 1 205 ? 1.45 2.77 -21.656 1 96 205 TRP A N 1
ATOM 1613 C CA . TRP A 1 205 ? 1.839 1.586 -22.422 1 96 205 TRP A CA 1
ATOM 1614 C C . TRP A 1 205 ? 1.556 0.313 -21.625 1 96 205 TRP A C 1
ATOM 1616 O O . TRP A 1 205 ? 1.062 -0.672 -22.188 1 96 205 TRP A O 1
ATOM 1626 N N . THR A 1 206 ? 1.856 0.355 -20.391 1 96.75 206 THR A N 1
ATOM 1627 C CA . THR A 1 206 ? 1.626 -0.801 -19.531 1 96.75 206 THR A CA 1
ATOM 1628 C C . THR A 1 206 ? 0.136 -1.116 -19.438 1 96.75 206 THR A C 1
ATOM 1630 O O . THR A 1 206 ? -0.258 -2.283 -19.422 1 96.75 206 THR A O 1
ATOM 1633 N N . PHE A 1 207 ? -0.618 -0.053 -19.406 1 97.25 207 PHE A N 1
ATOM 1634 C CA . PHE A 1 207 ? -2.059 -0.283 -19.422 1 97.25 207 PHE A CA 1
ATOM 1635 C C . PHE A 1 207 ? -2.479 -0.97 -20.719 1 97.25 207 PHE A C 1
ATOM 1637 O O . PHE A 1 207 ? -3.213 -1.96 -20.688 1 97.25 207 PHE A O 1
ATOM 1644 N N . LEU A 1 208 ? -2.018 -0.427 -21.797 1 97.31 208 LEU A N 1
ATOM 1645 C CA . LEU A 1 208 ? -2.361 -0.984 -23.094 1 97.31 208 LEU A CA 1
ATOM 1646 C C . LEU A 1 208 ? -1.904 -2.436 -23.203 1 97.31 208 LEU A C 1
ATOM 1648 O O . LEU A 1 208 ? -2.643 -3.287 -23.703 1 97.31 208 LEU A O 1
ATOM 1652 N N . GLN A 1 209 ? -0.814 -2.742 -22.734 1 96.94 209 GLN A N 1
ATOM 1653 C CA . GLN A 1 209 ? -0.28 -4.102 -22.734 1 96.94 209 GLN A CA 1
ATOM 1654 C C . GLN A 1 209 ? -1.143 -5.035 -21.891 1 96.94 209 GLN A C 1
ATOM 1656 O O . GLN A 1 209 ? -1.526 -6.113 -22.344 1 96.94 209 GLN A O 1
ATOM 1661 N N . SER A 1 210 ? -1.47 -4.594 -20.719 1 96.69 210 SER A N 1
ATOM 1662 C CA . SER A 1 210 ? -2.213 -5.426 -19.766 1 96.69 210 SER A CA 1
ATOM 1663 C C . SER A 1 210 ? -3.66 -5.605 -20.219 1 96.69 210 SER A C 1
ATOM 1665 O O . SER A 1 210 ? -4.188 -6.719 -20.203 1 96.69 210 SER A O 1
ATOM 1667 N N . TYR A 1 211 ? -4.23 -4.539 -20.703 1 97.12 211 TYR A N 1
ATOM 1668 C CA . TYR A 1 211 ? -5.664 -4.559 -20.953 1 97.12 211 TYR A CA 1
ATOM 1669 C C . TYR A 1 211 ? -5.961 -5.094 -22.359 1 97.12 211 TYR A C 1
ATOM 1671 O O . TYR A 1 211 ? -6.93 -5.832 -22.547 1 97.12 211 TYR A O 1
ATOM 1679 N N . VAL A 1 212 ? -5.129 -4.715 -23.297 1 97.06 212 VAL A N 1
ATOM 1680 C CA . VAL A 1 212 ? -5.43 -5.062 -24.688 1 97.06 212 VAL A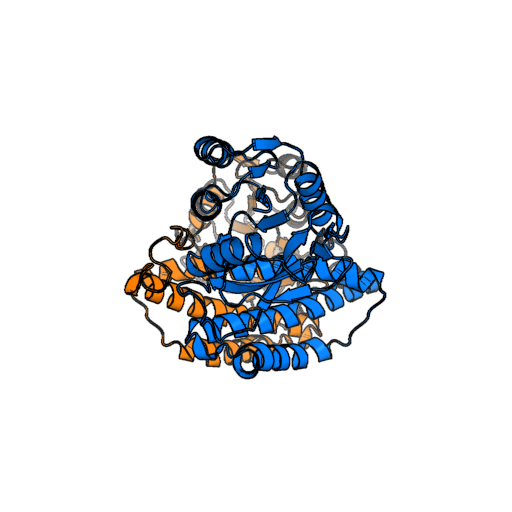 CA 1
ATOM 1681 C C . VAL A 1 212 ? -4.562 -6.242 -25.125 1 97.06 212 VAL A C 1
ATOM 1683 O O . VAL A 1 212 ? -5.082 -7.32 -25.422 1 97.06 212 VAL A O 1
ATOM 1686 N N . PHE A 1 213 ? -3.297 -6.18 -25.016 1 95.56 213 PHE A N 1
ATOM 1687 C CA . PHE A 1 213 ? -2.414 -7.199 -25.578 1 95.56 213 PHE A CA 1
ATOM 1688 C C . PHE A 1 213 ? -2.482 -8.484 -24.75 1 95.56 213 PHE A C 1
ATOM 1690 O O . PHE A 1 213 ? -2.508 -9.578 -25.312 1 95.56 213 PHE A O 1
ATOM 1697 N N . LYS A 1 214 ? -2.576 -8.344 -23.484 1 95.88 214 LYS A N 1
ATOM 1698 C CA . LYS A 1 214 ? -2.707 -9.516 -22.609 1 95.88 214 LYS A CA 1
ATOM 1699 C C . LYS A 1 214 ? -4.176 -9.883 -22.406 1 95.88 214 LYS A C 1
ATOM 1701 O O . LYS A 1 214 ? -4.492 -10.766 -21.594 1 95.88 214 LYS A O 1
ATOM 1706 N N . ARG A 1 215 ? -4.992 -9.109 -23 1 97 215 ARG A N 1
ATOM 1707 C CA . ARG A 1 215 ? -6.422 -9.398 -23.078 1 97 215 ARG A CA 1
ATOM 1708 C C . ARG A 1 215 ? -7.074 -9.336 -21.703 1 97 215 ARG A C 1
ATOM 1710 O O . ARG A 1 215 ? -7.891 -10.188 -21.359 1 97 215 ARG A O 1
ATOM 1717 N N . GLY A 1 216 ? -6.695 -8.375 -20.938 1 95.81 216 GLY A N 1
ATOM 1718 C CA . GLY A 1 216 ? -7.324 -8.148 -19.656 1 95.81 216 GLY A CA 1
ATOM 1719 C C . GLY A 1 216 ? -8.805 -7.816 -19.766 1 95.81 216 GLY A C 1
ATOM 1720 O O . GLY A 1 216 ? -9.562 -8.039 -18.812 1 95.81 216 GLY A O 1
ATOM 1721 N N . PHE A 1 217 ? -9.18 -7.352 -21 1 96.94 217 PHE A N 1
ATOM 1722 C CA . PHE A 1 217 ? -10.57 -6.957 -21.203 1 96.94 217 PHE A CA 1
ATOM 1723 C C . PHE A 1 217 ? -11.492 -8.164 -21.125 1 96.94 217 PHE A C 1
ATOM 1725 O O . PHE A 1 217 ? -12.703 -8.016 -20.953 1 96.94 217 PHE A O 1
ATOM 1732 N N . LEU A 1 218 ? -11.031 -9.367 -21.156 1 96.81 218 LEU A N 1
ATOM 1733 C CA . LEU A 1 218 ? -11.836 -10.586 -21.062 1 96.81 218 LEU A CA 1
ATOM 1734 C C . LEU A 1 218 ? -12.297 -10.82 -19.625 1 96.81 218 LEU A C 1
ATOM 1736 O O . LEU A 1 218 ? -13.18 -11.648 -19.391 1 96.81 218 LEU A O 1
ATOM 1740 N N . ASN A 1 219 ? -11.734 -10.062 -18.734 1 96.62 219 ASN A N 1
ATOM 1741 C CA . ASN A 1 219 ? -12.039 -10.266 -17.312 1 96.62 219 ASN A CA 1
ATOM 1742 C C . ASN A 1 219 ? -12.984 -9.188 -16.797 1 96.62 219 ASN A C 1
ATOM 1744 O O . ASN A 1 219 ? -13.023 -8.93 -15.586 1 96.62 219 ASN A O 1
ATOM 1748 N N . GLY A 1 220 ? -13.641 -8.453 -17.672 1 95 220 GLY A N 1
ATOM 1749 C CA . GLY A 1 220 ? -14.625 -7.465 -17.266 1 95 220 GLY A CA 1
ATOM 1750 C C . GLY A 1 220 ? -14.016 -6.312 -16.484 1 95 220 GLY A C 1
ATOM 1751 O O . GLY A 1 220 ? -12.945 -5.816 -16.828 1 95 220 GLY A O 1
ATOM 1752 N N . SER A 1 221 ? -14.789 -5.91 -15.414 1 95.69 221 SER A N 1
ATOM 1753 C CA . SER A 1 221 ? -14.328 -4.773 -14.625 1 95.69 221 SER A CA 1
ATOM 1754 C C . SER A 1 221 ? -13.086 -5.133 -13.805 1 95.69 221 SER A C 1
ATOM 1756 O O . SER A 1 221 ? -12.25 -4.273 -13.539 1 95.69 221 SER A O 1
ATOM 1758 N N . ALA A 1 222 ? -12.992 -6.395 -13.492 1 96.38 222 ALA A N 1
ATOM 1759 C CA . ALA A 1 222 ? -11.797 -6.828 -12.773 1 96.38 222 ALA A CA 1
ATOM 1760 C C . ALA A 1 222 ? -10.547 -6.633 -13.633 1 96.38 222 ALA A C 1
ATOM 1762 O O . ALA A 1 222 ? -9.508 -6.195 -13.125 1 96.38 222 ALA A O 1
ATOM 1763 N N . GLY A 1 223 ? -10.703 -6.969 -14.93 1 96.81 223 GLY A N 1
ATOM 1764 C CA . GLY A 1 223 ? -9.594 -6.777 -15.844 1 96.81 223 GLY A CA 1
ATOM 1765 C C . GLY A 1 223 ? -9.203 -5.32 -16.016 1 96.81 223 GLY A C 1
ATOM 1766 O O . GLY A 1 223 ? -8.023 -4.992 -16.094 1 96.81 223 GLY A O 1
ATOM 1767 N N . PHE A 1 224 ? -10.195 -4.484 -16.078 1 96.88 224 PHE A N 1
ATOM 1768 C CA . PHE A 1 224 ? -9.953 -3.053 -16.203 1 96.88 224 PHE A CA 1
ATOM 1769 C C . PHE A 1 224 ? -9.219 -2.52 -14.977 1 96.88 224 PHE A C 1
ATOM 1771 O O . PHE A 1 224 ? -8.18 -1.869 -15.102 1 96.88 224 PHE A O 1
ATOM 1778 N N . ILE A 1 225 ? -9.742 -2.857 -13.789 1 97.31 225 ILE A N 1
ATOM 1779 C CA . ILE A 1 225 ? -9.18 -2.393 -12.531 1 97.31 225 ILE A CA 1
ATOM 1780 C C . ILE A 1 225 ? -7.754 -2.924 -12.375 1 97.31 225 ILE A C 1
ATOM 1782 O O . ILE A 1 225 ? -6.84 -2.17 -12.039 1 97.31 225 ILE A O 1
ATOM 1786 N N . GLY A 1 226 ? -7.578 -4.176 -12.641 1 97.31 226 GLY A N 1
ATOM 1787 C CA . GLY A 1 226 ? -6.25 -4.766 -12.57 1 97.31 226 GLY A CA 1
ATOM 1788 C C . GLY A 1 226 ? -5.246 -4.09 -13.484 1 97.31 226 GLY A C 1
ATOM 1789 O O . GLY A 1 226 ? -4.09 -3.898 -13.109 1 97.31 226 GLY A O 1
ATOM 1790 N N . SER A 1 227 ? -5.684 -3.697 -14.656 1 97.56 227 SER A N 1
ATOM 1791 C CA . SER A 1 227 ? -4.789 -3.078 -15.633 1 97.56 227 SER A CA 1
ATOM 1792 C C . SER A 1 227 ? -4.41 -1.661 -15.211 1 97.56 227 SER A C 1
ATOM 1794 O O . SER A 1 227 ? -3.293 -1.212 -15.469 1 97.56 227 SER A O 1
ATOM 1796 N N . VAL A 1 228 ? -5.344 -0.955 -14.617 1 97.69 228 VAL A N 1
ATOM 1797 C CA . VAL A 1 228 ? -5.035 0.376 -14.102 1 97.69 228 VAL A CA 1
ATOM 1798 C C . VAL A 1 228 ? -3.992 0.274 -12.992 1 97.69 228 VAL A C 1
ATOM 1800 O O . VAL A 1 228 ? -3.059 1.076 -12.93 1 97.69 228 VAL A O 1
ATOM 1803 N N . ILE A 1 229 ? -4.172 -0.702 -12.141 1 98.25 229 ILE A N 1
ATOM 1804 C CA . ILE A 1 229 ? -3.232 -0.898 -11.039 1 98.25 229 ILE A CA 1
ATOM 1805 C C . ILE A 1 229 ? -1.858 -1.269 -11.594 1 98.25 229 ILE A C 1
ATOM 1807 O O . ILE A 1 229 ? -0.833 -0.81 -11.086 1 98.25 229 ILE A O 1
ATOM 1811 N N . MET A 1 230 ? -1.81 -2.051 -12.68 1 97.69 230 MET A N 1
ATOM 1812 C CA . MET A 1 230 ? -0.532 -2.385 -13.305 1 97.69 230 MET A CA 1
ATOM 1813 C C . MET A 1 230 ? 0.119 -1.146 -13.906 1 97.69 230 MET A C 1
ATOM 1815 O O . MET A 1 230 ? 1.344 -1.008 -13.883 1 97.69 230 MET A O 1
ATOM 1819 N N . ALA A 1 231 ? -0.684 -0.322 -14.5 1 97.69 231 ALA A N 1
ATOM 1820 C CA . ALA A 1 231 ? -0.166 0.949 -15 1 97.69 231 ALA A CA 1
ATOM 1821 C C . ALA A 1 231 ? 0.425 1.785 -13.867 1 97.69 231 ALA A C 1
ATOM 1823 O O . ALA A 1 231 ? 1.485 2.395 -14.031 1 97.69 231 ALA A O 1
ATOM 1824 N N . HIS A 1 232 ? -0.255 1.812 -12.742 1 98.25 232 HIS A N 1
ATOM 1825 C CA . HIS A 1 232 ? 0.23 2.551 -11.578 1 98.25 232 HIS A CA 1
ATOM 1826 C C . HIS A 1 232 ? 1.524 1.949 -11.047 1 98.25 232 HIS A C 1
ATOM 1828 O O . HIS A 1 232 ? 2.408 2.676 -10.586 1 98.25 232 HIS A O 1
ATOM 1834 N N . TYR A 1 233 ? 1.579 0.641 -11.125 1 97.56 233 TYR A N 1
ATOM 1835 C CA . TYR A 1 233 ? 2.818 -0.034 -10.75 1 97.56 233 TYR A CA 1
ATOM 1836 C C . TYR A 1 233 ? 3.99 0.486 -11.578 1 97.56 233 TYR A C 1
ATOM 1838 O O . TYR A 1 233 ? 5.059 0.772 -11.031 1 97.56 233 TYR A O 1
ATOM 1846 N N . ALA A 1 234 ? 3.805 0.572 -12.852 1 96.38 234 ALA A N 1
ATOM 1847 C CA . ALA A 1 234 ? 4.836 1.102 -13.734 1 96.38 234 ALA A CA 1
ATOM 1848 C C . ALA A 1 234 ? 5.211 2.529 -13.352 1 96.38 234 ALA A C 1
ATOM 1850 O O . ALA A 1 234 ? 6.391 2.893 -13.359 1 96.38 234 ALA A O 1
ATOM 1851 N N . PHE A 1 235 ? 4.234 3.293 -13.039 1 97.38 235 PHE A N 1
ATOM 1852 C CA . PHE A 1 235 ? 4.473 4.656 -12.57 1 97.38 235 PHE A CA 1
ATOM 1853 C C . PHE A 1 235 ? 5.34 4.656 -11.32 1 97.38 235 PHE A C 1
ATOM 1855 O O . PHE A 1 235 ? 6.332 5.387 -11.25 1 97.38 235 PHE A O 1
ATOM 1862 N N . LEU A 1 236 ? 5 3.881 -10.352 1 97.12 236 LEU A N 1
ATOM 1863 C CA . LEU A 1 236 ? 5.695 3.842 -9.07 1 97.12 236 LEU A CA 1
ATOM 1864 C C . LEU A 1 236 ? 7.156 3.451 -9.25 1 97.12 236 LEU A C 1
ATOM 1866 O O . LEU A 1 236 ? 8.039 3.979 -8.57 1 97.12 236 LEU A O 1
ATOM 1870 N N . LYS A 1 237 ? 7.414 2.529 -10.148 1 94 237 LYS A N 1
ATOM 1871 C CA . LYS A 1 237 ? 8.781 2.074 -10.391 1 94 237 LYS A CA 1
ATOM 1872 C C . LYS A 1 237 ? 9.688 3.244 -10.75 1 94 237 LYS A C 1
ATOM 1874 O O . LYS A 1 237 ? 10.758 3.408 -10.156 1 94 237 LYS A O 1
ATOM 1879 N N . TYR A 1 238 ? 9.219 4.035 -11.594 1 93.94 238 TYR A N 1
ATOM 1880 C CA . TYR A 1 238 ? 10.047 5.137 -12.07 1 93.94 238 TYR A CA 1
ATOM 1881 C C . TYR A 1 238 ? 9.992 6.316 -1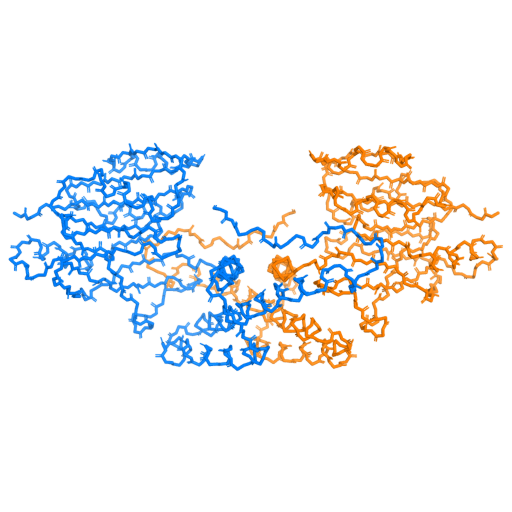1.109 1 93.94 238 TYR A C 1
ATOM 1883 O O . TYR A 1 238 ? 10.977 7.031 -10.938 1 93.94 238 TYR A O 1
ATOM 1891 N N . ALA A 1 239 ? 8.883 6.523 -10.492 1 96 239 ALA A N 1
ATOM 1892 C CA . ALA A 1 239 ? 8.75 7.598 -9.508 1 96 239 ALA A CA 1
ATOM 1893 C C . ALA A 1 239 ? 9.664 7.367 -8.312 1 96 239 ALA A C 1
ATOM 1895 O O . ALA A 1 239 ? 10.336 8.289 -7.852 1 96 239 ALA A O 1
ATOM 1896 N N . LYS A 1 240 ? 9.672 6.168 -7.793 1 95.5 240 LYS A N 1
ATOM 1897 C CA . LYS A 1 240 ? 10.5 5.848 -6.633 1 95.5 240 LYS A CA 1
ATOM 1898 C C . LYS A 1 240 ? 11.984 5.898 -6.984 1 95.5 240 LYS A C 1
ATOM 1900 O O . LYS A 1 240 ? 12.812 6.273 -6.148 1 95.5 240 LYS A O 1
ATOM 1905 N N . LEU A 1 241 ? 12.273 5.465 -8.18 1 93.12 241 LEU A N 1
ATOM 1906 C CA . LEU A 1 241 ? 13.656 5.617 -8.641 1 93.12 241 LEU A CA 1
ATOM 1907 C C . LEU A 1 241 ? 14.055 7.09 -8.688 1 93.12 241 LEU A C 1
ATOM 1909 O O . LEU A 1 241 ? 15.141 7.457 -8.242 1 93.12 241 LEU A O 1
ATOM 1913 N N . HIS A 1 242 ? 13.195 7.914 -9.312 1 93.94 242 HIS A N 1
ATOM 1914 C CA . HIS A 1 242 ? 13.422 9.352 -9.336 1 93.94 242 HIS A CA 1
ATOM 1915 C C . HIS A 1 242 ? 13.586 9.906 -7.926 1 93.94 242 HIS A C 1
ATOM 1917 O O . HIS A 1 242 ? 14.477 10.727 -7.676 1 93.94 242 HIS A O 1
ATOM 1923 N N . GLU A 1 243 ? 12.766 9.508 -7.016 1 94.62 243 GLU A N 1
ATOM 1924 C CA . GLU A 1 243 ? 12.852 9.914 -5.613 1 94.62 243 GLU A CA 1
ATOM 1925 C C . GLU A 1 243 ? 14.227 9.602 -5.031 1 94.62 243 GLU A C 1
ATOM 1927 O O . GLU A 1 243 ? 14.812 10.43 -4.332 1 94.62 243 GLU A O 1
ATOM 1932 N N . TYR A 1 244 ? 14.664 8.43 -5.301 1 93.12 244 TYR A N 1
ATOM 1933 C CA . TYR A 1 244 ? 15.977 8.023 -4.82 1 93.12 244 TYR A CA 1
ATOM 1934 C C . TYR A 1 244 ? 17.047 9.031 -5.238 1 93.12 244 TYR A C 1
ATOM 1936 O O . TYR A 1 244 ? 17.828 9.492 -4.41 1 93.12 244 TYR A O 1
ATOM 1944 N N . TYR A 1 245 ? 17.047 9.43 -6.445 1 92.62 245 TYR A N 1
ATOM 1945 C CA . TYR A 1 245 ? 18.094 10.312 -6.965 1 92.62 245 TYR A CA 1
ATOM 1946 C C . TYR A 1 245 ? 17.891 11.742 -6.473 1 92.62 245 TYR A C 1
ATOM 1948 O O . TYR A 1 245 ? 18.859 12.484 -6.281 1 92.62 245 TYR A O 1
ATOM 1956 N N . GLN A 1 246 ? 16.688 12.148 -6.266 1 93.25 246 GLN A N 1
ATOM 1957 C CA . GLN A 1 246 ? 16.438 13.461 -5.676 1 93.25 246 GLN A CA 1
ATOM 1958 C C . GLN A 1 246 ? 16.969 13.531 -4.246 1 93.25 246 GLN A C 1
ATOM 1960 O O . GLN A 1 246 ? 17.562 14.531 -3.852 1 93.25 246 GLN A O 1
ATOM 1965 N N . VAL A 1 247 ? 16.719 12.508 -3.494 1 92.12 247 VAL A N 1
ATOM 1966 C CA . VAL A 1 247 ? 17.188 12.461 -2.115 1 92.12 247 VAL A CA 1
ATOM 1967 C C . VAL A 1 247 ? 18.719 12.422 -2.09 1 92.12 247 VAL A C 1
ATOM 1969 O O . VAL A 1 247 ? 19.344 13.062 -1.245 1 92.12 247 VAL A O 1
ATOM 1972 N N . GLU A 1 248 ? 19.25 11.648 -2.936 1 90.38 248 GLU A N 1
ATOM 1973 C CA . GLU A 1 248 ? 20.703 11.594 -3.041 1 90.38 248 GLU A CA 1
ATOM 1974 C C . GLU A 1 248 ? 21.297 12.961 -3.375 1 90.38 248 GLU A C 1
ATOM 1976 O O . GLU A 1 248 ? 22.312 13.359 -2.818 1 90.38 248 GLU A O 1
ATOM 1981 N N . LYS A 1 249 ? 20.672 13.648 -4.223 1 91.94 249 LYS A N 1
ATOM 1982 C CA . LYS A 1 249 ? 21.156 14.93 -4.715 1 91.94 249 LYS A CA 1
ATOM 1983 C C . LYS A 1 249 ? 20.953 16.031 -3.678 1 91.94 249 LYS A C 1
ATOM 1985 O O . LYS A 1 249 ? 21.859 16.844 -3.447 1 91.94 249 LYS A O 1
ATOM 1990 N N . TYR A 1 250 ? 19.812 16.062 -3.016 1 92.69 250 TYR A N 1
ATOM 1991 C CA . TYR A 1 250 ? 19.438 17.234 -2.223 1 92.69 250 TYR A CA 1
ATOM 1992 C C . TYR A 1 250 ? 19.469 16.906 -0.733 1 92.69 250 TYR A C 1
ATOM 1994 O O . TYR A 1 250 ? 19.516 17.812 0.102 1 92.69 250 TYR A O 1
ATOM 2002 N N . GLY A 1 251 ? 19.359 15.594 -0.427 1 87.69 251 GLY A N 1
ATOM 2003 C CA . GLY A 1 251 ? 19.203 15.258 0.981 1 87.69 251 GLY A CA 1
ATOM 2004 C C . GLY A 1 251 ? 18.031 15.953 1.636 1 87.69 251 GLY A C 1
ATOM 2005 O O . GLY A 1 251 ? 16.906 15.883 1.138 1 87.69 251 GLY A O 1
ATOM 2006 N N . THR A 1 252 ? 18.344 16.656 2.688 1 87.06 252 THR A N 1
ATOM 2007 C CA . THR A 1 252 ? 17.297 17.375 3.398 1 87.06 252 THR A CA 1
ATOM 2008 C C . THR A 1 252 ? 17.344 18.875 3.088 1 87.06 252 THR A C 1
ATOM 2010 O O . THR A 1 252 ? 16.688 19.672 3.754 1 87.06 252 THR A O 1
ATOM 2013 N N . SER A 1 253 ? 18.047 19.281 2.088 1 91.69 253 SER A N 1
ATOM 2014 C CA . SER A 1 253 ? 18.312 20.703 1.819 1 91.69 253 SER A CA 1
ATOM 2015 C C . SER A 1 253 ? 17.062 21.406 1.344 1 91.69 253 SER A C 1
ATOM 2017 O O . SER A 1 253 ? 16.984 22.641 1.379 1 91.69 253 SER A O 1
ATOM 2019 N N . LEU A 1 254 ? 16.094 20.641 0.898 1 93.75 254 LEU A N 1
ATOM 2020 C CA . LEU A 1 254 ? 14.867 21.25 0.392 1 93.75 254 LEU A CA 1
ATOM 2021 C C . LEU A 1 254 ? 13.773 21.234 1.456 1 93.75 254 LEU A C 1
ATOM 2023 O O . LEU A 1 254 ? 12.617 21.547 1.165 1 93.75 254 LEU A O 1
ATOM 2027 N N . LEU A 1 255 ? 14.172 20.844 2.639 1 93.69 255 LEU A N 1
ATOM 2028 C CA . LEU A 1 255 ? 13.32 20.906 3.824 1 93.69 255 LEU A CA 1
ATOM 2029 C C . LEU A 1 255 ? 13.789 22 4.77 1 93.69 255 LEU A C 1
ATOM 2031 O O . LEU A 1 255 ? 14.891 22.531 4.613 1 93.69 255 LEU A O 1
ATOM 2035 N N . PRO A 1 256 ? 12.906 22.328 5.695 1 92.69 256 PRO A N 1
ATOM 2036 C CA . PRO A 1 256 ? 13.359 23.297 6.699 1 92.69 256 PRO A CA 1
ATOM 2037 C C . PRO A 1 256 ? 14.586 22.812 7.469 1 92.69 256 PRO A C 1
ATOM 2039 O O . PRO A 1 256 ? 14.781 21.609 7.629 1 92.69 256 PRO A O 1
ATOM 2042 N N . ALA A 1 257 ? 15.477 23.734 7.93 1 86.94 257 ALA A N 1
ATOM 2043 C CA . ALA A 1 257 ? 16.766 23.438 8.562 1 86.94 257 ALA A CA 1
ATOM 2044 C C . ALA A 1 257 ? 16.594 22.484 9.742 1 86.94 257 ALA A C 1
ATOM 2046 O O . ALA A 1 257 ? 17.406 21.594 9.953 1 86.94 257 ALA A O 1
ATOM 2047 N N . ASP A 1 258 ? 15.531 22.547 10.445 1 85.75 258 ASP A N 1
ATOM 2048 C CA . ASP A 1 258 ? 15.367 21.734 11.641 1 85.75 258 ASP A CA 1
ATOM 2049 C C . ASP A 1 258 ? 14.336 20.625 11.414 1 85.75 258 ASP A C 1
ATOM 2051 O O . ASP A 1 258 ? 13.75 20.109 12.375 1 85.75 258 ASP A O 1
ATOM 2055 N N . ALA A 1 259 ? 14.273 20.25 10.18 1 89.94 259 ALA A N 1
ATOM 2056 C CA . ALA A 1 259 ? 13.305 19.188 9.883 1 89.94 259 ALA A CA 1
ATOM 2057 C C . ALA A 1 259 ? 13.773 17.859 10.453 1 89.94 259 ALA A C 1
ATOM 2059 O O . ALA A 1 259 ? 14.969 17.609 10.57 1 89.94 259 ALA A O 1
ATOM 2060 N N . PRO A 1 260 ? 12.75 17.047 10.875 1 88.5 260 PRO A N 1
ATOM 2061 C CA . PRO A 1 260 ? 13.148 15.727 11.352 1 88.5 260 PRO A CA 1
ATOM 2062 C C . PRO A 1 260 ? 13.828 14.891 10.266 1 88.5 260 PRO A C 1
ATOM 2064 O O . PRO A 1 260 ? 13.555 15.078 9.078 1 88.5 260 PRO A O 1
ATOM 2067 N N . ASP A 1 261 ? 14.805 14.086 10.695 1 78.06 261 ASP A N 1
ATOM 2068 C CA . ASP A 1 261 ? 15.461 13.188 9.75 1 78.06 261 ASP A CA 1
ATOM 2069 C C . ASP A 1 261 ? 14.594 11.969 9.461 1 78.06 261 ASP A C 1
ATOM 2071 O O . ASP A 1 261 ? 14.828 10.883 10.008 1 78.06 261 ASP A O 1
ATOM 2075 N N . ASN A 1 262 ? 13.617 12.148 8.727 1 72.69 262 ASN A N 1
ATOM 2076 C CA . ASN A 1 262 ? 12.68 11.055 8.492 1 72.69 262 ASN A CA 1
ATOM 2077 C C . ASN A 1 262 ? 12.742 10.562 7.047 1 72.69 262 ASN A C 1
ATOM 2079 O O . ASN A 1 262 ? 11.867 9.82 6.602 1 72.69 262 ASN A O 1
ATOM 2083 N N . LEU A 1 263 ? 13.727 11.078 6.301 1 65.38 263 LEU A N 1
ATOM 2084 C CA . LEU A 1 263 ? 13.82 10.719 4.887 1 65.38 263 LEU A CA 1
ATOM 2085 C C . LEU A 1 263 ? 14.5 9.367 4.715 1 65.38 263 LEU A C 1
ATOM 2087 O O . LEU A 1 263 ? 14.836 8.977 3.594 1 65.38 263 LEU A O 1
ATOM 2091 N N . ALA A 1 264 ? 14.312 8.477 5.637 1 57.47 264 ALA A N 1
ATOM 2092 C CA . ALA A 1 264 ? 15.062 7.266 5.328 1 57.47 264 ALA A CA 1
ATOM 2093 C C . ALA A 1 264 ? 14.523 6.59 4.074 1 57.47 264 ALA A C 1
ATOM 2095 O O . ALA A 1 264 ? 13.305 6.441 3.916 1 57.47 264 ALA A O 1
ATOM 2096 N N . PRO A 1 265 ? 15.422 6.445 3.133 1 54.59 265 PRO A N 1
ATOM 2097 C CA . PRO A 1 265 ? 14.969 5.641 1.995 1 54.59 265 PRO A CA 1
ATOM 2098 C C . PRO A 1 265 ? 14.273 4.352 2.424 1 54.59 265 PRO A C 1
ATOM 2100 O O . PRO A 1 265 ? 14.594 3.791 3.475 1 54.59 265 PRO A O 1
ATOM 2103 N N . PRO A 1 266 ? 13.078 4.109 1.888 1 48.38 266 PRO A N 1
ATOM 2104 C CA . PRO A 1 266 ? 12.43 2.854 2.268 1 48.38 266 PRO A CA 1
ATOM 2105 C C . PRO A 1 266 ? 13.398 1.674 2.297 1 48.38 266 PRO A C 1
ATOM 2107 O O . PRO A 1 266 ? 14.25 1.548 1.414 1 48.38 266 PRO A O 1
ATOM 2110 N N . LYS A 1 267 ? 13.625 1.185 3.516 1 45.44 267 LYS A N 1
ATOM 2111 C CA . LYS A 1 267 ? 14.344 -0.085 3.533 1 45.44 267 LYS A CA 1
ATOM 2112 C C . LYS A 1 267 ? 13.625 -1.137 2.689 1 45.44 267 LYS A C 1
ATOM 2114 O O . LYS A 1 267 ? 12.414 -1.304 2.797 1 45.44 267 LYS A O 1
ATOM 2119 N N . VAL A 1 268 ? 14.164 -1.583 1.638 1 42.28 268 VAL A N 1
ATOM 2120 C CA . VAL A 1 268 ? 13.68 -2.771 0.944 1 42.28 268 VAL A CA 1
ATOM 2121 C C . VAL A 1 268 ? 13.555 -3.932 1.93 1 42.28 268 VAL A C 1
ATOM 2123 O O . VAL A 1 268 ? 14.445 -4.16 2.746 1 42.28 268 VAL A O 1
ATOM 2126 N N . PRO A 1 269 ? 12.367 -4.379 2.182 1 34.03 269 PRO A N 1
ATOM 2127 C CA . PRO A 1 269 ? 12.383 -5.535 3.082 1 34.03 269 PRO A CA 1
ATOM 2128 C C . PRO A 1 269 ? 13.508 -6.52 2.754 1 34.03 269 PRO A C 1
ATOM 2130 O O . PRO A 1 269 ? 13.727 -6.84 1.584 1 34.03 269 PRO A O 1
ATOM 2133 N N . LYS A 1 270 ? 14.344 -6.844 3.693 1 30.64 270 LYS A N 1
ATOM 2134 C CA . LYS A 1 270 ? 15.227 -7.988 3.492 1 30.64 270 LYS A CA 1
ATOM 2135 C C . LYS A 1 270 ? 14.422 -9.281 3.344 1 30.64 270 LYS A C 1
ATOM 2137 O O . LYS A 1 270 ? 13.445 -9.5 4.062 1 30.64 270 LYS A O 1
ATOM 2142 N N . MET B 1 1 ? -1.803 37.969 29.984 1 67.31 1 MET B N 1
ATOM 2143 C CA . MET B 1 1 ? -1.731 37.188 28.75 1 67.31 1 MET B CA 1
ATOM 2144 C C . MET B 1 1 ? -2.539 35.906 28.875 1 67.31 1 MET B C 1
ATOM 2146 O O . MET B 1 1 ? -2.492 35.219 29.922 1 67.31 1 MET B O 1
ATOM 2150 N N . LYS B 1 2 ? -3.377 35.688 27.891 1 88.19 2 LYS B N 1
ATOM 2151 C CA . LYS B 1 2 ? -4.164 34.469 27.938 1 88.19 2 LYS B CA 1
ATOM 2152 C C . LYS B 1 2 ? -3.262 33.219 27.906 1 88.19 2 LYS B C 1
ATOM 2154 O O . LYS B 1 2 ? -2.215 33.25 27.25 1 88.19 2 LYS B O 1
ATOM 2159 N N . THR B 1 3 ? -3.605 32.312 28.656 1 95.44 3 THR B N 1
ATOM 2160 C CA . THR B 1 3 ? -2.793 31.094 28.75 1 95.44 3 THR B CA 1
ATOM 2161 C C . THR B 1 3 ? -3.148 30.109 27.641 1 95.44 3 THR B C 1
ATOM 2163 O O . THR B 1 3 ? -4.273 30.109 27.141 1 95.44 3 THR B O 1
ATOM 2166 N N . ILE B 1 4 ? -2.143 29.281 27.297 1 97.5 4 ILE B N 1
ATOM 2167 C CA . ILE B 1 4 ? -2.371 28.359 26.188 1 97.5 4 ILE B CA 1
ATOM 2168 C C . ILE B 1 4 ? -1.766 27 26.516 1 97.5 4 ILE B C 1
ATOM 2170 O O . ILE B 1 4 ? -0.667 26.922 27.078 1 97.5 4 ILE B O 1
ATOM 2174 N N . SER B 1 5 ? -2.533 25.984 26.219 1 98.31 5 SER B N 1
ATOM 2175 C CA . SER B 1 5 ? -2.062 24.594 26.266 1 98.31 5 SER B CA 1
ATOM 2176 C C . SER B 1 5 ? -1.846 24.047 24.859 1 98.31 5 SER B C 1
ATOM 2178 O O . SER B 1 5 ? -2.717 24.172 24 1 98.31 5 SER B O 1
ATOM 2180 N N . ALA B 1 6 ? -0.688 23.484 24.641 1 98.5 6 ALA B N 1
ATOM 2181 C CA . ALA B 1 6 ? -0.493 22.641 23.453 1 98.5 6 ALA B CA 1
ATOM 2182 C C . ALA B 1 6 ? -0.724 21.156 23.797 1 98.5 6 ALA B C 1
ATOM 2184 O O . ALA B 1 6 ? -0.23 20.672 24.812 1 98.5 6 ALA B O 1
ATOM 2185 N N . PHE B 1 7 ? -1.485 20.516 22.953 1 97.12 7 PHE B N 1
ATOM 2186 C CA . PHE B 1 7 ? -1.683 19.109 23.234 1 97.12 7 PHE B CA 1
ATOM 2187 C C . PHE B 1 7 ? -1.473 18.266 21.969 1 97.12 7 PHE B C 1
ATOM 2189 O O . PHE B 1 7 ? -1.783 18.703 20.859 1 97.12 7 PHE B O 1
ATOM 2196 N N . VAL B 1 8 ? -0.909 17.062 22.203 1 97.19 8 VAL B N 1
ATOM 2197 C CA . VAL B 1 8 ? -0.464 16.188 21.125 1 97.19 8 VAL B CA 1
ATOM 2198 C C . VAL B 1 8 ? -0.873 14.742 21.438 1 97.19 8 VAL B C 1
ATOM 2200 O O . VAL B 1 8 ? -0.722 14.281 22.578 1 97.19 8 VAL B O 1
ATOM 2203 N N . THR B 1 9 ? -1.439 14.094 20.469 1 94.25 9 THR B N 1
ATOM 2204 C CA . THR B 1 9 ? -1.645 12.648 20.547 1 94.25 9 THR B CA 1
ATOM 2205 C C . THR B 1 9 ? -0.566 11.906 19.75 1 94.25 9 THR B C 1
ATOM 2207 O O . THR B 1 9 ? -0.146 12.367 18.688 1 94.25 9 THR B O 1
ATOM 2210 N N . THR B 1 10 ? -0.104 10.773 20.375 1 95.62 10 THR B N 1
ATOM 2211 C CA . THR B 1 10 ? 1.037 10.164 19.703 1 95.62 10 THR B CA 1
ATOM 2212 C C . THR B 1 10 ? 1.042 8.648 19.922 1 95.62 10 THR B C 1
ATOM 2214 O O . THR B 1 10 ? 0.407 8.148 20.859 1 95.62 10 THR B O 1
ATOM 2217 N N . PHE B 1 11 ? 1.623 7.996 18.969 1 95.31 11 PHE B N 1
ATOM 2218 C CA . PHE B 1 11 ? 1.91 6.566 19.031 1 95.31 11 PHE B CA 1
ATOM 2219 C C . PHE B 1 11 ? 3.137 6.23 18.188 1 95.31 11 PHE B C 1
ATOM 2221 O O . PHE B 1 11 ? 3.082 6.266 16.953 1 95.31 11 PHE B O 1
ATOM 2228 N N . ASN B 1 12 ? 4.211 5.859 18.797 1 94.81 12 ASN B N 1
ATOM 2229 C CA . ASN B 1 12 ? 5.461 5.461 18.156 1 94.81 12 ASN B CA 1
ATOM 2230 C C . ASN B 1 12 ? 5.938 6.504 17.156 1 94.81 12 ASN B C 1
ATOM 2232 O O . ASN B 1 12 ? 6.191 6.184 15.992 1 94.81 12 ASN B O 1
ATOM 2236 N N . ASN B 1 13 ? 6.086 7.742 17.656 1 95.06 13 ASN B N 1
ATOM 2237 C CA . ASN B 1 13 ? 6.496 8.859 16.812 1 95.06 13 ASN B CA 1
ATOM 2238 C C . ASN B 1 13 ? 7.832 9.445 17.266 1 95.06 13 ASN B C 1
ATOM 2240 O O . ASN B 1 13 ? 8 10.664 17.297 1 95.06 13 ASN B O 1
ATOM 2244 N N . GLU B 1 14 ? 8.758 8.578 17.531 1 95.06 14 GLU B N 1
ATOM 2245 C CA . GLU B 1 14 ? 10.047 9.031 18.047 1 95.06 14 GLU B CA 1
ATOM 2246 C C . GLU B 1 14 ? 10.773 9.906 17.031 1 95.06 14 GLU B C 1
ATOM 2248 O O . GLU B 1 14 ? 11.57 10.766 17.391 1 95.06 14 GLU B O 1
ATOM 2253 N N . LYS B 1 15 ? 10.422 9.82 15.789 1 92 15 LYS B N 1
ATOM 2254 C CA . LYS B 1 15 ? 11.164 10.492 14.727 1 92 15 LYS B CA 1
ATOM 2255 C C . LYS B 1 15 ? 10.773 11.961 14.625 1 92 15 LYS B C 1
ATOM 2257 O O . LYS B 1 15 ? 11.57 12.797 14.203 1 92 15 LYS B O 1
ATOM 2262 N N . THR B 1 16 ? 9.555 12.25 15.023 1 95.25 16 THR B N 1
ATOM 2263 C CA . THR B 1 16 ? 9.086 13.602 14.742 1 95.25 16 THR B CA 1
ATOM 2264 C C . THR B 1 16 ? 8.664 14.305 16.031 1 95.25 16 THR B C 1
ATOM 2266 O O . THR B 1 16 ? 8.539 15.531 16.062 1 95.25 16 THR B O 1
ATOM 2269 N N . LEU B 1 17 ? 8.484 13.641 17.062 1 96.75 17 LEU B N 1
ATOM 2270 C CA . LEU B 1 17 ? 7.895 14.203 18.281 1 96.75 17 LEU B CA 1
ATOM 2271 C C . LEU B 1 17 ? 8.781 15.297 18.859 1 96.75 17 LEU B C 1
ATOM 2273 O O . LEU B 1 17 ? 8.289 16.297 19.375 1 96.75 17 LEU B O 1
ATOM 2277 N N . ALA B 1 18 ? 10.094 15.109 18.844 1 96.62 18 ALA B N 1
ATOM 2278 C CA . ALA B 1 18 ? 11.016 16.109 19.391 1 96.62 18 ALA B CA 1
ATOM 2279 C C . ALA B 1 18 ? 10.828 17.453 18.719 1 96.62 18 ALA B C 1
ATOM 2281 O O . ALA B 1 18 ? 10.75 18.484 19.391 1 96.62 18 ALA B O 1
ATOM 2282 N N . ASN B 1 19 ? 10.742 17.438 17.422 1 96.5 19 ASN B N 1
ATOM 2283 C CA . ASN B 1 19 ? 10.516 18.672 16.672 1 96.5 19 ASN B CA 1
ATOM 2284 C C . ASN B 1 19 ? 9.18 19.297 17.047 1 96.5 19 ASN B C 1
ATOM 2286 O O . ASN B 1 19 ? 9.086 20.516 17.203 1 96.5 19 ASN B O 1
ATOM 2290 N N . CYS B 1 20 ? 8.211 18.484 17.141 1 97.62 20 CYS B N 1
ATOM 2291 C CA . CYS B 1 20 ? 6.871 18.938 17.5 1 97.62 20 CYS B CA 1
ATOM 2292 C C . CYS B 1 20 ? 6.883 19.641 18.844 1 97.62 20 CYS B C 1
ATOM 2294 O O . CYS B 1 20 ? 6.484 20.812 18.953 1 97.62 20 CYS B O 1
ATOM 2296 N N . LEU B 1 21 ? 7.465 19.031 19.828 1 98.31 21 LEU B N 1
ATOM 2297 C CA . LEU B 1 21 ? 7.434 19.562 21.188 1 98.31 21 LEU B CA 1
ATOM 2298 C C . LEU B 1 21 ? 8.367 20.766 21.328 1 98.31 21 LEU B C 1
ATOM 2300 O O . LEU B 1 21 ? 8.047 21.719 22.031 1 98.31 21 LEU B O 1
ATOM 2304 N N . LYS B 1 22 ? 9.484 20.719 20.688 1 97.75 22 LYS B N 1
ATOM 2305 C CA . LYS B 1 22 ? 10.391 21.859 20.688 1 97.75 22 LYS B CA 1
ATOM 2306 C C . LYS B 1 22 ? 9.703 23.125 20.156 1 97.75 22 LYS B C 1
ATOM 2308 O O . LYS B 1 22 ? 9.922 24.219 20.672 1 97.75 22 LYS B O 1
ATOM 2313 N N . SER B 1 23 ? 8.867 22.969 19.188 1 98 23 SER B N 1
ATOM 2314 C CA . SER B 1 23 ? 8.242 24.094 18.5 1 98 23 SER B CA 1
ATOM 2315 C C . SER B 1 23 ? 7.18 24.766 19.359 1 98 23 SER B C 1
ATOM 2317 O O . SER B 1 23 ? 6.73 25.875 19.047 1 98 23 SER B O 1
ATOM 2319 N N . VAL B 1 24 ? 6.812 24.125 20.516 1 98.38 24 VAL B N 1
ATOM 2320 C CA . VAL B 1 24 ? 5.734 24.703 21.312 1 98.38 24 VAL B CA 1
ATOM 2321 C C . VAL B 1 24 ? 6.207 24.906 22.75 1 98.38 24 VAL B C 1
ATOM 2323 O O . VAL B 1 24 ? 5.395 24.984 23.672 1 98.38 24 VAL B O 1
ATOM 2326 N N . GLN B 1 25 ? 7.457 25.016 22.922 1 97.94 25 GLN B N 1
ATOM 2327 C CA . GLN B 1 25 ? 8.016 25.219 24.25 1 97.94 25 GLN B CA 1
ATOM 2328 C C . GLN B 1 25 ? 7.574 26.547 24.844 1 97.94 25 GLN B C 1
ATOM 2330 O O . GLN B 1 25 ? 7.637 26.75 26.062 1 97.94 25 GLN B O 1
ATOM 2335 N N . TRP B 1 26 ? 7.129 27.406 24.016 1 97.38 26 TRP B N 1
ATOM 2336 C CA . TRP B 1 26 ? 6.672 28.719 24.453 1 97.38 26 TRP B CA 1
ATOM 2337 C C . TRP B 1 26 ? 5.289 28.641 25.094 1 97.38 26 TRP B C 1
ATOM 2339 O O . TRP B 1 26 ? 4.828 29.594 25.734 1 97.38 26 TRP B O 1
ATOM 2349 N N . ALA B 1 27 ? 4.594 27.5 24.984 1 98.12 27 ALA B N 1
ATOM 2350 C CA . ALA B 1 27 ? 3.266 27.344 25.562 1 98.12 27 ALA B CA 1
ATOM 2351 C C . ALA B 1 27 ? 3.342 27.234 27.094 1 98.12 27 ALA B C 1
ATOM 2353 O O . ALA B 1 27 ? 4.359 26.812 27.641 1 98.12 27 ALA B O 1
ATOM 2354 N N . ASP B 1 28 ? 2.219 27.547 27.734 1 98.06 28 ASP B N 1
ATOM 2355 C CA . ASP B 1 28 ? 2.162 27.5 29.188 1 98.06 28 ASP B CA 1
ATOM 2356 C C . ASP B 1 28 ? 2.076 26.062 29.688 1 98.06 28 ASP B C 1
ATOM 2358 O O . ASP B 1 28 ? 2.51 25.766 30.797 1 98.06 28 ASP B O 1
ATOM 2362 N N . GLU B 1 29 ? 1.512 25.266 28.859 1 98.12 29 GLU B N 1
ATOM 2363 C CA . GLU B 1 29 ? 1.285 23.875 29.188 1 98.12 29 GLU B CA 1
ATOM 2364 C C . GLU B 1 29 ? 1.404 22.984 27.953 1 98.12 29 GLU B C 1
ATOM 2366 O O . GLU B 1 29 ? 0.921 23.344 26.875 1 98.12 29 GLU B O 1
ATOM 2371 N N . ILE B 1 30 ? 2.143 21.844 28.125 1 98.56 30 ILE B N 1
ATOM 2372 C CA . ILE B 1 30 ? 2.232 20.844 27.062 1 98.56 30 ILE B CA 1
ATOM 2373 C C . ILE B 1 30 ? 1.702 19.5 27.578 1 98.56 30 ILE B C 1
ATOM 2375 O O . ILE B 1 30 ? 2.182 18.984 28.578 1 98.56 30 ILE B O 1
ATOM 2379 N N . VAL B 1 31 ? 0.711 19 26.859 1 98.31 31 VAL B N 1
ATOM 2380 C CA . VAL B 1 31 ? 0.104 17.719 27.203 1 98.31 31 VAL B CA 1
ATOM 2381 C C . VAL B 1 31 ? 0.301 16.719 26.062 1 98.31 31 VAL B C 1
ATOM 2383 O O . VAL B 1 31 ? 0.038 17.047 24.906 1 98.31 31 VAL B O 1
ATOM 2386 N N . VAL B 1 32 ? 0.795 15.516 26.391 1 98.38 32 VAL B N 1
ATOM 2387 C CA . VAL B 1 32 ? 0.972 14.445 25.422 1 98.38 32 VAL B CA 1
ATOM 2388 C C . VAL B 1 32 ? 0.138 13.234 25.828 1 98.38 32 VAL B C 1
ATOM 2390 O O . VAL B 1 32 ? 0.284 12.719 26.938 1 98.38 32 VAL B O 1
ATOM 2393 N N . LEU B 1 33 ? -0.761 12.898 24.984 1 97.5 33 LEU B N 1
ATOM 2394 C CA . LEU B 1 33 ? -1.511 11.664 25.156 1 97.5 33 LEU B CA 1
ATOM 2395 C C . LEU B 1 33 ? -0.935 10.547 24.297 1 97.5 33 LEU B C 1
ATOM 2397 O O . LEU B 1 33 ? -1.035 10.586 23.078 1 97.5 33 LEU B O 1
ATOM 2401 N N . ASP B 1 34 ? -0.407 9.57 24.938 1 97.5 34 ASP B N 1
ATOM 2402 C CA . ASP B 1 34 ? 0.282 8.469 24.266 1 97.5 34 ASP B CA 1
ATOM 2403 C C . ASP B 1 34 ? -0.545 7.191 24.312 1 97.5 34 ASP B C 1
ATOM 2405 O O . ASP B 1 34 ? -1.209 6.918 25.328 1 97.5 34 ASP B O 1
ATOM 2409 N N . SER B 1 35 ? -0.502 6.449 23.203 1 95.94 35 SER B N 1
ATOM 2410 C CA . SER B 1 35 ? -1.232 5.188 23.141 1 95.94 35 SER B CA 1
ATOM 2411 C C . SER B 1 35 ? -0.303 3.998 23.344 1 95.94 35 SER B C 1
ATOM 2413 O O . SER B 1 35 ? -0.293 3.059 22.547 1 95.94 35 SER B O 1
ATOM 2415 N N . TYR B 1 36 ? 0.454 4.082 24.312 1 95.62 36 TYR B N 1
ATOM 2416 C CA . TYR B 1 36 ? 1.368 3.033 24.75 1 95.62 36 TYR B CA 1
ATOM 2417 C C . TYR B 1 36 ? 2.432 2.758 23.688 1 95.62 36 TYR B C 1
ATOM 2419 O O . TYR B 1 36 ? 2.584 1.622 23.234 1 95.62 36 TYR B O 1
ATOM 2427 N N . SER B 1 37 ? 3.127 3.746 23.391 1 96.44 37 SER B N 1
ATOM 2428 C CA . SER B 1 37 ? 4.258 3.631 22.469 1 96.44 37 SER B CA 1
ATOM 2429 C C . SER B 1 37 ? 5.316 2.682 23.016 1 96.44 37 SER B C 1
ATOM 2431 O O . SER B 1 37 ? 5.512 2.59 24.234 1 96.44 37 SER B O 1
ATOM 2433 N N . THR B 1 38 ? 5.965 2.027 22.062 1 96.12 38 THR B N 1
ATOM 2434 C CA . THR B 1 38 ? 6.992 1.067 22.453 1 96.12 38 THR B CA 1
ATOM 2435 C C . THR B 1 38 ? 8.375 1.582 22.094 1 96.12 38 THR B C 1
ATOM 2437 O O . THR B 1 38 ? 9.391 0.954 22.422 1 96.12 38 THR B O 1
ATOM 2440 N N . ASP B 1 39 ? 8.469 2.648 21.453 1 95.81 39 ASP B N 1
ATOM 2441 C CA . ASP B 1 39 ? 9.742 3.26 21.078 1 95.81 39 ASP B CA 1
ATOM 2442 C C . ASP B 1 39 ? 10.109 4.395 22.031 1 95.81 39 ASP B C 1
ATOM 2444 O O . ASP B 1 39 ? 9.711 4.383 23.203 1 95.81 39 ASP B O 1
ATOM 2448 N N . SER B 1 40 ? 10.945 5.309 21.625 1 96.94 40 SER B N 1
ATOM 2449 C CA . SER B 1 40 ? 11.461 6.344 22.516 1 96.94 40 SER B CA 1
ATOM 2450 C C . SER B 1 40 ? 10.469 7.5 22.641 1 96.94 40 SER B C 1
ATOM 2452 O O . SER B 1 40 ? 10.812 8.555 23.172 1 96.94 40 SER B O 1
ATOM 2454 N N . THR B 1 41 ? 9.25 7.348 22.219 1 97.5 41 THR B N 1
ATOM 2455 C CA . THR B 1 41 ? 8.258 8.414 22.172 1 97.5 41 THR B CA 1
ATOM 2456 C C . THR B 1 41 ? 8.008 8.992 23.562 1 97.5 41 THR B C 1
ATOM 2458 O O . THR B 1 41 ? 8.102 10.203 23.766 1 97.5 41 THR B O 1
ATOM 2461 N N . VAL B 1 42 ? 7.879 8.18 24.531 1 97.81 42 VAL B N 1
ATOM 2462 C CA . VAL B 1 42 ? 7.535 8.633 25.875 1 97.81 42 VAL B CA 1
ATOM 2463 C C . VAL B 1 42 ? 8.734 9.344 26.5 1 97.81 42 VAL B C 1
ATOM 2465 O O . VAL B 1 42 ? 8.578 10.398 27.125 1 97.81 42 VAL B O 1
ATOM 2468 N N . SER B 1 43 ? 9.867 8.797 26.328 1 98.12 43 SER B N 1
ATOM 2469 C CA . SER B 1 43 ? 11.07 9.414 26.859 1 98.12 43 SER B CA 1
ATOM 2470 C C . SER B 1 43 ? 11.289 10.805 26.266 1 98.12 43 SER B C 1
ATOM 2472 O O . SER B 1 43 ? 11.719 11.719 26.969 1 98.12 43 SER B O 1
ATOM 2474 N N . ILE B 1 44 ? 11.039 10.922 25.047 1 97.75 44 ILE B N 1
ATOM 2475 C CA . ILE B 1 44 ? 11.164 12.211 24.375 1 97.75 44 ILE B CA 1
ATOM 2476 C C . ILE B 1 44 ? 10.18 13.211 24.984 1 97.75 44 ILE B C 1
ATOM 2478 O O . ILE B 1 44 ? 10.547 14.336 25.328 1 97.75 44 ILE B O 1
ATOM 2482 N N . ALA B 1 45 ? 8.977 12.805 25.141 1 98.25 45 ALA B N 1
ATOM 2483 C CA . ALA B 1 45 ? 7.965 13.672 25.734 1 98.25 45 ALA B CA 1
ATOM 2484 C C . ALA B 1 45 ? 8.391 14.148 27.109 1 98.25 45 ALA B C 1
ATOM 2486 O O . ALA B 1 45 ? 8.234 15.328 27.453 1 98.25 45 ALA B O 1
ATOM 2487 N N . GLU B 1 46 ? 8.938 13.312 27.906 1 97.88 46 GLU B N 1
ATOM 2488 C CA . GLU B 1 46 ? 9.406 13.625 29.266 1 97.88 46 GLU B CA 1
ATOM 2489 C C . GLU B 1 46 ? 10.516 14.672 29.234 1 97.88 46 GLU B C 1
ATOM 2491 O O . GLU B 1 46 ? 10.523 15.594 30.062 1 97.88 46 GLU B O 1
ATOM 2496 N N . SER B 1 47 ? 11.336 14.477 28.344 1 98 47 SER B N 1
ATOM 2497 C CA . SER B 1 47 ? 12.492 15.367 28.266 1 98 47 SER B CA 1
ATOM 2498 C C . SER B 1 47 ? 12.078 16.797 27.953 1 98 47 SER B C 1
ATOM 2500 O O . SER B 1 47 ? 12.805 17.75 28.25 1 98 47 SER B O 1
ATOM 2502 N N . TYR B 1 48 ? 10.93 16.969 27.422 1 97.94 48 TYR B N 1
ATOM 2503 C CA . TYR B 1 48 ? 10.461 18.312 27.078 1 97.94 48 TYR B CA 1
ATOM 2504 C C . TYR B 1 48 ? 9.516 18.844 28.141 1 97.94 48 TYR B C 1
ATOM 2506 O O . TYR B 1 48 ? 8.891 19.891 27.953 1 97.94 48 TYR B O 1
ATOM 2514 N N . GLY B 1 49 ? 9.32 18.078 29.234 1 97.38 49 GLY B N 1
ATOM 2515 C CA . GLY B 1 49 ? 8.531 18.531 30.375 1 97.38 49 GLY B CA 1
ATOM 2516 C C . GLY B 1 49 ? 7.039 18.438 30.141 1 97.38 49 GLY B C 1
ATOM 2517 O O . GLY B 1 49 ? 6.254 19.125 30.781 1 97.38 49 GLY B O 1
ATOM 2518 N N . ALA B 1 50 ? 6.656 17.609 29.203 1 98.12 50 ALA B N 1
ATOM 2519 C CA . ALA B 1 50 ? 5.234 17.453 28.906 1 98.12 50 ALA B CA 1
ATOM 2520 C C . ALA B 1 50 ? 4.531 16.656 30 1 98.12 50 ALA B C 1
ATOM 2522 O O . ALA B 1 50 ? 5.141 15.797 30.641 1 98.12 50 ALA B O 1
ATOM 2523 N N . LYS B 1 51 ? 3.307 17.047 30.312 1 98.31 51 LYS B N 1
ATOM 2524 C CA . LYS B 1 51 ? 2.428 16.156 31.062 1 98.31 51 LYS B CA 1
ATOM 2525 C C . LYS B 1 51 ? 1.981 14.969 30.219 1 98.31 51 LYS B C 1
ATOM 2527 O O . LYS B 1 51 ? 1.302 15.141 29.203 1 98.31 51 LYS B O 1
ATOM 2532 N N . ILE B 1 52 ? 2.334 13.805 30.672 1 98.31 52 ILE B N 1
ATOM 2533 C CA . ILE B 1 52 ? 2.125 12.617 29.844 1 98.31 52 ILE B CA 1
ATOM 2534 C C . ILE B 1 52 ? 0.991 11.781 30.422 1 98.31 52 ILE B C 1
ATOM 2536 O O . ILE B 1 52 ? 0.967 11.508 31.625 1 98.31 52 ILE B O 1
ATOM 2540 N N . PHE B 1 53 ? 0.094 11.453 29.562 1 97.69 53 PHE B N 1
ATOM 2541 C CA . PHE B 1 53 ? -0.966 10.5 29.859 1 97.69 53 PHE B CA 1
ATOM 2542 C C . PHE B 1 53 ? -0.947 9.336 28.875 1 97.69 53 PHE B C 1
ATOM 2544 O O . PHE B 1 53 ? -0.603 9.516 27.703 1 97.69 53 PHE B O 1
ATOM 2551 N N . GLN B 1 54 ? -1.29 8.141 29.359 1 96.5 54 GLN B N 1
ATOM 2552 C CA . GLN B 1 54 ? -1.298 6.977 28.469 1 96.5 54 GLN B CA 1
ATOM 2553 C C . GLN B 1 54 ? -2.625 6.227 28.562 1 96.5 54 GLN B C 1
ATOM 2555 O O . GLN B 1 54 ? -3.207 6.109 29.641 1 96.5 54 GLN B O 1
ATOM 2560 N N . HIS B 1 55 ? -3.084 5.867 27.406 1 92.12 55 HIS B N 1
ATOM 2561 C CA . HIS B 1 55 ? -4.23 4.969 27.328 1 92.12 55 HIS B CA 1
ATOM 2562 C C . HIS B 1 55 ? -4.305 4.289 25.969 1 92.12 55 HIS B C 1
ATOM 2564 O O . HIS B 1 55 ? -3.605 4.691 25.031 1 92.12 55 HIS B O 1
ATOM 2570 N N . GLU B 1 56 ? -5.125 3.238 25.891 1 92.5 56 GLU B N 1
ATOM 2571 C CA . GLU B 1 56 ? -5.324 2.535 24.641 1 92.5 56 GLU B CA 1
ATOM 2572 C C . GLU B 1 56 ? -5.965 3.447 23.594 1 92.5 56 GLU B C 1
ATOM 2574 O O . GLU B 1 56 ? -6.738 4.34 23.938 1 92.5 56 GLU B O 1
ATOM 2579 N N . PHE B 1 57 ? -5.672 3.154 22.406 1 87.69 57 PHE B N 1
ATOM 2580 C CA . PHE B 1 57 ? -6.191 3.965 21.312 1 87.69 57 PHE B CA 1
ATOM 2581 C C . PHE B 1 57 ? -7.707 3.863 21.234 1 87.69 57 PHE B C 1
ATOM 2583 O O . PHE B 1 57 ? -8.258 2.766 21.125 1 87.69 57 PHE B O 1
ATOM 2590 N N . LEU B 1 58 ? -8.359 4.93 21.234 1 81.38 58 LEU B N 1
ATOM 2591 C CA . LEU B 1 58 ? -9.82 4.992 21.266 1 81.38 58 LEU B CA 1
ATOM 2592 C C . LEU B 1 58 ? -10.383 5.348 19.891 1 81.38 58 LEU B C 1
ATOM 2594 O O . LEU B 1 58 ? -11.602 5.43 19.734 1 81.38 58 LEU B O 1
ATOM 2598 N N . GLY B 1 59 ? -9.523 5.566 18.969 1 80.94 59 GLY B N 1
ATOM 2599 C CA . GLY B 1 59 ? -9.906 6.199 17.719 1 80.94 59 GLY B CA 1
ATOM 2600 C C . GLY B 1 59 ? -9.461 7.645 17.625 1 80.94 59 GLY B C 1
ATOM 2601 O O . GLY B 1 59 ? -9.164 8.281 18.641 1 80.94 59 GLY B O 1
ATOM 2602 N N . TYR B 1 60 ? -9.477 8.219 16.469 1 79.19 60 TYR B N 1
ATOM 2603 C CA . TYR B 1 60 ? -8.891 9.539 16.25 1 79.19 60 TYR B CA 1
ATOM 2604 C C . TYR B 1 60 ? -9.688 10.609 16.984 1 79.19 60 TYR B C 1
ATOM 2606 O O . TYR B 1 60 ? -9.133 11.375 17.781 1 79.19 60 TYR B O 1
ATOM 2614 N N . GLY B 1 61 ? -10.922 10.617 16.781 1 82.81 61 GLY B N 1
ATOM 2615 C CA . GLY B 1 61 ? -11.766 11.625 17.422 1 82.81 61 GLY B CA 1
ATOM 2616 C C . GLY B 1 61 ? -11.75 11.555 18.922 1 82.81 61 GLY B C 1
ATOM 2617 O O . GLY B 1 61 ? -11.297 12.484 19.594 1 82.81 61 GLY B O 1
ATOM 2618 N N . PRO B 1 62 ? -12.062 10.461 19.391 1 85.81 62 PRO B N 1
ATOM 2619 C CA . PRO B 1 62 ? -12.102 10.289 20.844 1 85.81 62 PRO B CA 1
ATOM 2620 C C . PRO B 1 62 ? -10.727 10.492 21.5 1 85.81 62 PRO B C 1
ATOM 2622 O O . PRO B 1 62 ? -10.641 11 22.609 1 85.81 62 PRO B O 1
ATOM 2625 N N . GLN B 1 63 ? -9.75 10.172 20.766 1 88.69 63 GLN B N 1
ATOM 2626 C CA . GLN B 1 63 ? -8.398 10.344 21.281 1 88.69 63 GLN B CA 1
ATOM 2627 C C . GLN B 1 63 ? -8.07 11.82 21.484 1 88.69 63 GLN B C 1
ATOM 2629 O O . GLN B 1 63 ? -7.543 12.211 22.531 1 88.69 63 GLN B O 1
ATOM 2634 N N . LYS B 1 64 ? -8.367 12.602 20.547 1 90.5 64 LYS B N 1
ATOM 2635 C CA . LYS B 1 64 ? -8.094 14.039 20.609 1 90.5 64 LYS B CA 1
ATOM 2636 C C . LYS B 1 64 ? -8.969 14.711 21.656 1 90.5 64 LYS B C 1
ATOM 2638 O O . LYS B 1 64 ? -8.516 15.625 22.359 1 90.5 64 LYS B O 1
ATOM 2643 N N . GLN B 1 65 ? -10.188 14.211 21.781 1 91.06 65 GLN B N 1
ATOM 2644 C CA . GLN B 1 65 ? -11.07 14.75 22.812 1 91.06 65 GLN B CA 1
ATOM 2645 C C . GLN B 1 65 ? -10.539 14.438 24.219 1 91.06 65 GLN B C 1
ATOM 2647 O O . GLN B 1 65 ? -10.578 15.297 25.094 1 91.06 65 GLN B O 1
ATOM 2652 N N . SER B 1 66 ? -10.078 13.281 24.359 1 91.69 66 SER B N 1
ATOM 2653 C CA . SER B 1 66 ? -9.5 12.883 25.641 1 91.69 66 SER B CA 1
ATOM 2654 C C . SER B 1 66 ? -8.312 13.766 26.016 1 91.69 66 SER B C 1
ATOM 2656 O O . SER B 1 66 ? -8.156 14.156 27.172 1 91.69 66 SER B O 1
ATOM 2658 N N . ALA B 1 67 ? -7.535 14.047 25.031 1 93.5 67 ALA B N 1
ATOM 2659 C CA . ALA B 1 67 ? -6.395 14.93 25.25 1 93.5 67 ALA B CA 1
ATOM 2660 C C . ALA B 1 67 ? -6.855 16.344 25.609 1 93.5 67 ALA B C 1
ATOM 2662 O O . ALA B 1 67 ? -6.277 16.984 26.5 1 93.5 67 ALA B O 1
ATOM 2663 N N . LEU B 1 68 ? -7.859 16.828 24.953 1 93.69 68 LEU B N 1
ATOM 2664 C CA . LEU B 1 68 ? -8.422 18.156 25.203 1 93.69 68 LEU B CA 1
ATOM 2665 C C . LEU B 1 68 ? -8.914 18.266 26.641 1 93.69 68 LEU B C 1
ATOM 2667 O O . LEU B 1 68 ? -8.781 19.328 27.266 1 93.69 68 LEU B O 1
ATOM 2671 N N . GLU B 1 69 ? -9.367 17.234 27.156 1 94 69 GLU B N 1
ATOM 2672 C CA . GLU B 1 69 ? -9.922 17.219 28.5 1 94 69 GLU B CA 1
ATOM 2673 C C . GLU B 1 69 ? -8.82 17.25 29.547 1 94 69 GLU B C 1
ATOM 2675 O O . GLU B 1 69 ? -9.094 17.5 30.734 1 94 69 GLU B O 1
ATOM 2680 N N . LYS B 1 70 ? -7.652 17.078 29.156 1 95.75 70 LYS B N 1
ATOM 2681 C CA . LYS B 1 70 ? -6.543 17.016 30.109 1 95.75 70 LYS B CA 1
ATOM 2682 C C . LYS B 1 70 ? -5.832 18.359 30.203 1 95.75 70 LYS B C 1
ATOM 2684 O O . LYS B 1 70 ? -5.008 18.562 31.109 1 95.75 70 LYS B O 1
ATOM 2689 N N . ILE B 1 71 ? -6.207 19.203 29.297 1 95.5 71 ILE B N 1
ATOM 2690 C CA . ILE B 1 71 ? -5.516 20.5 29.328 1 95.5 71 ILE B CA 1
ATOM 2691 C C . ILE B 1 71 ? -6.254 21.453 30.266 1 95.5 71 ILE B C 1
ATOM 2693 O O . ILE B 1 71 ? -7.422 21.234 30.594 1 95.5 71 ILE B O 1
ATOM 2697 N N . SER B 1 72 ? -5.543 22.625 30.672 1 96.12 72 SER B N 1
ATOM 2698 C CA . SER B 1 72 ? -6.109 23.453 31.734 1 96.12 72 SER B CA 1
ATOM 2699 C C . SER B 1 72 ? -6.113 24.938 31.328 1 96.12 72 SER B C 1
ATOM 2701 O O . SER B 1 72 ? -6.773 25.75 31.953 1 96.12 72 SER B O 1
ATOM 2703 N N . CYS B 1 73 ? -5.422 25.297 30.281 1 97.06 73 CYS B N 1
ATOM 2704 C CA . CYS B 1 73 ? -5.297 26.703 29.906 1 97.06 73 CYS B CA 1
ATOM 2705 C C . CYS B 1 73 ? -6.527 27.172 29.141 1 97.06 73 CYS B C 1
ATOM 2707 O O . CYS B 1 73 ? -7.363 26.359 28.734 1 97.06 73 CYS B O 1
ATOM 2709 N N . GLU B 1 74 ? -6.609 28.438 29.016 1 95.69 74 GLU B N 1
ATOM 2710 C CA . GLU B 1 74 ? -7.754 29.062 28.359 1 95.69 74 GLU B CA 1
ATOM 2711 C C . GLU B 1 74 ? -7.805 28.703 26.875 1 95.69 74 GLU B C 1
ATOM 2713 O O . GLU B 1 74 ? -8.875 28.422 26.344 1 95.69 74 GLU B O 1
ATOM 2718 N N . TRP B 1 75 ? -6.656 28.734 26.203 1 96.56 75 TRP B N 1
ATOM 2719 C CA . TRP B 1 75 ? -6.562 28.406 24.781 1 96.56 75 TRP B CA 1
ATOM 2720 C C . TRP B 1 75 ? -5.938 27.047 24.562 1 96.56 75 TRP B C 1
ATOM 2722 O O . TRP B 1 75 ? -5.129 26.594 25.391 1 96.56 75 TRP B O 1
ATOM 2732 N N . ALA B 1 76 ? -6.387 26.438 23.484 1 97.25 76 ALA B N 1
ATOM 2733 C CA . ALA B 1 76 ? -5.902 25.109 23.125 1 97.25 76 ALA B CA 1
ATOM 2734 C C . ALA B 1 76 ? -5.289 25.109 21.719 1 97.25 76 ALA B C 1
ATOM 2736 O O . ALA B 1 76 ? -5.875 25.656 20.781 1 97.25 76 ALA B O 1
ATOM 2737 N N . LEU B 1 77 ? -4.098 24.531 21.625 1 97.94 77 LEU B N 1
ATOM 2738 C CA . LEU B 1 77 ? -3.445 24.297 20.344 1 97.94 77 LEU B CA 1
ATOM 2739 C C . LEU B 1 77 ? -3.281 22.797 20.094 1 97.94 77 LEU B C 1
ATOM 2741 O O . LEU B 1 77 ? -2.539 22.125 20.812 1 97.94 77 LEU B O 1
ATOM 2745 N N . LEU B 1 78 ? -3.959 22.344 19.094 1 96.94 78 LEU B N 1
ATOM 2746 C CA . LEU B 1 78 ? -3.912 20.922 18.719 1 96.94 78 LEU B CA 1
ATOM 2747 C C . LEU B 1 78 ? -2.828 20.672 17.688 1 96.94 78 LEU B C 1
ATOM 2749 O O . LEU B 1 78 ? -2.799 21.328 16.641 1 96.94 78 LEU B O 1
ATOM 2753 N N . LEU B 1 79 ? -1.962 19.688 17.984 1 96.69 79 LEU B N 1
ATOM 2754 C CA . LEU B 1 79 ? -0.956 19.25 17.031 1 96.69 79 LEU B CA 1
ATOM 2755 C C . LEU B 1 79 ? -0.888 17.734 16.969 1 96.69 79 LEU B C 1
ATOM 2757 O O . LEU B 1 79 ? -1.026 17.047 17.984 1 96.69 79 LEU B O 1
ATOM 2761 N N . ASP B 1 80 ? -0.632 17.266 15.742 1 95 80 ASP B N 1
ATOM 2762 C CA . ASP B 1 80 ? -0.179 15.891 15.625 1 95 80 ASP B CA 1
ATOM 2763 C C . ASP B 1 80 ? 1.322 15.781 15.883 1 95 80 ASP B C 1
ATOM 2765 O O . ASP B 1 80 ? 2.049 16.766 15.781 1 95 80 ASP B O 1
ATOM 2769 N N . ALA B 1 81 ? 1.696 14.57 16.188 1 95.88 81 ALA B N 1
ATOM 2770 C CA . ALA B 1 81 ? 3.078 14.344 16.594 1 95.88 81 ALA B CA 1
ATOM 2771 C C . ALA B 1 81 ? 4.043 14.578 15.438 1 95.88 81 ALA B C 1
ATOM 2773 O O . ALA B 1 81 ? 5.254 14.688 15.641 1 95.88 81 ALA B O 1
ATOM 2774 N N . ASP B 1 82 ? 3.457 14.664 14.211 1 95.56 82 ASP B N 1
ATOM 2775 C CA . ASP B 1 82 ? 4.305 14.898 13.039 1 95.56 82 ASP B CA 1
ATOM 2776 C C . ASP B 1 82 ? 4.137 16.312 12.516 1 95.56 82 ASP B C 1
ATOM 2778 O O . ASP B 1 82 ? 4.391 16.578 11.336 1 95.56 82 ASP B O 1
ATOM 2782 N N . GLU B 1 83 ? 3.729 17.188 13.367 1 96.69 83 GLU B N 1
ATOM 2783 C CA . GLU B 1 83 ? 3.541 18.594 13.016 1 96.69 83 GLU B CA 1
ATOM 2784 C C . GLU B 1 83 ? 4.441 19.5 13.844 1 96.69 83 GLU B C 1
ATOM 2786 O O . GLU B 1 83 ? 4.93 19.094 14.906 1 96.69 83 GLU B O 1
ATOM 2791 N N . GLU B 1 84 ? 4.727 20.703 13.305 1 97.12 84 GLU B N 1
ATOM 2792 C CA . GLU B 1 84 ? 5.641 21.656 13.938 1 97.12 84 GLU B CA 1
ATOM 2793 C C . GLU B 1 84 ? 5.184 23.094 13.711 1 97.12 84 GLU B C 1
ATOM 2795 O O . GLU B 1 84 ? 4.895 23.5 12.578 1 97.12 84 GLU B O 1
ATOM 2800 N N . VAL B 1 85 ? 5.137 23.828 14.797 1 98 85 VAL B N 1
ATOM 2801 C CA . VAL B 1 85 ? 4.809 25.25 14.703 1 98 85 VAL B CA 1
ATOM 2802 C C . VAL B 1 85 ? 6.035 26.031 14.242 1 98 85 VAL B C 1
ATOM 2804 O O . VAL B 1 85 ? 7.094 25.969 14.875 1 98 85 VAL B O 1
ATOM 2807 N N . THR B 1 86 ? 5.91 26.812 13.18 1 97.12 86 THR B N 1
ATOM 2808 C CA . THR B 1 86 ? 7.023 27.641 12.727 1 97.12 86 THR B CA 1
ATOM 2809 C C . THR B 1 86 ? 7.262 28.797 13.688 1 97.12 86 THR B C 1
ATOM 2811 O O . THR B 1 86 ? 6.344 29.234 14.391 1 97.12 86 THR B O 1
ATOM 2814 N N . PRO B 1 87 ? 8.5 29.344 13.641 1 97 87 PRO B N 1
ATOM 2815 C CA . PRO B 1 87 ? 8.773 30.5 14.492 1 97 87 PRO B CA 1
ATOM 2816 C C . PRO B 1 87 ? 7.848 31.688 14.188 1 97 87 PRO B C 1
ATOM 2818 O O . PRO B 1 87 ? 7.379 32.344 15.109 1 97 87 PRO B O 1
ATOM 2821 N N . ALA B 1 88 ? 7.574 31.859 12.93 1 97.12 88 ALA B N 1
ATOM 2822 C CA . ALA B 1 88 ? 6.695 32.969 12.539 1 97.12 88 ALA B CA 1
ATOM 2823 C C . ALA B 1 88 ? 5.281 32.75 13.07 1 97.12 88 ALA B C 1
ATOM 2825 O O . ALA B 1 88 ? 4.637 33.688 13.547 1 97.12 88 ALA B O 1
ATOM 2826 N N . LEU B 1 89 ? 4.816 31.547 12.992 1 97.44 89 LEU B N 1
ATOM 2827 C CA . LEU B 1 89 ? 3.49 31.234 13.516 1 97.44 89 LEU B CA 1
ATOM 2828 C C . LEU B 1 89 ? 3.453 31.375 15.031 1 97.44 89 LEU B C 1
ATOM 2830 O O . LEU B 1 89 ? 2.473 31.875 15.594 1 97.44 89 LEU B O 1
ATOM 2834 N N . ALA B 1 90 ? 4.469 30.906 15.703 1 98.12 90 ALA B N 1
ATOM 2835 C CA . ALA B 1 90 ? 4.562 31.031 17.156 1 98.12 90 ALA B CA 1
ATOM 2836 C C . ALA B 1 90 ? 4.426 32.5 17.578 1 98.12 90 ALA B C 1
ATOM 2838 O O . ALA B 1 90 ? 3.646 32.812 18.484 1 98.12 90 ALA B O 1
ATOM 2839 N N . LYS B 1 91 ? 5.148 33.344 16.906 1 97.44 91 LYS B N 1
ATOM 2840 C CA . LYS B 1 91 ? 5.09 34.781 17.203 1 97.44 91 LYS B CA 1
ATOM 2841 C C . LYS B 1 91 ? 3.691 35.312 16.969 1 97.44 91 LYS B C 1
ATOM 2843 O O . LYS B 1 91 ? 3.195 36.125 17.75 1 97.44 91 LYS B O 1
ATOM 2848 N N . GLU B 1 92 ? 3.146 34.875 15.875 1 96.81 92 GLU B N 1
ATOM 2849 C CA . GLU B 1 92 ? 1.801 35.312 15.523 1 96.81 92 GLU B CA 1
ATOM 2850 C C . GLU B 1 92 ? 0.79 34.906 16.594 1 96.81 92 GLU B C 1
ATOM 2852 O O . GLU B 1 92 ? -0.049 35.719 17 1 96.81 92 GLU B O 1
ATOM 2857 N N . ILE B 1 93 ? 0.862 33.656 17.078 1 97.06 93 ILE B N 1
ATOM 2858 C CA . ILE B 1 93 ? -0.044 33.156 18.109 1 97.06 93 ILE B CA 1
ATOM 2859 C C . ILE B 1 93 ? 0.176 33.938 19.406 1 97.06 93 ILE B C 1
ATOM 2861 O O . ILE B 1 93 ? -0.784 34.375 20.047 1 97.06 93 ILE B O 1
ATOM 2865 N N . GLN B 1 94 ? 1.39 34.125 19.797 1 95.94 94 GLN B N 1
ATOM 2866 C CA . GLN B 1 94 ? 1.716 34.844 21.031 1 95.94 94 GLN B CA 1
ATOM 2867 C C . GLN B 1 94 ? 1.196 36.281 20.984 1 95.94 94 GLN B C 1
ATOM 2869 O O . GLN B 1 94 ? 0.72 36.781 22 1 95.94 94 GLN B O 1
ATOM 2874 N N . GLY B 1 95 ? 1.372 36.844 19.828 1 94.81 95 GLY B N 1
ATOM 2875 C CA . GLY B 1 95 ? 0.817 38.188 19.656 1 94.81 95 GLY B CA 1
ATOM 2876 C C . GLY B 1 95 ? -0.687 38.25 19.844 1 94.81 95 GLY B C 1
ATOM 2877 O O . GLY B 1 95 ? -1.207 39.156 20.484 1 94.81 95 GLY B O 1
ATOM 2878 N N . MET B 1 96 ? -1.354 37.281 19.281 1 93.56 96 MET B N 1
ATOM 2879 C CA . MET B 1 96 ? -2.805 37.188 19.406 1 93.56 96 MET B CA 1
ATOM 2880 C C . MET B 1 96 ? -3.213 37 20.859 1 93.56 96 MET B C 1
ATOM 2882 O O . MET B 1 96 ? -4.203 37.594 21.312 1 93.56 96 MET B O 1
ATOM 2886 N N . LEU B 1 97 ? -2.475 36.281 21.656 1 93 97 LEU B N 1
ATOM 2887 C CA . LEU B 1 97 ? -2.773 36 23.047 1 93 97 LEU B CA 1
ATOM 2888 C C . LEU B 1 97 ? -2.674 37.25 23.906 1 93 97 LEU B C 1
ATOM 2890 O O . LEU B 1 97 ? -3.209 37.281 25.016 1 93 97 LEU B O 1
ATOM 2894 N N . THR B 1 98 ? -1.929 38.219 23.438 1 91.19 98 THR B N 1
ATOM 2895 C CA . THR B 1 98 ? -1.726 39.438 24.219 1 91.19 98 THR B CA 1
ATOM 2896 C C . THR B 1 98 ? -2.756 40.5 23.828 1 91.19 98 THR B C 1
ATOM 2898 O O . THR B 1 98 ? -2.857 41.562 24.5 1 91.19 98 THR B O 1
ATOM 2901 N N . THR B 1 99 ? -3.314 40.281 22.734 1 83.88 99 THR B N 1
ATOM 2902 C CA . THR B 1 99 ? -4.309 41.25 22.281 1 83.88 99 THR B CA 1
ATOM 2903 C C . THR B 1 99 ? -5.719 40.719 22.469 1 83.88 99 THR B C 1
ATOM 2905 O O . THR B 1 99 ? -5.902 39.5 22.703 1 83.88 99 THR B O 1
ATOM 2908 N N . GLU B 1 100 ? -6.695 41.562 22.656 1 67 100 GLU B N 1
ATOM 2909 C CA . GLU B 1 100 ? -8.078 41.125 22.75 1 67 100 GLU B CA 1
ATOM 2910 C C . GLU B 1 100 ? -8.562 40.531 21.438 1 67 100 GLU B C 1
ATOM 2912 O O . GLU B 1 100 ? -8.625 41.219 20.422 1 67 100 GLU B O 1
ATOM 2917 N N . SER B 1 101 ? -8.367 39.188 21.281 1 62.16 101 SER B N 1
ATOM 2918 C CA . SER B 1 101 ? -8.703 38.531 20.031 1 62.16 101 SER B CA 1
ATOM 2919 C C . SER B 1 101 ? -10.211 38.438 19.844 1 62.16 101 SER B C 1
ATOM 2921 O O . SER B 1 101 ? -10.953 38.25 20.812 1 62.16 101 SER B O 1
ATOM 2923 N N . GLY B 1 102 ? -10.664 38.781 18.672 1 78.25 102 GLY B N 1
ATOM 2924 C CA . GLY B 1 102 ? -12.094 38.812 18.438 1 78.25 102 GLY B CA 1
ATOM 2925 C C . GLY B 1 102 ? -12.672 37.469 18.031 1 78.25 102 GLY B C 1
ATOM 2926 O O . GLY B 1 102 ? -13.883 37.344 17.875 1 78.25 102 GLY B O 1
ATOM 2927 N N . HIS B 1 103 ? -11.797 36.406 17.922 1 93.94 103 HIS B N 1
ATOM 2928 C CA . HIS B 1 103 ? -12.367 35.125 17.469 1 93.94 103 HIS B CA 1
ATOM 2929 C C . HIS B 1 103 ? -12.273 34.062 18.547 1 93.94 103 HIS B C 1
ATOM 2931 O O . HIS B 1 103 ? -11.516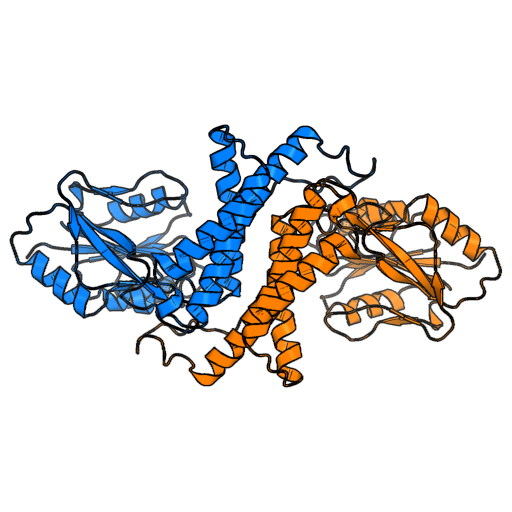 34.219 19.516 1 93.94 103 HIS B O 1
ATOM 2937 N N . ASP B 1 104 ? -13.055 33.062 18.391 1 95.06 104 ASP B N 1
ATOM 2938 C CA . ASP B 1 104 ? -13.078 31.922 19.328 1 95.06 104 ASP B CA 1
ATOM 2939 C C . ASP B 1 104 ? -12.148 30.812 18.875 1 95.06 104 ASP B C 1
ATOM 2941 O O . ASP B 1 104 ? -11.812 29.922 19.656 1 95.06 104 ASP B O 1
ATOM 2945 N N . GLY B 1 105 ? -11.781 30.844 17.641 1 96.06 105 GLY B N 1
ATOM 2946 C CA . GLY B 1 105 ? -10.844 29.891 17.062 1 96.06 105 GLY B CA 1
ATOM 2947 C C . GLY B 1 105 ? -10.117 30.438 15.852 1 96.06 105 GLY B C 1
ATOM 2948 O O . GLY B 1 105 ? -10.5 31.469 15.305 1 96.06 105 GLY B O 1
ATOM 2949 N N . TYR B 1 106 ? -9.062 29.734 15.492 1 96.62 106 TYR B N 1
ATOM 2950 C CA . TYR B 1 106 ? -8.281 30.156 14.336 1 96.62 106 TYR B CA 1
ATOM 2951 C C . TYR B 1 106 ? -7.867 28.953 13.492 1 96.62 106 TYR B C 1
ATOM 2953 O O . TYR B 1 106 ? -7.477 27.906 14.039 1 96.62 106 TYR B O 1
ATOM 2961 N N . LYS B 1 107 ? -7.992 29.109 12.172 1 96.62 107 LYS B N 1
ATOM 2962 C CA . LYS B 1 107 ? -7.422 28.156 11.219 1 96.62 107 LYS B CA 1
ATOM 2963 C C . LYS B 1 107 ? -5.973 28.516 10.891 1 96.62 107 LYS B C 1
ATOM 2965 O O . LYS B 1 107 ? -5.637 29.688 10.742 1 96.62 107 LYS B O 1
ATOM 2970 N N . LEU B 1 108 ? -5.191 27.469 10.883 1 96.44 108 LEU B N 1
ATOM 2971 C CA . LEU B 1 108 ? -3.777 27.625 10.57 1 96.44 108 LEU B CA 1
ATOM 2972 C C . LEU B 1 108 ? -3.449 27.016 9.211 1 96.44 108 LEU B C 1
ATOM 2974 O O . LEU B 1 108 ? -3.893 25.906 8.906 1 96.44 108 LEU B O 1
ATOM 2978 N N . PRO B 1 109 ? -2.729 27.781 8.367 1 95.81 109 PRO B N 1
ATOM 2979 C CA . PRO B 1 109 ? -2.285 27.156 7.125 1 95.81 109 PRO B CA 1
ATOM 2980 C C . PRO B 1 109 ? -1.249 26.047 7.355 1 95.81 109 PRO B C 1
ATOM 2982 O O . PRO B 1 109 ? -0.301 26.25 8.117 1 95.81 109 PRO B O 1
ATOM 2985 N N . ARG B 1 110 ? -1.44 24.969 6.684 1 95.69 110 ARG B N 1
ATOM 2986 C CA . ARG B 1 110 ? -0.533 23.828 6.824 1 95.69 110 ARG B CA 1
ATOM 2987 C C . ARG B 1 110 ? 0.378 23.703 5.605 1 95.69 110 ARG B C 1
ATOM 2989 O O . ARG B 1 110 ? -0.088 23.766 4.465 1 95.69 110 ARG B O 1
ATOM 2996 N N . GLN B 1 111 ? 1.647 23.672 5.852 1 95.31 111 GLN B N 1
ATOM 2997 C CA . GLN B 1 111 ? 2.627 23.375 4.812 1 95.31 111 GLN B CA 1
ATOM 2998 C C . GLN B 1 111 ? 3.129 21.938 4.938 1 95.31 111 GLN B C 1
ATOM 3000 O O . GLN B 1 111 ? 3.672 21.547 5.977 1 95.31 111 GLN B O 1
ATOM 3005 N N . GLU B 1 112 ? 3.027 21.203 3.854 1 94.88 112 GLU B N 1
ATOM 3006 C CA . GLU B 1 112 ? 3.24 19.766 3.908 1 94.88 112 GLU B CA 1
ATOM 3007 C C . GLU B 1 112 ? 4.59 19.375 3.311 1 94.88 112 GLU B C 1
ATOM 3009 O O . GLU B 1 112 ? 5.004 19.938 2.287 1 94.88 112 GLU B O 1
ATOM 3014 N N . GLN B 1 113 ? 5.242 18.484 4.074 1 95.25 113 GLN B N 1
ATOM 3015 C CA . GLN B 1 113 ? 6.344 17.797 3.406 1 95.25 113 GLN B CA 1
ATOM 3016 C C . GLN B 1 113 ? 5.832 16.906 2.275 1 95.25 113 GLN B C 1
ATOM 3018 O O . GLN B 1 113 ? 4.871 16.156 2.457 1 95.25 113 GLN B O 1
ATOM 3023 N N . LEU B 1 114 ? 6.414 17.062 1.115 1 95.75 114 LEU B N 1
ATOM 3024 C CA . LEU B 1 114 ? 6.109 16.219 -0.037 1 95.75 114 LEU B CA 1
ATOM 3025 C C . LEU B 1 114 ? 7.348 15.453 -0.501 1 95.75 114 LEU B C 1
ATOM 3027 O O . LEU B 1 114 ? 8.078 15.93 -1.376 1 95.75 114 LEU B O 1
ATOM 3031 N N . PHE B 1 115 ? 7.5 14.344 0.103 1 95.69 115 PHE B N 1
ATOM 3032 C CA . PHE B 1 115 ? 8.656 13.492 -0.161 1 95.69 115 PHE B CA 1
ATOM 3033 C C . PHE B 1 115 ? 9.953 14.211 0.209 1 95.69 115 PHE B C 1
ATOM 3035 O O . PHE B 1 115 ? 10.188 14.516 1.381 1 95.69 115 PHE B O 1
ATOM 3042 N N . TRP B 1 116 ? 10.695 14.664 -0.725 1 94.94 116 TRP B N 1
ATOM 3043 C CA . TRP B 1 116 ? 12.016 15.227 -0.469 1 94.94 116 TRP B CA 1
ATOM 3044 C C . TRP B 1 116 ? 11.953 16.75 -0.422 1 94.94 116 TRP B C 1
ATOM 3046 O O . TRP B 1 116 ? 12.977 17.422 -0.246 1 94.94 116 TRP B O 1
ATOM 3056 N N . VAL B 1 117 ? 10.797 17.328 -0.566 1 95.88 117 VAL B N 1
ATOM 3057 C CA . VAL B 1 117 ? 10.688 18.797 -0.587 1 95.88 117 VAL B CA 1
ATOM 3058 C C . VAL B 1 117 ? 9.562 19.234 0.345 1 95.88 117 VAL B C 1
ATOM 3060 O O . VAL B 1 117 ? 8.641 18.469 0.63 1 95.88 117 VAL B O 1
ATOM 3063 N N . MET B 1 118 ? 9.789 20.422 0.883 1 95.69 118 MET B N 1
ATOM 3064 C CA . MET B 1 118 ? 8.656 21.094 1.528 1 95.69 118 MET B CA 1
ATOM 3065 C C . MET B 1 118 ? 7.781 21.797 0.5 1 95.69 118 MET B C 1
ATOM 3067 O O . MET B 1 118 ? 8.289 22.547 -0.343 1 95.69 118 MET B O 1
ATOM 3071 N N . SER B 1 119 ? 6.504 21.562 0.567 1 95.75 119 SER B N 1
ATOM 3072 C CA . SER B 1 119 ? 5.602 22.125 -0.431 1 95.75 119 SER B CA 1
ATOM 3073 C C . SER B 1 119 ? 5.668 23.656 -0.439 1 95.75 119 SER B C 1
ATOM 3075 O O . SER B 1 119 ? 5.961 24.266 0.586 1 95.75 119 SER B O 1
ATOM 3077 N N . SER B 1 120 ? 5.359 24.203 -1.601 1 94.5 120 SER B N 1
ATOM 3078 C CA . SER B 1 120 ? 5.266 25.656 -1.716 1 94.5 120 SER B CA 1
ATOM 3079 C C . SER B 1 120 ? 4.16 26.203 -0.821 1 94.5 120 SER B C 1
ATOM 3081 O O . SER B 1 120 ? 3.086 25.609 -0.711 1 94.5 120 SER B O 1
ATOM 3083 N N . PRO B 1 121 ? 4.496 27.328 -0.187 1 89.62 121 PRO B N 1
ATOM 3084 C CA . PRO B 1 121 ? 3.439 27.953 0.607 1 89.62 121 PRO B CA 1
ATOM 3085 C C . PRO B 1 121 ? 2.242 28.391 -0.237 1 89.62 121 PRO B C 1
ATOM 3087 O O . PRO B 1 121 ? 1.18 28.703 0.305 1 89.62 121 PRO B O 1
ATOM 3090 N N . TYR B 1 122 ? 2.408 28.406 -1.504 1 89.81 122 TYR B N 1
ATOM 3091 C CA . TYR B 1 122 ? 1.347 28.875 -2.391 1 89.81 122 TYR B CA 1
ATOM 3092 C C . TYR B 1 122 ? 0.56 27.703 -2.957 1 89.81 122 TYR B C 1
ATOM 3094 O O . TYR B 1 122 ? -0.378 27.891 -3.736 1 89.81 122 TYR B O 1
ATOM 3102 N N . SER B 1 123 ? 1.036 26.484 -2.5 1 89.75 123 SER B N 1
ATOM 3103 C CA . SER B 1 123 ? 0.33 25.297 -2.971 1 89.75 123 SER B CA 1
ATOM 3104 C C . SER B 1 123 ? -0.755 24.875 -1.987 1 89.75 123 SER B C 1
ATOM 3106 O O . SER B 1 123 ? -0.548 24.922 -0.772 1 89.75 123 SER B O 1
ATOM 3108 N N . GLY B 1 124 ? -1.887 24.391 -2.488 1 74.69 124 GLY B N 1
ATOM 3109 C CA . GLY B 1 124 ? -2.908 23.672 -1.751 1 74.69 124 GLY B CA 1
ATOM 3110 C C . GLY B 1 124 ? -3.432 24.422 -0.548 1 74.69 124 GLY B C 1
ATOM 3111 O O . GLY B 1 124 ? -3.443 23.906 0.567 1 74.69 124 GLY B O 1
ATOM 3112 N N . PHE B 1 125 ? -4.023 25.594 -0.656 1 70.31 125 PHE B N 1
ATOM 3113 C CA . PHE B 1 125 ? -4.508 26.266 0.547 1 70.31 125 PHE B CA 1
ATOM 3114 C C . PHE B 1 125 ? -5.18 25.266 1.484 1 70.31 125 PHE B C 1
ATOM 3116 O O . PHE B 1 125 ? -6.293 24.812 1.213 1 70.31 125 PHE B O 1
ATOM 3123 N N . ASN B 1 126 ? -4.41 24.781 2.5 1 86.69 126 ASN B N 1
ATOM 3124 C CA . ASN B 1 126 ? -4.852 23.797 3.484 1 86.69 126 ASN B CA 1
ATOM 3125 C C . ASN B 1 126 ? -4.914 24.391 4.887 1 86.69 126 ASN B C 1
ATOM 3127 O O . ASN B 1 126 ? -3.961 24.281 5.656 1 86.69 126 ASN B O 1
ATOM 3131 N N . TYR B 1 127 ? -6.062 25.016 5.219 1 93.19 127 TYR B N 1
ATOM 3132 C CA . TYR B 1 127 ? -6.273 25.594 6.539 1 93.19 127 TYR B CA 1
ATOM 3133 C C . TYR B 1 127 ? -6.965 24.594 7.465 1 93.19 127 TYR B C 1
ATOM 3135 O O . TYR B 1 127 ? -7.969 23.984 7.09 1 93.19 127 TYR B O 1
ATOM 3143 N N . GLN B 1 128 ? -6.383 24.469 8.625 1 94.19 128 GLN B N 1
ATOM 3144 C CA . GLN B 1 128 ? -6.93 23.547 9.617 1 94.19 128 GLN B CA 1
ATOM 3145 C C . GLN B 1 128 ? -7.238 24.25 10.922 1 94.19 128 GLN B C 1
ATOM 3147 O O . GLN B 1 128 ? -6.422 25.031 11.422 1 94.19 128 GLN B O 1
ATOM 3152 N N . LEU B 1 129 ? -8.383 24 11.414 1 95.19 129 LEU B N 1
ATOM 3153 C CA . LEU B 1 129 ? -8.695 24.531 12.734 1 95.19 129 LEU B CA 1
ATOM 3154 C C . LEU B 1 129 ? -7.895 23.828 13.82 1 95.19 129 LEU B C 1
ATOM 3156 O O . LEU B 1 129 ? -8.133 22.656 14.102 1 95.19 129 LEU B O 1
ATOM 3160 N N . ARG B 1 130 ? -6.934 24.578 14.422 1 96.25 130 ARG B N 1
ATOM 3161 C CA . ARG B 1 130 ? -6.027 23.969 15.375 1 96.25 130 ARG B CA 1
ATOM 3162 C C . ARG B 1 130 ? -5.945 24.781 16.656 1 96.25 130 ARG B C 1
ATOM 3164 O O . ARG B 1 130 ? -5.477 24.281 17.688 1 96.25 130 ARG B O 1
ATOM 3171 N N . LEU B 1 131 ? -6.328 26.031 16.562 1 96.62 131 LEU B N 1
ATOM 3172 C CA . LEU B 1 131 ? -6.262 26.953 17.688 1 96.62 131 LEU B CA 1
ATOM 3173 C C . LEU B 1 131 ? -7.66 27.422 18.094 1 96.62 131 LEU B C 1
ATOM 3175 O O . LEU B 1 131 ? -8.398 27.953 17.266 1 96.62 131 LEU B O 1
ATOM 3179 N N . PHE B 1 132 ? -7.973 27.203 19.406 1 96.19 132 PHE B N 1
ATOM 3180 C CA . PHE B 1 132 ? -9.32 27.594 19.812 1 96.19 132 PHE B CA 1
ATOM 3181 C C . PHE B 1 132 ? -9.414 27.75 21.312 1 96.19 132 PHE B C 1
ATOM 3183 O O . PHE B 1 132 ? -8.562 27.25 22.047 1 96.19 132 PHE B O 1
ATOM 3190 N N . ARG B 1 133 ? -10.406 28.484 21.719 1 95.19 133 ARG B N 1
ATOM 3191 C CA . ARG B 1 133 ? -10.703 28.547 23.141 1 95.19 133 ARG B CA 1
ATOM 3192 C C . ARG B 1 133 ? -11.18 27.203 23.672 1 95.19 133 ARG B C 1
ATOM 3194 O O . ARG B 1 133 ? -12.109 26.609 23.125 1 95.19 133 ARG B O 1
ATOM 3201 N N . ARG B 1 134 ? -10.594 26.812 24.719 1 93.38 134 ARG B N 1
ATOM 3202 C CA . ARG B 1 134 ? -10.797 25.469 25.25 1 93.38 134 ARG B CA 1
ATOM 3203 C C . ARG B 1 134 ? -12.281 25.188 25.469 1 93.38 134 ARG B C 1
ATOM 3205 O O . ARG B 1 134 ? -12.781 24.125 25.094 1 93.38 134 ARG B O 1
ATOM 3212 N N . LEU B 1 135 ? -13 26.078 25.984 1 89.5 135 LEU B N 1
ATOM 3213 C CA . LEU B 1 135 ? -14.391 25.875 26.391 1 89.5 135 LEU B CA 1
ATOM 3214 C C . LEU B 1 135 ? -15.328 26.062 25.203 1 89.5 135 LEU B C 1
ATOM 3216 O O . LEU B 1 135 ? -16.5 25.672 25.266 1 89.5 135 LEU B O 1
ATOM 3220 N N . ALA B 1 136 ? -14.828 26.594 24.172 1 89.56 136 ALA B N 1
ATOM 3221 C CA . ALA B 1 136 ? -15.648 26.828 23 1 89.56 136 ALA B CA 1
ATOM 3222 C C . ALA B 1 136 ? -15.453 25.719 21.969 1 89.56 136 ALA B C 1
ATOM 3224 O O . ALA B 1 136 ? -16.156 25.672 20.953 1 89.56 136 ALA B O 1
ATOM 3225 N N . GLY B 1 137 ? -14.5 24.922 22.188 1 88.5 137 GLY B N 1
ATOM 3226 C CA . GLY B 1 137 ? -14.141 23.922 21.203 1 88.5 137 GLY B CA 1
ATOM 3227 C C . GLY B 1 137 ? -14.477 22.516 21.625 1 88.5 137 GLY B C 1
ATOM 3228 O O . GLY B 1 137 ? -14.578 22.219 22.812 1 88.5 137 GLY B O 1
ATOM 3229 N N . ALA B 1 138 ? -14.695 21.672 20.562 1 84.25 138 ALA B N 1
ATOM 3230 C CA . ALA B 1 138 ? -14.906 20.25 20.781 1 84.25 138 ALA B CA 1
ATOM 3231 C C . ALA B 1 138 ? -14.406 19.422 19.594 1 84.25 138 ALA B C 1
ATOM 3233 O O . ALA B 1 138 ? -14.281 19.953 18.484 1 84.25 138 ALA B O 1
ATOM 3234 N N . LEU B 1 139 ? -13.977 18.219 19.922 1 82.88 139 LEU B N 1
ATOM 3235 C CA . LEU B 1 139 ? -13.578 17.312 18.859 1 82.88 139 LEU B CA 1
ATOM 3236 C C . LEU B 1 139 ? -14.695 16.328 18.531 1 82.88 139 LEU B C 1
ATOM 3238 O O . LEU B 1 139 ? -15.375 15.836 19.438 1 82.88 139 LEU B O 1
ATOM 3242 N N . SER B 1 140 ? -14.844 16.203 17.188 1 72.44 140 SER B N 1
ATOM 3243 C CA . SER B 1 140 ? -15.922 15.359 16.688 1 72.44 140 SER B CA 1
ATOM 3244 C C . SER B 1 140 ? -15.602 13.883 16.906 1 72.44 140 SER B C 1
ATOM 3246 O O . SER B 1 140 ? -14.438 13.5 16.969 1 72.44 140 SER B O 1
ATOM 3248 N N . ASP B 1 141 ? -16.656 13.109 17.031 1 66.62 141 ASP B N 1
ATOM 3249 C CA . ASP B 1 141 ? -16.562 11.664 17.219 1 66.62 141 ASP B CA 1
ATOM 3250 C C . ASP B 1 141 ? -16.344 10.969 15.875 1 66.62 141 ASP B C 1
ATOM 3252 O O . ASP B 1 141 ? -16.297 9.734 15.812 1 66.62 141 ASP B O 1
ATOM 3256 N N . ASP B 1 142 ? -16.156 11.742 14.953 1 61.28 142 ASP B N 1
ATOM 3257 C CA . ASP B 1 142 ? -15.984 11.141 13.633 1 61.28 142 ASP B CA 1
ATOM 3258 C C . ASP B 1 142 ? -14.703 10.32 13.562 1 61.28 142 ASP B C 1
ATOM 3260 O O . ASP B 1 142 ? -13.664 10.734 14.07 1 61.28 142 ASP B O 1
ATOM 3264 N N . ALA B 1 143 ? -14.734 9.117 13.047 1 57.38 143 ALA B N 1
ATOM 3265 C CA . ALA B 1 143 ? -13.664 8.125 12.992 1 57.38 143 ALA B CA 1
ATOM 3266 C C . ALA B 1 143 ? -12.531 8.586 12.086 1 57.38 143 ALA B C 1
ATOM 3268 O O . ALA B 1 143 ? -11.375 8.227 12.297 1 57.38 143 ALA B O 1
ATOM 3269 N N . VAL B 1 144 ? -12.914 9.352 11.055 1 55.88 144 VAL B N 1
ATOM 3270 C CA . VAL B 1 144 ? -11.914 9.609 10.031 1 55.88 144 VAL B CA 1
ATOM 3271 C C . VAL B 1 144 ? -11.492 11.07 10.078 1 55.88 144 VAL B C 1
ATOM 3273 O O . VAL B 1 144 ? -10.32 11.398 9.859 1 55.88 144 VAL B O 1
ATOM 3276 N N . HIS B 1 145 ? -12.562 11.898 10.312 1 60 145 HIS B N 1
ATOM 3277 C CA . HIS B 1 145 ? -12.242 13.32 10.312 1 60 145 HIS B CA 1
ATOM 3278 C C . HIS B 1 145 ? -12.383 13.914 11.711 1 60 145 HIS B C 1
ATOM 3280 O O . HIS B 1 145 ? -13.484 14.312 12.109 1 60 145 HIS B O 1
ATOM 3286 N N . ALA B 1 146 ? -11.32 13.812 12.492 1 70 146 ALA B N 1
ATOM 3287 C CA . ALA B 1 146 ? -11.312 14.242 13.883 1 70 146 ALA B CA 1
ATOM 3288 C C . ALA B 1 146 ? -10.898 15.703 14 1 70 146 ALA B C 1
ATOM 3290 O O . ALA B 1 146 ? -10.141 16.062 14.906 1 70 146 ALA B O 1
ATOM 3291 N N . ASP B 1 147 ? -11.609 16.516 13.094 1 77.94 147 ASP B N 1
ATOM 3292 C CA . ASP B 1 147 ? -11.258 17.922 13.164 1 77.94 147 ASP B CA 1
ATOM 3293 C C . ASP B 1 147 ? -12.008 18.625 14.297 1 77.94 147 ASP B C 1
ATOM 3295 O O . ASP B 1 147 ? -13.141 18.266 14.617 1 77.94 147 ASP B O 1
ATOM 3299 N N . PRO B 1 148 ? -11.398 19.594 14.906 1 88.5 148 PRO B N 1
ATOM 3300 C CA . PRO B 1 148 ? -12.062 20.375 15.945 1 88.5 148 PRO B CA 1
ATOM 3301 C C . PRO B 1 148 ? -13.219 21.219 15.398 1 88.5 148 PRO B C 1
ATOM 3303 O O . PRO B 1 148 ? -13.195 21.609 14.234 1 88.5 148 PRO B O 1
ATOM 3306 N N . GLU B 1 149 ? -14.195 21.359 16.219 1 90.5 149 GLU B N 1
ATOM 3307 C CA . GLU B 1 149 ? -15.297 22.281 15.977 1 90.5 149 GLU B CA 1
ATOM 3308 C C . GLU B 1 149 ? -15.336 23.375 17.047 1 90.5 149 GLU B C 1
ATOM 3310 O O . GLU B 1 149 ? -15.031 23.125 18.203 1 90.5 149 GLU B O 1
ATOM 3315 N N . VAL B 1 150 ? -15.672 24.609 16.594 1 92.31 150 VAL B N 1
ATOM 3316 C CA . VAL B 1 150 ? -15.688 25.75 17.516 1 92.31 150 VAL B CA 1
ATOM 3317 C C . VAL B 1 150 ? -17.062 26.422 17.469 1 92.31 150 VAL B C 1
ATOM 3319 O O . VAL B 1 150 ? -17.609 26.641 16.391 1 92.31 150 VAL B O 1
ATOM 3322 N N . HIS B 1 151 ? -17.609 26.578 18.656 1 91.81 151 HIS B N 1
ATOM 3323 C CA . HIS B 1 151 ? -18.797 27.406 18.797 1 91.81 151 HIS B CA 1
ATOM 3324 C C . HIS B 1 151 ? -18.438 28.891 18.891 1 91.81 151 HIS B C 1
ATOM 3326 O O . HIS B 1 151 ? -18.016 29.359 19.938 1 91.81 151 HIS B O 1
ATOM 3332 N N . GLY B 1 152 ? -18.625 29.641 17.859 1 93.69 152 GLY B N 1
ATOM 3333 C CA . GLY B 1 152 ? -18.266 31.047 17.781 1 93.69 152 GLY B CA 1
ATOM 3334 C C . GLY B 1 152 ? -17.625 31.438 16.469 1 93.69 152 GLY B C 1
ATOM 3335 O O . GLY B 1 152 ? -17.922 30.828 15.43 1 93.69 152 GLY B O 1
ATOM 3336 N N . THR B 1 153 ? -16.859 32.531 16.516 1 95 153 THR B N 1
ATOM 3337 C CA . THR B 1 153 ? -16.25 33.062 15.289 1 95 153 THR B CA 1
ATOM 3338 C C . THR B 1 153 ? -14.859 32.469 15.086 1 95 153 THR B C 1
ATOM 3340 O O . THR B 1 153 ? -14.148 32.188 16.047 1 95 153 THR B O 1
ATOM 3343 N N . VAL B 1 154 ? -14.531 32.281 13.82 1 95.56 154 VAL B N 1
ATOM 3344 C CA . VAL B 1 154 ? -13.25 31.672 13.484 1 95.56 154 VAL B CA 1
ATOM 3345 C C . VAL B 1 154 ? -12.461 32.594 12.562 1 95.56 154 VAL B C 1
ATOM 3347 O O . VAL B 1 154 ? -13.008 33.094 11.578 1 95.56 154 VAL B O 1
ATOM 3350 N N . GLY B 1 155 ? -11.227 32.875 12.945 1 95.44 155 GLY B N 1
ATOM 3351 C CA . GLY B 1 155 ? -10.312 33.625 12.109 1 95.44 155 GLY B CA 1
ATOM 3352 C C . GLY B 1 155 ? -9.258 32.75 11.438 1 95.44 155 GLY B C 1
ATOM 3353 O O . GLY B 1 155 ? -9.359 31.531 11.43 1 95.44 155 GLY B O 1
ATOM 3354 N N . GLN B 1 156 ? -8.266 33.469 10.797 1 95.12 156 GLN B N 1
ATOM 3355 C CA . GLN B 1 156 ? -7.176 32.75 10.125 1 95.12 156 GLN B CA 1
ATOM 3356 C C . GLN B 1 156 ? -5.82 33.344 10.5 1 95.12 156 GLN B C 1
ATOM 3358 O O . GLN B 1 156 ? -5.688 34.562 10.633 1 95.12 156 GLN B O 1
ATOM 3363 N N . MET B 1 157 ? -4.914 32.469 10.656 1 95.44 157 MET B N 1
ATOM 3364 C CA . MET B 1 157 ? -3.531 32.906 10.836 1 95.44 157 MET B CA 1
ATOM 3365 C C . MET B 1 157 ? -2.818 33 9.492 1 95.44 157 MET B C 1
ATOM 3367 O O . MET B 1 157 ? -3.246 32.406 8.508 1 95.44 157 MET B O 1
ATOM 3371 N N . ARG B 1 158 ? -1.785 33.719 9.469 1 94.38 158 ARG B N 1
ATOM 3372 C CA . ARG B 1 158 ? -1.071 34 8.227 1 94.38 158 ARG B CA 1
ATOM 3373 C C . ARG B 1 158 ? 0.067 33 8.016 1 94.38 158 ARG B C 1
ATOM 3375 O O . ARG B 1 158 ? 0.331 32.594 6.887 1 94.38 158 ARG B O 1
ATOM 3382 N N . HIS B 1 159 ? 0.763 32.656 9.078 1 96 159 HIS B N 1
ATOM 3383 C CA . HIS B 1 159 ? 1.961 31.828 8.961 1 96 159 HIS B CA 1
ATOM 3384 C C . HIS B 1 159 ? 1.638 30.344 9.156 1 96 159 HIS B C 1
ATOM 3386 O O . HIS B 1 159 ? 0.755 30 9.945 1 96 159 HIS B O 1
ATOM 3392 N N . PRO B 1 160 ? 2.4 29.516 8.516 1 95.75 160 PRO B N 1
ATOM 3393 C CA . PRO B 1 160 ? 2.035 28.094 8.5 1 95.75 160 PRO B CA 1
ATOM 3394 C C . PRO B 1 160 ? 2.666 27.312 9.648 1 95.75 160 PRO B C 1
ATOM 3396 O O . PRO B 1 160 ? 3.578 27.812 10.312 1 95.75 160 PRO B O 1
ATOM 3399 N N . PHE B 1 161 ? 2.094 26.156 9.891 1 96.56 161 PHE B N 1
ATOM 3400 C CA . PHE B 1 161 ? 2.787 25.094 10.594 1 96.56 161 PHE B CA 1
ATOM 3401 C C . PHE B 1 161 ? 3.172 23.969 9.633 1 96.56 161 PHE B C 1
ATOM 3403 O O . PHE B 1 161 ? 2.578 23.828 8.562 1 96.56 161 PHE B O 1
ATOM 3410 N N . TYR B 1 162 ? 4.215 23.219 9.953 1 96.5 162 TYR B N 1
ATOM 3411 C CA . TYR B 1 162 ? 4.738 22.172 9.086 1 96.5 162 TYR B CA 1
ATOM 3412 C C . TYR B 1 162 ? 4.125 20.812 9.438 1 96.5 162 TYR B C 1
ATOM 3414 O O . TYR B 1 162 ? 3.885 20.516 10.609 1 96.5 162 TYR B O 1
ATOM 3422 N N . HIS B 1 163 ? 3.82 20.078 8.422 1 96.12 163 HIS B N 1
ATOM 3423 C CA . HIS B 1 163 ? 3.398 18.688 8.57 1 96.12 163 HIS B CA 1
ATOM 3424 C C . HIS B 1 163 ? 4.348 17.75 7.84 1 96.12 163 HIS B C 1
ATOM 3426 O O . HIS B 1 163 ? 4.527 17.859 6.625 1 96.12 163 HIS B O 1
ATOM 3432 N N . TYR B 1 164 ? 4.914 16.875 8.609 1 94.5 164 TYR B N 1
ATOM 3433 C CA . TYR B 1 164 ? 5.898 15.945 8.062 1 94.5 164 TYR B CA 1
ATOM 3434 C C . TYR B 1 164 ? 5.289 14.562 7.867 1 94.5 164 TYR B C 1
ATOM 3436 O O . TYR B 1 164 ? 5.871 13.555 8.289 1 94.5 164 TYR B O 1
ATOM 3444 N N . GLY B 1 165 ? 4.16 14.508 7.172 1 90.12 165 GLY B N 1
ATOM 3445 C CA . GLY B 1 165 ? 3.418 13.266 7.031 1 90.12 165 GLY B CA 1
ATOM 3446 C C . GLY B 1 165 ? 3.783 12.492 5.777 1 90.12 165 GLY B C 1
ATOM 3447 O O . GLY B 1 165 ? 3.777 11.258 5.777 1 90.12 165 GLY B O 1
ATOM 3448 N N . GLU B 1 166 ? 4.098 13.133 4.66 1 92.5 166 GLU B N 1
ATOM 3449 C CA . GLU B 1 166 ? 4.398 12.484 3.387 1 92.5 166 GLU B CA 1
ATOM 3450 C C . GLU B 1 166 ? 5.902 12.43 3.135 1 92.5 166 GLU B C 1
ATOM 3452 O O . GLU B 1 166 ? 6.41 13.109 2.238 1 92.5 166 GLU B O 1
ATOM 3457 N N . VAL B 1 167 ? 6.531 11.508 3.811 1 93.25 167 VAL B N 1
ATOM 3458 C CA . VAL B 1 167 ? 7.984 11.484 3.906 1 93.25 167 VAL B CA 1
ATOM 3459 C C . VAL B 1 167 ? 8.578 10.875 2.637 1 93.25 167 VAL B C 1
ATOM 3461 O O . VAL B 1 167 ? 9.703 11.195 2.254 1 93.25 167 VAL B O 1
ATOM 3464 N N . ASN B 1 168 ? 7.848 9.961 2.049 1 94.88 168 ASN B N 1
ATOM 3465 C CA . ASN B 1 168 ? 8.273 9.32 0.811 1 94.88 168 ASN B CA 1
ATOM 3466 C C . ASN B 1 168 ? 7.094 8.727 0.049 1 94.88 168 ASN B C 1
ATOM 3468 O O . ASN B 1 168 ? 5.965 8.734 0.542 1 94.88 168 ASN B O 1
ATOM 3472 N N . ILE B 1 169 ? 7.355 8.297 -1.089 1 96.81 169 ILE B N 1
ATOM 3473 C CA . ILE B 1 169 ? 6.309 7.812 -1.981 1 96.81 169 ILE B CA 1
ATOM 3474 C C . ILE B 1 169 ? 5.695 6.535 -1.414 1 96.81 169 ILE B C 1
ATOM 3476 O O . ILE B 1 169 ? 4.48 6.348 -1.46 1 96.81 169 ILE B O 1
ATOM 3480 N N . HIS B 1 170 ? 6.527 5.637 -0.888 1 96.31 170 HIS B N 1
ATOM 3481 C CA . HIS B 1 170 ? 6.051 4.383 -0.309 1 96.31 170 HIS B CA 1
ATOM 3482 C C . HIS B 1 170 ? 5.023 4.641 0.787 1 96.31 170 HIS B C 1
ATOM 3484 O O . HIS B 1 170 ? 3.967 4.004 0.814 1 96.31 170 HIS B O 1
ATOM 3490 N N . ALA B 1 171 ? 5.367 5.562 1.599 1 94 171 ALA B N 1
ATOM 3491 C CA . ALA B 1 171 ? 4.477 5.887 2.709 1 94 171 ALA B CA 1
ATOM 3492 C C . ALA B 1 171 ? 3.164 6.484 2.201 1 94 171 ALA B C 1
ATOM 3494 O O . ALA B 1 171 ? 2.09 6.156 2.711 1 94 171 ALA B O 1
ATOM 3495 N N . LYS B 1 172 ? 3.225 7.383 1.288 1 96.5 172 LYS B N 1
ATOM 3496 C CA . LYS B 1 172 ? 2.016 7.988 0.734 1 96.5 172 LYS B CA 1
ATOM 3497 C C . LYS B 1 172 ? 1.129 6.938 0.072 1 96.5 172 LYS B C 1
ATOM 3499 O O . LYS B 1 172 ? -0.091 6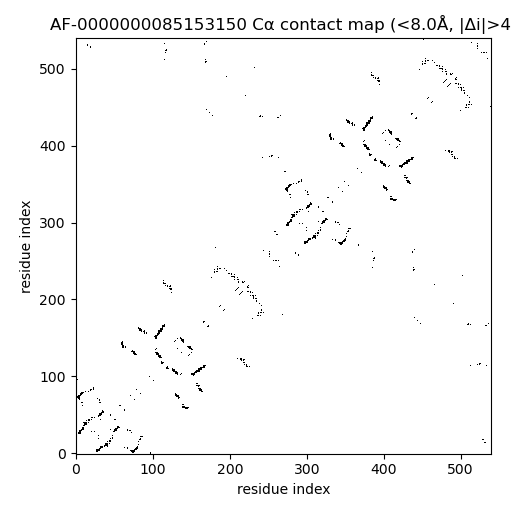.953 0.244 1 96.5 172 LYS B O 1
ATOM 3504 N N . GLU B 1 173 ? 1.765 6.07 -0.675 1 97.62 173 GLU B N 1
ATOM 3505 C CA . GLU B 1 173 ? 1.029 4.996 -1.335 1 97.62 173 GLU B CA 1
ATOM 3506 C C . GLU B 1 173 ? 0.328 4.102 -0.317 1 97.62 173 GLU B C 1
ATOM 3508 O O . GLU B 1 173 ? -0.824 3.709 -0.516 1 97.62 173 GLU B O 1
ATOM 3513 N N . ALA B 1 174 ? 1.022 3.75 0.677 1 96.12 174 ALA B N 1
ATOM 3514 C CA . ALA B 1 174 ? 0.434 2.928 1.73 1 96.12 174 ALA B CA 1
ATOM 3515 C C . ALA B 1 174 ? -0.766 3.625 2.365 1 96.12 174 ALA B C 1
ATOM 3517 O O . ALA B 1 174 ? -1.773 2.982 2.672 1 96.12 174 ALA B O 1
ATOM 3518 N N . ARG B 1 175 ? -0.654 4.879 2.531 1 94.38 175 ARG B N 1
ATOM 3519 C CA . ARG B 1 175 ? -1.713 5.664 3.156 1 94.38 175 ARG B CA 1
ATOM 3520 C C . ARG B 1 175 ? -2.963 5.695 2.283 1 94.38 175 ARG B C 1
ATOM 3522 O O . ARG B 1 175 ? -4.078 5.512 2.777 1 94.38 175 ARG B O 1
ATOM 3529 N N . ILE B 1 176 ? -2.76 5.941 1.008 1 96.62 176 ILE B N 1
ATOM 3530 C CA . ILE B 1 176 ? -3.939 6.031 0.155 1 96.62 176 ILE B CA 1
ATOM 3531 C C . ILE B 1 176 ? -4.602 4.66 0.043 1 96.62 176 ILE B C 1
ATOM 3533 O O . ILE B 1 176 ? -5.824 4.566 -0.094 1 96.62 176 ILE B O 1
ATOM 3537 N N . ASN B 1 177 ? -3.818 3.592 0.078 1 97 177 ASN B N 1
ATOM 3538 C CA . ASN B 1 177 ? -4.379 2.244 0.068 1 97 177 ASN B CA 1
ATOM 3539 C C . ASN B 1 177 ? -5.254 1.992 1.292 1 97 177 ASN B C 1
ATOM 3541 O O . ASN B 1 177 ? -6.375 1.5 1.167 1 97 177 ASN B O 1
ATOM 3545 N N . ALA B 1 178 ? -4.758 2.408 2.422 1 93 178 ALA B N 1
ATOM 3546 C CA . ALA B 1 178 ? -5.488 2.232 3.674 1 93 178 ALA B CA 1
ATOM 3547 C C . ALA B 1 178 ? -6.734 3.113 3.709 1 93 178 ALA B C 1
ATOM 3549 O O . ALA B 1 178 ? -7.828 2.641 4.031 1 93 178 ALA B O 1
ATOM 3550 N N . TYR B 1 179 ? -6.566 4.352 3.318 1 90.69 179 TYR B N 1
ATOM 3551 C CA . TYR B 1 179 ? -7.66 5.316 3.402 1 90.69 179 TYR B CA 1
ATOM 3552 C C . TYR B 1 179 ? -8.781 4.949 2.438 1 90.69 179 TYR B C 1
ATOM 3554 O O . TYR B 1 179 ? -9.961 5.102 2.766 1 90.69 179 TYR B O 1
ATOM 3562 N N . SER B 1 180 ? -8.414 4.523 1.277 1 94.06 180 SER B N 1
ATOM 3563 C CA . SER B 1 180 ? -9.438 4.152 0.302 1 94.06 180 SER B CA 1
ATOM 3564 C C . SER B 1 180 ? -10.258 2.965 0.787 1 94.06 180 SER B C 1
ATOM 3566 O O . SER B 1 180 ? -11.453 2.879 0.51 1 94.06 180 SER B O 1
ATOM 3568 N N . SER B 1 181 ? -9.641 2.059 1.509 1 91.44 181 SER B N 1
ATOM 3569 C CA . SER B 1 181 ? -10.375 0.932 2.078 1 91.44 181 SER B CA 1
ATOM 3570 C C . SER B 1 181 ? -11.336 1.394 3.168 1 91.44 181 SER B C 1
ATOM 3572 O O . SER B 1 181 ? -12.469 0.909 3.25 1 91.44 181 SER B O 1
ATOM 3574 N N . GLY B 1 182 ? -10.891 2.33 3.977 1 85.5 182 GLY B N 1
ATOM 3575 C CA . GLY B 1 182 ? -11.727 2.867 5.039 1 85.5 182 GLY B CA 1
ATOM 3576 C C . GLY B 1 182 ? -12.961 3.588 4.52 1 85.5 182 GLY B C 1
ATOM 3577 O O . GLY B 1 182 ? -14.008 3.582 5.172 1 85.5 182 GLY B O 1
ATOM 3578 N N . MET B 1 183 ? -12.875 4.105 3.377 1 87.25 183 MET B N 1
ATOM 3579 C CA . MET B 1 183 ? -13.969 4.895 2.807 1 87.25 183 MET B CA 1
ATOM 3580 C C . MET B 1 183 ? -15.094 3.99 2.312 1 87.25 183 MET B C 1
ATOM 3582 O O . MET B 1 183 ? -16.25 4.418 2.229 1 87.25 183 MET B O 1
ATOM 3586 N N . VAL B 1 184 ? -14.766 2.766 1.947 1 88.56 184 VAL B N 1
ATOM 3587 C CA . VAL B 1 184 ? -15.758 1.84 1.41 1 88.56 184 VAL B CA 1
ATOM 3588 C C . VAL B 1 184 ? -16.859 1.606 2.443 1 88.56 184 VAL B C 1
ATOM 3590 O O . VAL B 1 184 ? -18.047 1.642 2.111 1 88.56 184 VAL B O 1
ATOM 3593 N N . GLU B 1 185 ? -16.422 1.447 3.66 1 82.38 185 GLU B N 1
ATOM 3594 C CA . GLU B 1 185 ? -17.391 1.193 4.723 1 82.38 185 GLU B CA 1
ATOM 3595 C C . GLU B 1 185 ? -18.375 2.357 4.871 1 82.38 185 GLU B C 1
ATOM 3597 O O . GLU B 1 185 ? -19.578 2.148 4.992 1 82.38 185 GLU B O 1
ATOM 3602 N N . GLU B 1 186 ? -17.812 3.492 4.91 1 82.69 186 GLU B N 1
ATOM 3603 C CA . GLU B 1 186 ? -18.641 4.684 5.055 1 82.69 186 GLU B CA 1
ATOM 3604 C C . GLU B 1 186 ? -19.609 4.832 3.879 1 82.69 186 GLU B C 1
ATOM 3606 O O . GLU B 1 186 ? -20.781 5.148 4.07 1 82.69 186 GLU B O 1
ATOM 3611 N N . LYS B 1 187 ? -19.188 4.625 2.727 1 88 187 LYS B N 1
ATOM 3612 C CA . LYS B 1 187 ? -20 4.785 1.528 1 88 187 LYS B CA 1
ATOM 3613 C C . LYS B 1 187 ? -21.094 3.717 1.456 1 88 187 LYS B C 1
ATOM 3615 O O . LYS B 1 187 ? -22.219 3.998 1.057 1 88 187 LYS B O 1
ATOM 3620 N N . VAL B 1 188 ? -20.734 2.533 1.803 1 88.31 188 VAL B N 1
ATOM 3621 C CA . VAL B 1 188 ? -21.703 1.438 1.812 1 88.31 188 VAL B CA 1
ATOM 3622 C C . VAL B 1 188 ? -22.797 1.724 2.834 1 88.31 188 VAL B C 1
ATOM 3624 O O . VAL B 1 188 ? -23.984 1.501 2.562 1 88.31 188 VAL B O 1
ATOM 3627 N N . ALA B 1 189 ? -22.375 2.219 4 1 85 189 ALA B N 1
ATOM 3628 C CA . ALA B 1 189 ? -23.328 2.561 5.051 1 85 189 ALA B CA 1
ATOM 3629 C C . ALA B 1 189 ? -24.297 3.637 4.578 1 85 189 ALA B C 1
ATOM 3631 O O . ALA B 1 189 ? -25.469 3.646 4.977 1 85 189 ALA B O 1
ATOM 3632 N N . LYS B 1 190 ? -23.891 4.457 3.723 1 87.62 190 LYS B N 1
ATOM 3633 C CA . LYS B 1 190 ? -24.719 5.539 3.197 1 87.62 190 LYS B CA 1
ATOM 3634 C C . LYS B 1 190 ? -25.484 5.086 1.956 1 87.62 190 LYS B C 1
ATOM 3636 O O . LYS B 1 190 ? -26.219 5.875 1.351 1 87.62 190 LYS B O 1
ATOM 3641 N N . GLY B 1 191 ? -25.219 3.881 1.483 1 85.5 191 GLY B N 1
ATOM 3642 C CA . GLY B 1 191 ? -25.922 3.291 0.355 1 85.5 191 GLY B CA 1
ATOM 3643 C C . GLY B 1 191 ? -25.469 3.834 -0.985 1 85.5 191 GLY B C 1
ATOM 3644 O O . GLY B 1 191 ? -26.219 3.818 -1.96 1 85.5 191 GLY B O 1
ATOM 3645 N N . LYS B 1 192 ? -24.344 4.348 -0.959 1 84 192 LYS B N 1
ATOM 3646 C CA . LYS B 1 192 ? -23.844 4.953 -2.188 1 84 192 LYS B CA 1
ATOM 3647 C C . LYS B 1 192 ? -23.344 3.889 -3.16 1 84 192 LYS B C 1
ATOM 3649 O O . LYS B 1 192 ? -22.656 2.945 -2.758 1 84 192 LYS B O 1
ATOM 3654 N N . LYS B 1 193 ? -23.891 3.979 -4.414 1 83.38 193 LYS B N 1
ATOM 3655 C CA . LYS B 1 193 ? -23.422 3.162 -5.535 1 83.38 193 LYS B CA 1
ATOM 3656 C C . LYS B 1 193 ? -22.953 4.035 -6.691 1 83.38 193 LYS B C 1
ATOM 3658 O O . LYS B 1 193 ? -23.578 5.055 -7 1 83.38 193 LYS B O 1
ATOM 3663 N N . HIS B 1 194 ? -21.781 3.844 -7.055 1 81.19 194 HIS B N 1
ATOM 3664 C CA . HIS B 1 194 ? -21.266 4.625 -8.18 1 81.19 194 HIS B CA 1
ATOM 3665 C C . HIS B 1 194 ? -20.953 3.73 -9.375 1 81.19 194 HIS B C 1
ATOM 3667 O O . HIS B 1 194 ? -20.5 2.6 -9.203 1 81.19 194 HIS B O 1
ATOM 3673 N N . PRO B 1 195 ? -21.281 4.301 -10.547 1 81.81 195 PRO B N 1
ATOM 3674 C CA . PRO B 1 195 ? -20.922 3.529 -11.742 1 81.81 195 PRO B CA 1
ATOM 3675 C C . PRO B 1 195 ? -19.406 3.402 -11.922 1 81.81 195 PRO B C 1
ATOM 3677 O O . PRO B 1 195 ? -18.656 4.254 -11.445 1 81.81 195 PRO B O 1
ATOM 3680 N N . LEU B 1 196 ? -18.984 2.332 -12.516 1 82.62 196 LEU B N 1
ATOM 3681 C CA . LEU B 1 196 ? -17.578 2.049 -12.781 1 82.62 196 LEU B CA 1
ATOM 3682 C C . LEU B 1 196 ? -16.938 3.182 -13.578 1 82.62 196 LEU B C 1
ATOM 3684 O O . LEU B 1 196 ? -15.742 3.414 -13.477 1 82.62 196 LEU B O 1
ATOM 3688 N N . LEU B 1 197 ? -17.734 3.918 -14.258 1 84.12 197 LEU B N 1
ATOM 3689 C CA . LEU B 1 197 ? -17.25 5.012 -15.094 1 84.12 197 LEU B CA 1
ATOM 3690 C C . LEU B 1 197 ? -16.578 6.086 -14.242 1 84.12 197 LEU B C 1
ATOM 3692 O O . LEU B 1 197 ? -15.719 6.824 -14.734 1 84.12 197 LEU B O 1
ATOM 3696 N N . MET B 1 198 ? -16.938 6.168 -13 1 84.12 198 MET B N 1
ATOM 3697 C CA . MET B 1 198 ? -16.297 7.117 -12.094 1 84.12 198 MET B CA 1
ATOM 3698 C C . MET B 1 198 ? -14.812 6.801 -11.93 1 84.12 198 MET B C 1
ATOM 3700 O O . MET B 1 198 ? -14.008 7.703 -11.688 1 84.12 198 MET B O 1
ATOM 3704 N N . CYS B 1 199 ? -14.469 5.578 -12.133 1 85.56 199 CYS B N 1
ATOM 3705 C CA . CYS B 1 199 ? -13.078 5.156 -12.039 1 85.56 199 CYS B CA 1
ATOM 3706 C C . CYS B 1 199 ? -12.25 5.75 -13.164 1 85.56 199 CYS B C 1
ATOM 3708 O O . CYS B 1 199 ? -11.023 5.859 -13.055 1 85.56 199 CYS B O 1
ATOM 3710 N N . LEU B 1 200 ? -12.891 6.152 -14.203 1 85.12 200 LEU B N 1
ATOM 3711 C CA . LEU B 1 200 ? -12.172 6.66 -15.367 1 85.12 200 LEU B CA 1
ATOM 3712 C C . LEU B 1 200 ? -12.039 8.18 -15.305 1 85.12 200 LEU B C 1
ATOM 3714 O O . LEU B 1 200 ? -10.945 8.719 -15.469 1 85.12 200 LEU B O 1
ATOM 3718 N N . PHE B 1 201 ? -13.07 8.883 -14.945 1 90.31 201 PHE B N 1
ATOM 3719 C CA . PHE B 1 201 ? -13.094 10.328 -15.109 1 90.31 201 PHE B CA 1
ATOM 3720 C C . PHE B 1 201 ? -12.664 11.023 -13.828 1 90.31 201 PHE B C 1
ATOM 3722 O O . PHE B 1 201 ? -12.008 12.07 -13.867 1 90.31 201 PHE B O 1
ATOM 3729 N N . TYR B 1 202 ? -13 10.492 -12.719 1 93.06 202 TYR B N 1
ATOM 3730 C CA . TYR B 1 202 ? -12.734 11.164 -11.453 1 93.06 202 TYR B CA 1
ATOM 3731 C C . TYR B 1 202 ? -11.242 11.266 -11.18 1 93.06 202 TYR B C 1
ATOM 3733 O O . TYR B 1 202 ? -10.758 12.289 -10.688 1 93.06 202 TYR B O 1
ATOM 3741 N N . PRO B 1 203 ? -10.508 10.203 -11.547 1 95.75 203 PRO B N 1
ATOM 3742 C CA . PRO B 1 203 ? -9.062 10.328 -11.352 1 95.75 203 PRO B CA 1
ATOM 3743 C C . PRO B 1 203 ? -8.445 11.438 -12.203 1 95.75 203 PRO B C 1
ATOM 3745 O O . PRO B 1 203 ? -7.598 12.188 -11.711 1 95.75 203 PRO B O 1
ATOM 3748 N N . ALA B 1 204 ? -8.891 11.602 -13.43 1 95 204 ALA B N 1
ATOM 3749 C CA . ALA B 1 204 ? -8.391 12.672 -14.281 1 95 204 ALA B CA 1
ATOM 3750 C C . ALA B 1 204 ? -8.719 14.039 -13.695 1 95 204 ALA B C 1
ATOM 3752 O O . ALA B 1 204 ? -7.871 14.938 -13.68 1 95 204 ALA B O 1
ATOM 3753 N N . TRP B 1 205 ? -9.844 14.172 -13.203 1 96 205 TRP B N 1
ATOM 3754 C CA . TRP B 1 205 ? -10.266 15.414 -12.57 1 96 205 TRP B CA 1
ATOM 3755 C C . TRP B 1 205 ? -9.461 15.68 -11.305 1 96 205 TRP B C 1
ATOM 3757 O O . TRP B 1 205 ? -9.047 16.812 -11.047 1 96 205 TRP B O 1
ATOM 3767 N N . THR B 1 206 ? -9.266 14.656 -10.555 1 96.81 206 THR B N 1
ATOM 3768 C CA . THR B 1 206 ? -8.508 14.781 -9.312 1 96.81 206 THR B CA 1
ATOM 3769 C C . THR B 1 206 ? -7.066 15.188 -9.602 1 96.81 206 THR B C 1
ATOM 3771 O O . THR B 1 206 ? -6.484 15.992 -8.867 1 96.81 206 THR B O 1
ATOM 3774 N N . PHE B 1 207 ? -6.574 14.656 -10.688 1 97.25 207 PHE B N 1
ATOM 3775 C CA . PHE B 1 207 ? -5.238 15.086 -11.078 1 97.25 207 PHE B CA 1
ATOM 3776 C C . PHE B 1 207 ? -5.227 16.578 -11.414 1 97.25 207 PHE B C 1
ATOM 3778 O O . PHE B 1 207 ? -4.363 17.312 -10.93 1 97.25 207 PHE B O 1
ATOM 3785 N N . LEU B 1 208 ? -6.16 16.953 -12.211 1 97.25 208 LEU B N 1
ATOM 3786 C CA . LEU B 1 208 ? -6.246 18.344 -12.617 1 97.25 208 LEU B CA 1
ATOM 3787 C C . LEU B 1 208 ? -6.426 19.25 -11.406 1 97.25 208 LEU B C 1
ATOM 3789 O O . LEU B 1 208 ? -5.793 20.312 -11.312 1 97.25 208 LEU B O 1
ATOM 3793 N N . GLN B 1 209 ? -7.172 18.875 -10.492 1 96.88 209 GLN B N 1
ATOM 3794 C CA . GLN B 1 209 ? -7.398 19.641 -9.266 1 96.88 209 GLN B CA 1
ATOM 3795 C C . GLN B 1 209 ? -6.117 19.75 -8.445 1 96.88 209 GLN B C 1
ATOM 3797 O O . GLN B 1 209 ? -5.742 20.844 -8.023 1 96.88 209 GLN B O 1
ATOM 3802 N N . SER B 1 210 ? -5.449 18.641 -8.281 1 96.62 210 SER B N 1
ATOM 3803 C CA . SER B 1 210 ? -4.258 18.594 -7.438 1 96.62 210 SER B CA 1
ATOM 3804 C C . SER B 1 210 ? -3.088 19.328 -8.094 1 96.62 210 SER B C 1
ATOM 3806 O O . SER B 1 210 ? -2.393 20.109 -7.449 1 96.62 210 SER B O 1
ATOM 3808 N N . TYR B 1 211 ? -2.967 19.125 -9.383 1 97.06 211 TYR B N 1
ATOM 3809 C CA . TYR B 1 211 ? -1.768 19.609 -10.055 1 97.06 211 TYR B CA 1
ATOM 3810 C C . TYR B 1 211 ? -1.939 21.062 -10.516 1 97.06 211 TYR B C 1
ATOM 3812 O O . TYR B 1 211 ? -1.002 21.859 -10.438 1 97.06 211 TYR B O 1
ATOM 3820 N N . VAL B 1 212 ? -3.121 21.375 -10.969 1 97 212 VAL B N 1
ATOM 3821 C CA . VAL B 1 212 ? -3.32 22.703 -11.562 1 97 212 VAL B CA 1
ATOM 3822 C C . VAL B 1 212 ? -4.043 23.609 -10.57 1 97 212 VAL B C 1
ATOM 3824 O O . VAL B 1 212 ? -3.492 24.609 -10.125 1 97 212 VAL B O 1
ATOM 3827 N N . PHE B 1 213 ? -5.168 23.234 -10.078 1 95.44 213 PHE B N 1
ATOM 3828 C CA . PHE B 1 213 ? -5.988 24.125 -9.273 1 95.44 213 PHE B CA 1
ATOM 3829 C C . PHE B 1 213 ? -5.363 24.344 -7.895 1 95.44 213 PHE B C 1
ATOM 3831 O O . PHE B 1 213 ? -5.344 25.453 -7.375 1 95.44 213 PHE B O 1
ATOM 3838 N N . LYS B 1 214 ? -4.809 23.297 -7.355 1 95.69 214 LYS B N 1
ATOM 3839 C CA . LYS B 1 214 ? -4.133 23.406 -6.066 1 95.69 214 LYS B CA 1
ATOM 3840 C C . LYS B 1 214 ? -2.658 23.766 -6.246 1 95.69 214 LYS B C 1
ATOM 3842 O O . LYS B 1 214 ? -1.895 23.781 -5.277 1 95.69 214 LYS B O 1
ATOM 3847 N N . ARG B 1 215 ? -2.291 23.891 -7.449 1 96.88 215 ARG B N 1
ATOM 3848 C CA . ARG B 1 215 ? -0.979 24.391 -7.832 1 96.88 215 ARG B CA 1
ATOM 3849 C C . ARG B 1 215 ? 0.13 23.453 -7.398 1 96.88 215 ARG B C 1
ATOM 3851 O O . ARG B 1 215 ? 1.161 23.875 -6.883 1 96.88 215 ARG B O 1
ATOM 3858 N N . GLY B 1 216 ? -0.11 22.188 -7.566 1 95.69 216 GLY B N 1
ATOM 3859 C CA . GLY B 1 216 ? 0.914 21.188 -7.293 1 95.69 216 GLY B CA 1
ATOM 3860 C C . GLY B 1 216 ? 2.143 21.344 -8.172 1 95.69 216 GLY B C 1
ATOM 3861 O O . GLY B 1 216 ? 3.236 20.922 -7.793 1 95.69 216 GLY B O 1
ATOM 3862 N N . PHE B 1 217 ? 1.919 22.062 -9.328 1 96.88 217 PHE B N 1
ATOM 3863 C CA . PHE B 1 217 ? 3.014 22.234 -10.273 1 96.88 217 PHE B CA 1
ATOM 3864 C C . PHE B 1 217 ? 4.109 23.109 -9.68 1 96.88 217 PHE B C 1
ATOM 3866 O O . PHE B 1 217 ? 5.246 23.094 -10.156 1 96.88 217 PHE B O 1
ATOM 3873 N N . LEU B 1 218 ? 3.914 23.797 -8.609 1 96.81 218 LEU B N 1
ATOM 3874 C CA . LEU B 1 218 ? 4.906 24.656 -7.957 1 96.81 218 LEU B CA 1
ATOM 3875 C C . LEU B 1 218 ? 5.926 23.812 -7.195 1 96.81 218 LEU B C 1
ATOM 3877 O O . LEU B 1 218 ? 6.969 24.312 -6.781 1 96.81 218 LEU B O 1
ATOM 3881 N N . ASN B 1 219 ? 5.617 22.547 -7.07 1 96.62 219 ASN B N 1
ATOM 3882 C CA . ASN B 1 219 ? 6.484 21.672 -6.285 1 96.62 219 ASN B CA 1
ATOM 3883 C C . ASN B 1 219 ? 7.332 20.766 -7.18 1 96.62 219 ASN B C 1
ATOM 3885 O O . ASN B 1 219 ? 7.801 19.719 -6.746 1 96.62 219 ASN B O 1
ATOM 3889 N N . GLY B 1 220 ? 7.441 21.109 -8.461 1 95.06 220 GLY B N 1
ATOM 3890 C CA . GLY B 1 220 ? 8.297 20.359 -9.375 1 95.06 220 GLY B CA 1
ATOM 3891 C C . GLY B 1 220 ? 7.84 18.922 -9.586 1 95.06 220 GLY B C 1
ATOM 3892 O O . GLY B 1 220 ? 6.641 18.672 -9.742 1 95.06 220 GLY B O 1
ATOM 3893 N N . SER B 1 221 ? 8.859 18.031 -9.625 1 95.69 221 SER B N 1
ATOM 3894 C CA . SER B 1 221 ? 8.547 16.625 -9.875 1 95.69 221 SER B CA 1
ATOM 3895 C C . SER B 1 221 ? 7.812 16 -8.695 1 95.69 221 SER B C 1
ATOM 3897 O O . SER B 1 221 ? 6.996 15.094 -8.867 1 95.69 221 SER B O 1
ATOM 3899 N N . ALA B 1 222 ? 8.078 16.547 -7.531 1 96.38 222 ALA B N 1
ATOM 3900 C CA . ALA B 1 222 ? 7.355 16.047 -6.363 1 96.38 222 ALA B CA 1
ATOM 3901 C C . ALA B 1 222 ? 5.863 16.328 -6.48 1 96.38 222 ALA B C 1
ATOM 3903 O O . ALA B 1 222 ? 5.035 15.477 -6.141 1 96.38 222 ALA B O 1
ATOM 3904 N N . GLY B 1 223 ? 5.57 17.547 -6.98 1 96.88 223 GLY B N 1
ATOM 3905 C CA . GLY B 1 223 ? 4.176 17.906 -7.18 1 96.88 223 GLY B CA 1
ATOM 3906 C C . GLY B 1 223 ? 3.482 17.047 -8.219 1 96.88 223 GLY B C 1
ATOM 3907 O O . GLY B 1 223 ? 2.32 16.672 -8.055 1 96.88 223 GLY B O 1
ATOM 3908 N N . PHE B 1 224 ? 4.191 16.766 -9.266 1 96.88 224 PHE B N 1
ATOM 3909 C CA . PHE B 1 224 ? 3.652 15.906 -10.32 1 96.88 224 PHE B CA 1
ATOM 3910 C C . PHE B 1 224 ? 3.367 14.508 -9.781 1 96.88 224 PHE B C 1
ATOM 3912 O O . PHE B 1 224 ? 2.258 13.992 -9.938 1 96.88 224 PHE B O 1
ATOM 3919 N N . ILE B 1 225 ? 4.363 13.922 -9.102 1 97.31 225 ILE B N 1
ATOM 3920 C CA . ILE B 1 225 ? 4.254 12.57 -8.562 1 97.31 225 ILE B CA 1
ATOM 3921 C C . ILE B 1 225 ? 3.125 12.523 -7.531 1 97.31 225 ILE B C 1
ATOM 3923 O O . ILE B 1 225 ? 2.287 11.617 -7.566 1 97.31 225 ILE B O 1
ATOM 3927 N N . GLY B 1 226 ? 3.104 13.477 -6.664 1 97.31 226 GLY B N 1
ATOM 3928 C CA . GLY B 1 226 ? 2.045 13.539 -5.668 1 97.31 226 GLY B CA 1
ATOM 3929 C C . GLY B 1 226 ? 0.657 13.617 -6.277 1 97.31 226 GLY B C 1
ATOM 3930 O O . GLY B 1 226 ? -0.279 12.984 -5.777 1 97.31 226 GLY B O 1
ATOM 3931 N N . SER B 1 227 ? 0.524 14.328 -7.359 1 97.5 227 SER B N 1
ATOM 3932 C CA . SER B 1 227 ? -0.776 14.508 -8 1 97.5 227 SER B CA 1
ATOM 3933 C C . SER B 1 227 ? -1.225 13.227 -8.703 1 97.5 227 SER B C 1
ATOM 3935 O O . SER B 1 227 ? -2.418 12.922 -8.742 1 97.5 227 SER B O 1
ATOM 3937 N N . VAL B 1 228 ? -0.289 12.516 -9.281 1 97.62 228 VAL B N 1
ATOM 3938 C CA . VAL B 1 228 ? -0.623 11.234 -9.891 1 97.62 228 VAL B CA 1
ATOM 3939 C C . VAL B 1 228 ? -1.113 10.258 -8.82 1 97.62 228 VAL B C 1
ATOM 3941 O O . VAL B 1 228 ? -2.086 9.531 -9.031 1 97.62 228 VAL B O 1
ATOM 3944 N N . ILE B 1 229 ? -0.439 10.258 -7.695 1 98.25 229 ILE B N 1
ATOM 3945 C CA . ILE B 1 229 ? -0.825 9.375 -6.602 1 98.25 229 ILE B CA 1
ATOM 3946 C C . ILE B 1 229 ? -2.209 9.766 -6.086 1 98.25 229 ILE B C 1
ATOM 3948 O O . ILE B 1 229 ? -3.025 8.898 -5.762 1 98.25 229 ILE B O 1
ATOM 3952 N N . MET B 1 230 ? -2.521 11.07 -6.059 1 97.62 230 MET B N 1
ATOM 3953 C CA . MET B 1 230 ? -3.852 11.508 -5.645 1 97.62 230 MET B CA 1
ATOM 3954 C C . MET B 1 230 ? -4.91 11.055 -6.645 1 97.62 230 MET B C 1
ATOM 3956 O O . MET B 1 230 ? -6.031 10.711 -6.262 1 97.62 230 MET B O 1
ATOM 3960 N N . ALA B 1 231 ? -4.566 11.141 -7.887 1 97.69 231 ALA B N 1
ATOM 3961 C CA . ALA B 1 231 ? -5.473 10.617 -8.906 1 97.69 231 ALA B CA 1
ATOM 3962 C C . ALA B 1 231 ? -5.727 9.125 -8.703 1 97.69 231 ALA B C 1
ATOM 3964 O O . ALA B 1 231 ? -6.859 8.656 -8.836 1 97.69 231 ALA B O 1
ATOM 3965 N N . HIS B 1 232 ? -4.684 8.383 -8.398 1 98.25 232 HIS B N 1
ATOM 3966 C CA . HIS B 1 232 ? -4.812 6.949 -8.148 1 98.25 232 HIS B CA 1
ATOM 3967 C C . HIS B 1 232 ? -5.66 6.684 -6.91 1 98.25 232 HIS B C 1
ATOM 3969 O O . HIS B 1 232 ? -6.414 5.711 -6.867 1 98.25 232 HIS B O 1
ATOM 3975 N N . TYR B 1 233 ? -5.484 7.555 -5.941 1 97.56 233 TYR B N 1
ATOM 3976 C CA . TYR B 1 233 ? -6.332 7.465 -4.754 1 97.56 233 TYR B CA 1
ATOM 3977 C C . TYR B 1 233 ? -7.809 7.535 -5.133 1 97.56 233 TYR B C 1
ATOM 3979 O O . TYR B 1 233 ? -8.617 6.742 -4.645 1 97.56 233 TYR B O 1
ATOM 3987 N N . ALA B 1 234 ? -8.156 8.477 -5.941 1 96.38 234 ALA B N 1
ATOM 3988 C CA . ALA B 1 234 ? -9.531 8.617 -6.414 1 96.38 234 ALA B CA 1
ATOM 3989 C C . ALA B 1 234 ? -9.992 7.355 -7.141 1 96.38 234 ALA B C 1
ATOM 3991 O O . ALA B 1 234 ? -11.125 6.91 -6.961 1 96.38 234 ALA B O 1
ATOM 3992 N N . PHE B 1 235 ? -9.133 6.832 -7.93 1 97.38 235 PHE B N 1
ATOM 3993 C CA . PHE B 1 235 ? -9.43 5.578 -8.617 1 97.38 235 PHE B CA 1
ATOM 3994 C C . PHE B 1 235 ? -9.727 4.473 -7.617 1 97.38 235 PHE B C 1
ATOM 3996 O O . PHE B 1 235 ? -10.734 3.766 -7.746 1 97.38 235 PHE B O 1
ATOM 4003 N N . LEU B 1 236 ? -8.898 4.285 -6.652 1 97.12 236 LEU B N 1
ATOM 4004 C CA . LEU B 1 236 ? -9.023 3.211 -5.676 1 97.12 236 LEU B CA 1
ATOM 4005 C C . LEU B 1 236 ? -10.336 3.32 -4.91 1 97.12 236 LEU B C 1
ATOM 4007 O O . LEU B 1 236 ? -10.969 2.305 -4.602 1 97.12 236 LEU B O 1
ATOM 4011 N N . LYS B 1 237 ? -10.742 4.535 -4.582 1 94 237 LYS B N 1
ATOM 4012 C CA . LYS B 1 237 ? -11.977 4.746 -3.842 1 94 237 LYS B CA 1
ATOM 4013 C C . LYS B 1 237 ? -13.164 4.105 -4.559 1 94 237 LYS B C 1
ATOM 4015 O O . LYS B 1 237 ? -13.93 3.354 -3.955 1 94 237 LYS B O 1
ATOM 4020 N N . TYR B 1 238 ? -13.211 4.332 -5.789 1 93.94 238 TYR B N 1
ATOM 4021 C CA . TYR B 1 238 ? -14.352 3.84 -6.555 1 93.94 238 TYR B CA 1
ATOM 4022 C C . TYR B 1 238 ? -14.156 2.381 -6.949 1 93.94 238 TYR B C 1
ATOM 4024 O O . TYR B 1 238 ? -15.117 1.612 -7.008 1 93.94 238 TYR B O 1
ATOM 4032 N N . ALA B 1 239 ? -12.953 1.99 -7.203 1 96 239 ALA B N 1
ATOM 4033 C CA . ALA B 1 239 ? -12.656 0.602 -7.547 1 96 239 ALA B CA 1
ATOM 4034 C C . ALA B 1 239 ? -12.977 -0.33 -6.379 1 96 239 ALA B C 1
ATOM 4036 O O . ALA B 1 239 ? -13.586 -1.385 -6.566 1 96 239 ALA B O 1
ATOM 4037 N N . LYS B 1 240 ? -12.555 0.029 -5.203 1 95.5 240 LYS B N 1
ATOM 4038 C CA . LYS B 1 240 ? -12.789 -0.804 -4.027 1 95.5 240 LYS B CA 1
ATOM 4039 C C . LYS B 1 240 ? -14.273 -0.854 -3.674 1 95.5 240 LYS B C 1
ATOM 4041 O O . LYS B 1 240 ? -14.766 -1.876 -3.193 1 95.5 240 LYS B O 1
ATOM 4046 N N . LEU B 1 241 ? -14.922 0.271 -3.873 1 93.19 241 LEU B N 1
ATOM 4047 C CA . LEU B 1 241 ? -16.375 0.256 -3.693 1 93.19 241 LEU B CA 1
ATOM 4048 C C . LEU B 1 241 ? -17.031 -0.706 -4.676 1 93.19 241 LEU B C 1
ATOM 4050 O O . LEU B 1 241 ? -17.906 -1.48 -4.293 1 93.19 241 LEU B O 1
ATOM 4054 N N . HIS B 1 242 ? -16.656 -0.596 -5.957 1 94 242 HIS B N 1
ATOM 4055 C CA . HIS B 1 242 ? -17.141 -1.529 -6.965 1 94 242 HIS B CA 1
ATOM 4056 C C . HIS B 1 242 ? -16.859 -2.973 -6.566 1 94 242 HIS B C 1
ATOM 4058 O O . HIS B 1 242 ? -17.719 -3.846 -6.703 1 94 242 HIS B O 1
ATOM 4064 N N . GLU B 1 243 ? -15.68 -3.25 -6.102 1 94.62 243 GLU B N 1
ATOM 4065 C CA . GLU B 1 243 ? -15.289 -4.578 -5.633 1 94.62 243 GLU B CA 1
ATOM 4066 C C . GLU B 1 243 ? -16.25 -5.082 -4.551 1 94.62 243 GLU B C 1
ATOM 4068 O O . GLU B 1 243 ? -16.656 -6.242 -4.578 1 94.62 243 GLU B O 1
ATOM 4073 N N . TYR B 1 244 ? -16.516 -4.219 -3.643 1 93.12 244 TYR B N 1
ATOM 4074 C CA . TYR B 1 244 ? -17.438 -4.582 -2.572 1 93.12 244 TYR B CA 1
ATOM 4075 C C . TYR B 1 244 ? -18.75 -5.105 -3.141 1 93.12 244 TYR B C 1
ATOM 4077 O O . TYR B 1 244 ? -19.234 -6.168 -2.738 1 93.12 244 TYR B O 1
ATOM 4085 N N . TYR B 1 245 ? -19.312 -4.445 -4.078 1 92.69 245 TYR B N 1
ATOM 4086 C CA . TYR B 1 245 ? -20.609 -4.805 -4.617 1 92.69 245 TYR B CA 1
ATOM 4087 C C . TYR B 1 245 ? -20.516 -6.039 -5.504 1 92.69 245 TYR B C 1
ATOM 4089 O O . TYR B 1 245 ? -21.453 -6.836 -5.582 1 92.69 245 TYR B O 1
ATOM 4097 N N . GLN B 1 246 ? -19.422 -6.223 -6.176 1 93.25 246 GLN B N 1
ATOM 4098 C CA . GLN B 1 246 ? -19.219 -7.445 -6.945 1 93.25 246 GLN B CA 1
ATOM 4099 C C . GLN B 1 246 ? -19.156 -8.664 -6.035 1 93.25 246 GLN B C 1
ATOM 4101 O O . GLN B 1 246 ? -19.734 -9.711 -6.344 1 93.25 246 GLN B O 1
ATOM 4106 N N . VAL B 1 247 ? -18.438 -8.547 -4.965 1 92.12 247 VAL B N 1
ATOM 4107 C CA . VAL B 1 247 ? -18.312 -9.641 -4.012 1 92.12 247 VAL B CA 1
ATOM 4108 C C . VAL B 1 247 ? -19.672 -9.93 -3.377 1 92.12 247 VAL B C 1
ATOM 4110 O O . VAL B 1 247 ? -20.031 -11.094 -3.164 1 92.12 247 VAL B O 1
ATOM 4113 N N . GLU B 1 248 ? -20.359 -8.906 -3.039 1 90.25 248 GLU B N 1
ATOM 4114 C CA . GLU B 1 248 ? -21.688 -9.07 -2.486 1 90.25 248 GLU B CA 1
ATOM 4115 C C . GLU B 1 248 ? -22.609 -9.789 -3.467 1 90.25 248 GLU B C 1
ATOM 4117 O O . GLU B 1 248 ? -23.391 -10.656 -3.07 1 90.25 248 GLU B O 1
ATOM 4122 N N . LYS B 1 249 ? -22.516 -9.469 -4.672 1 91.94 249 LYS B N 1
ATOM 4123 C CA . LYS B 1 249 ? -23.391 -10 -5.703 1 91.94 249 LYS B CA 1
ATOM 4124 C C . LYS B 1 249 ? -23.016 -11.43 -6.066 1 91.94 249 LYS B C 1
ATOM 4126 O O . LYS B 1 249 ? -23.891 -12.289 -6.211 1 91.94 249 LYS B O 1
ATOM 4131 N N . TYR B 1 250 ? -21.719 -11.727 -6.184 1 92.69 250 TYR B N 1
ATOM 4132 C CA . TYR B 1 250 ? -21.312 -12.984 -6.785 1 92.69 250 TYR B CA 1
ATOM 4133 C C . TYR B 1 250 ? -20.703 -13.914 -5.738 1 92.69 250 TYR B C 1
ATOM 4135 O O . TYR B 1 250 ? -20.609 -15.125 -5.957 1 92.69 250 TYR B O 1
ATOM 4143 N N . GLY B 1 251 ? -20.234 -13.297 -4.621 1 87.69 251 GLY B N 1
ATOM 4144 C CA . GLY B 1 251 ? -19.5 -14.125 -3.68 1 87.69 251 GLY B CA 1
ATOM 4145 C C . GLY B 1 251 ? -18.312 -14.828 -4.309 1 87.69 251 GLY B C 1
ATOM 4146 O O . GLY B 1 251 ? -17.469 -14.188 -4.945 1 87.69 251 GLY B O 1
ATOM 4147 N N . THR B 1 252 ? -18.328 -16.125 -4.176 1 87.19 252 THR B N 1
ATOM 4148 C CA . THR B 1 252 ? -17.234 -16.906 -4.75 1 87.19 252 THR B CA 1
ATOM 4149 C C . THR B 1 252 ? -17.688 -17.625 -6.016 1 87.19 252 THR B C 1
ATOM 4151 O O . THR B 1 252 ? -16.984 -18.516 -6.52 1 87.19 252 THR B O 1
ATOM 4154 N N . SER B 1 253 ? -18.781 -17.281 -6.586 1 91.75 253 SER B N 1
ATOM 4155 C CA . SER B 1 253 ? -19.406 -18.016 -7.688 1 91.75 253 SER B CA 1
ATOM 4156 C C . SER B 1 253 ? -18.578 -17.859 -8.969 1 91.75 253 SER B C 1
ATOM 4158 O O . SER B 1 253 ? -18.75 -18.656 -9.906 1 91.75 253 SER B O 1
ATOM 4160 N N . LEU B 1 254 ? -17.734 -16.859 -8.992 1 93.81 254 LEU B N 1
ATOM 4161 C CA . LEU B 1 254 ? -16.938 -16.625 -10.195 1 93.81 254 LEU B CA 1
ATOM 4162 C C . LEU B 1 254 ? -15.539 -17.219 -10.039 1 93.81 254 LEU B C 1
ATOM 4164 O O . LEU B 1 254 ? -14.664 -16.969 -10.875 1 93.81 254 LEU B O 1
ATOM 4168 N N . LEU B 1 255 ? -15.367 -17.938 -8.969 1 93.75 255 LEU B N 1
ATOM 4169 C CA . LEU B 1 255 ? -14.156 -18.703 -8.711 1 93.75 255 LEU B CA 1
ATOM 4170 C C . LEU B 1 255 ? -14.422 -20.203 -8.859 1 93.75 255 LEU B C 1
ATOM 4172 O O . LEU B 1 255 ? -15.578 -20.625 -8.922 1 93.75 255 LEU B O 1
ATOM 4176 N N . PRO B 1 256 ? -13.328 -20.922 -8.945 1 92.88 256 PRO B N 1
ATOM 4177 C CA . PRO B 1 256 ? -13.531 -22.375 -8.969 1 92.88 256 PRO B CA 1
ATOM 4178 C C . PRO B 1 256 ? -14.25 -22.875 -7.719 1 92.88 256 PRO B C 1
ATOM 4180 O O . PRO B 1 256 ? -14.141 -22.281 -6.648 1 92.88 256 PRO B O 1
ATOM 4183 N N . ALA B 1 257 ? -15.047 -23.984 -7.832 1 87.06 257 ALA B N 1
ATOM 4184 C CA . ALA B 1 257 ? -15.914 -24.531 -6.777 1 87.06 257 ALA B CA 1
ATOM 4185 C C . ALA B 1 257 ? -15.117 -24.781 -5.5 1 87.06 257 ALA B C 1
ATOM 4187 O O . ALA B 1 257 ? -15.609 -24.516 -4.398 1 87.06 257 ALA B O 1
ATOM 4188 N N . ASP B 1 258 ? -13.898 -25.156 -5.574 1 85.94 258 ASP B N 1
ATOM 4189 C CA . ASP B 1 258 ? -13.141 -25.5 -4.379 1 85.94 258 ASP B CA 1
ATOM 4190 C C . ASP B 1 258 ? -12.078 -24.453 -4.07 1 85.94 258 ASP B C 1
ATOM 4192 O O . ASP B 1 258 ? -11.086 -24.734 -3.395 1 85.94 258 ASP B O 1
ATOM 4196 N N . ALA B 1 259 ? -12.438 -23.266 -4.465 1 90.19 259 ALA B N 1
ATOM 4197 C CA . ALA B 1 259 ? -11.477 -22.203 -4.199 1 90.19 259 ALA B CA 1
ATOM 4198 C C . ALA B 1 259 ? -11.422 -21.875 -2.709 1 90.19 259 ALA B C 1
ATOM 4200 O O . ALA B 1 259 ? -12.414 -22.031 -1.993 1 90.19 259 ALA B O 1
ATOM 4201 N N . PRO B 1 260 ? -10.18 -21.5 -2.279 1 88.75 260 PRO B N 1
ATOM 4202 C CA . PRO B 1 260 ? -10.094 -21.094 -0.873 1 88.75 260 PRO B CA 1
ATOM 4203 C C . PRO B 1 260 ? -10.961 -19.875 -0.558 1 88.75 260 PRO B C 1
ATOM 4205 O O . PRO B 1 260 ? -11.211 -19.047 -1.437 1 88.75 260 PRO B O 1
ATOM 4208 N N . ASP B 1 261 ? -11.539 -19.875 0.641 1 78.06 261 ASP B N 1
ATOM 4209 C CA . ASP B 1 261 ? -12.328 -18.734 1.068 1 78.06 261 ASP B CA 1
ATOM 4210 C C . ASP B 1 261 ? -11.422 -17.578 1.513 1 78.06 261 ASP B C 1
ATOM 4212 O O . ASP B 1 261 ? -11.234 -17.359 2.711 1 78.06 261 ASP B O 1
ATOM 4216 N N . ASN B 1 262 ? -10.852 -16.969 0.616 1 72.38 262 ASN B N 1
ATOM 4217 C CA . ASN B 1 262 ? -9.883 -15.93 0.959 1 72.38 262 ASN B CA 1
ATOM 4218 C C . ASN B 1 262 ? -10.406 -14.539 0.588 1 72.38 262 ASN B C 1
ATOM 4220 O O . ASN B 1 262 ? -9.648 -13.57 0.592 1 72.38 262 ASN B O 1
ATOM 4224 N N . LEU B 1 263 ? -11.68 -14.492 0.192 1 64.75 263 LEU B N 1
ATOM 4225 C CA . LEU B 1 263 ? -12.242 -13.211 -0.235 1 64.75 263 LEU B CA 1
ATOM 4226 C C . LEU B 1 263 ? -12.688 -12.383 0.967 1 64.75 263 LEU B C 1
ATOM 4228 O O . LEU B 1 263 ? -13.805 -12.539 1.46 1 64.75 263 LEU B O 1
ATOM 4232 N N . ALA B 1 264 ? -11.883 -12.352 1.986 1 57.31 264 ALA B N 1
ATOM 4233 C CA . ALA B 1 264 ? -12.445 -11.508 3.035 1 57.31 264 ALA B CA 1
ATOM 4234 C C . ALA B 1 264 ? -12.406 -10.031 2.635 1 57.31 264 ALA B C 1
ATOM 4236 O O . ALA B 1 264 ? -11.383 -9.547 2.146 1 57.31 264 ALA B O 1
ATOM 4237 N N . PRO B 1 265 ? -13.578 -9.508 2.602 1 54.09 265 PRO B N 1
ATOM 4238 C CA . PRO B 1 265 ? -13.523 -8.055 2.414 1 54.09 265 PRO B CA 1
ATOM 4239 C C . PRO B 1 265 ? -12.508 -7.383 3.334 1 54.09 265 PRO B C 1
ATOM 4241 O O . PRO B 1 265 ? -12.25 -7.871 4.438 1 54.09 265 PRO B O 1
ATOM 4244 N N . PRO B 1 266 ? -11.617 -6.594 2.756 1 47.88 266 PRO B N 1
ATOM 4245 C CA . PRO B 1 266 ? -10.688 -5.914 3.654 1 47.88 266 PRO B CA 1
ATOM 4246 C C . PRO B 1 266 ? -11.352 -5.426 4.941 1 47.88 266 PRO B C 1
ATOM 4248 O O . PRO B 1 266 ? -12.469 -4.906 4.902 1 47.88 266 PRO B O 1
ATOM 4251 N N . LYS B 1 267 ? -10.969 -6.086 6.016 1 44.75 267 LYS B N 1
ATOM 4252 C CA . LYS B 1 267 ? -11.414 -5.465 7.258 1 44.75 267 LYS B CA 1
ATOM 4253 C C . LYS B 1 267 ? -10.922 -4.023 7.355 1 44.75 267 LYS B C 1
ATOM 4255 O O . LYS B 1 267 ? -9.75 -3.738 7.094 1 44.75 267 LYS B O 1
ATOM 4260 N N . VAL B 1 268 ? -11.727 -3.055 7.312 1 40.12 268 VAL B N 1
ATOM 4261 C CA . VAL B 1 268 ? -11.375 -1.684 7.668 1 40.12 268 VAL B CA 1
ATOM 4262 C C . VAL B 1 268 ? -10.648 -1.669 9.008 1 40.12 268 VAL B C 1
ATOM 4264 O O . VAL B 1 268 ? -11.102 -2.283 9.977 1 40.12 268 VAL B O 1
ATOM 4267 N N . PRO B 1 269 ? -9.391 -1.344 8.992 1 32.94 269 PRO B N 1
ATOM 4268 C CA . PRO B 1 269 ? -8.82 -1.264 10.344 1 32.94 269 PRO B CA 1
ATOM 4269 C C . PRO B 1 269 ? -9.766 -0.589 11.336 1 32.94 269 PRO B C 1
ATOM 4271 O O . PRO B 1 269 ? -10.398 0.418 11.008 1 32.94 269 PRO B O 1
ATOM 4274 N N . LYS B 1 270 ? -10.172 -1.303 12.406 1 32.16 270 LYS B N 1
ATOM 4275 C CA . LYS B 1 270 ? -10.82 -0.643 13.539 1 32.16 270 LYS B CA 1
ATOM 4276 C C . LYS B 1 270 ? -9.898 0.404 14.164 1 32.16 270 LYS B C 1
ATOM 4278 O O . LYS B 1 270 ? -8.695 0.181 14.289 1 32.16 270 LYS B O 1
#

Secondary structure (DSSP, 8-state):
---EEEEEEESS-TTTHHHHHHTTTTSSEEEEEES--SSTHHHHHHHTT-EEEE-----HHHHHHHHHTT--SSEEEEEETTEEE-HHHHHHHHHHHHS----SEEEEEEEEEETTEEPPTTSS--EEEEEEEGGGEEE---SS---EEESS-EEE-SS-EEEEEE-SHHHHHHHHHHHHHHHHHHHHHTT----TTHHHHHHHHHHHIIIIIT-GGGGHHHHHHHHHHHHHHHHHHHHHHHHHHHHHHHTTTTS-TT--S---------/---EEEEEEESS-TTTHHHHHHTTTTSSEEEEEES--SSTHHHHHHHTT-EEEE-----HHHHHHHHHTT--SSEEEEEETTEEE-HHHHHHHHHHHHS----SEEEEEEEEEETTEEPPTTSS--EEEEEEEGGGEEE---SS---EEESS-EEE-SS-EEEEEE-SHHHHHHHHHHHHHHHHHHHHHTT----TTHHHHHHHHHHHIIIIIT-GGGGHHHHHHHHHHHHHHHHHHHHHHHHHHHHHHHTTTTS-TT--S---------